Protein AF-A0A7C2A140-F1 (afdb_monomer)

Structure (mmCIF, N/CA/C/O backbone):
data_AF-A0A7C2A140-F1
#
_entry.id   AF-A0A7C2A140-F1
#
loop_
_atom_site.group_PDB
_atom_site.id
_atom_site.type_symbol
_atom_site.label_atom_id
_atom_site.label_alt_id
_atom_site.label_comp_id
_atom_site.label_asym_id
_atom_site.label_entity_id
_atom_site.label_seq_id
_atom_site.pdbx_PDB_ins_code
_atom_site.Cartn_x
_atom_site.Cartn_y
_atom_site.Cartn_z
_atom_site.occupancy
_atom_site.B_iso_or_equiv
_atom_site.auth_seq_id
_atom_site.auth_comp_id
_atom_site.auth_asym_id
_atom_site.auth_atom_id
_atom_site.pdbx_PDB_model_num
ATOM 1 N N . MET A 1 1 ? -45.320 69.587 -51.324 1.00 48.88 1 MET A N 1
ATOM 2 C CA . MET A 1 1 ? -44.195 69.454 -50.369 1.00 48.88 1 MET A CA 1
ATOM 3 C C . MET A 1 1 ? -44.363 70.489 -49.270 1.00 48.88 1 MET A C 1
ATOM 5 O O . MET A 1 1 ? -44.621 71.649 -49.572 1.00 48.88 1 MET A O 1
ATOM 9 N N . SER A 1 2 ? -44.377 70.053 -48.012 1.00 49.19 2 SER A N 1
ATOM 10 C CA . SER A 1 2 ? -44.928 70.843 -46.907 1.00 49.19 2 SER A CA 1
ATOM 11 C C . SER A 1 2 ? -44.004 72.006 -46.514 1.00 49.19 2 SER A C 1
ATOM 13 O O . SER A 1 2 ? -42.983 71.825 -45.856 1.00 49.19 2 SER A O 1
ATOM 15 N N . LYS A 1 3 ? -44.397 73.239 -46.870 1.00 56.94 3 LYS A N 1
ATOM 16 C CA . LYS A 1 3 ? -43.759 74.485 -46.390 1.00 56.94 3 LYS A CA 1
ATOM 17 C C . LYS A 1 3 ? -43.785 74.605 -44.850 1.00 56.94 3 LYS A C 1
ATOM 19 O O . LYS A 1 3 ? -43.072 75.428 -44.278 1.00 56.94 3 LYS A O 1
ATOM 24 N N . ILE A 1 4 ? -44.599 73.785 -44.172 1.00 60.09 4 ILE A N 1
ATOM 25 C CA . ILE A 1 4 ? -44.723 73.726 -42.709 1.00 60.09 4 ILE A CA 1
ATOM 26 C C . ILE A 1 4 ? -43.517 72.997 -42.096 1.00 60.09 4 ILE A C 1
ATOM 28 O O . ILE A 1 4 ? -42.969 73.463 -41.097 1.00 60.09 4 ILE A O 1
ATOM 32 N N . THR A 1 5 ? -43.044 71.906 -42.711 1.00 59.31 5 THR A N 1
ATOM 33 C CA . THR A 1 5 ? -41.855 71.167 -42.247 1.00 59.31 5 THR A CA 1
ATOM 34 C C . THR A 1 5 ? -40.581 71.985 -42.385 1.00 59.31 5 THR A C 1
ATOM 36 O O . THR A 1 5 ? -39.753 72.003 -41.476 1.00 59.31 5 THR A O 1
ATOM 39 N N . GLU A 1 6 ? -40.450 72.700 -43.498 1.00 55.97 6 GLU A N 1
ATOM 40 C CA . GLU A 1 6 ? -39.304 73.562 -43.777 1.00 55.97 6 GLU A CA 1
ATOM 41 C C . GLU A 1 6 ? -39.199 74.701 -42.749 1.00 55.97 6 GLU A C 1
ATOM 43 O O . GLU A 1 6 ? -38.163 74.870 -42.103 1.00 55.97 6 GLU A O 1
ATOM 48 N N . LYS A 1 7 ? -40.308 75.415 -42.489 1.00 58.44 7 LYS A N 1
ATOM 49 C CA . LYS A 1 7 ? -40.357 76.471 -41.462 1.00 58.44 7 LYS A CA 1
ATOM 50 C C . LYS A 1 7 ? -40.088 75.937 -40.050 1.00 58.44 7 LYS A C 1
ATOM 52 O O . LYS A 1 7 ? -39.413 76.609 -39.272 1.00 58.44 7 LYS A O 1
ATOM 57 N N . ALA A 1 8 ? -40.569 74.739 -39.712 1.00 59.25 8 ALA A N 1
ATOM 58 C CA . ALA A 1 8 ? -40.343 74.127 -38.400 1.00 59.25 8 ALA A CA 1
ATOM 59 C C . ALA A 1 8 ? -38.880 73.694 -38.177 1.00 59.25 8 ALA A C 1
ATOM 61 O O . ALA A 1 8 ? -38.363 73.839 -37.069 1.00 59.25 8 ALA A O 1
ATOM 62 N N . MET A 1 9 ? -38.198 73.213 -39.222 1.00 59.12 9 MET A N 1
ATOM 63 C CA . MET A 1 9 ? -36.771 72.863 -39.186 1.00 59.12 9 MET A CA 1
ATOM 64 C C . MET A 1 9 ? -35.877 74.108 -39.090 1.00 59.12 9 MET A C 1
ATOM 66 O O . MET A 1 9 ? -34.920 74.118 -38.316 1.00 59.12 9 MET A O 1
ATOM 70 N N . ILE A 1 10 ? -36.225 75.188 -39.801 1.00 60.50 10 ILE A N 1
ATOM 71 C CA . ILE A 1 10 ? -35.515 76.475 -39.709 1.00 60.50 10 ILE A CA 1
ATOM 72 C C . ILE A 1 10 ? -35.662 77.074 -38.301 1.00 60.50 10 ILE A C 1
ATOM 74 O O . ILE A 1 10 ? -34.674 77.507 -37.712 1.00 60.50 10 ILE A O 1
ATOM 78 N N . LYS A 1 11 ? -36.863 77.020 -37.703 1.00 59.09 11 LYS A N 1
ATOM 79 C CA . LYS A 1 11 ? -37.109 77.515 -36.332 1.00 59.09 11 LYS A CA 1
ATOM 80 C C . LYS A 1 11 ? -36.354 76.718 -35.252 1.00 59.09 11 LYS A C 1
ATOM 82 O O . LYS A 1 11 ? -36.157 77.227 -34.155 1.00 59.09 11 LYS A O 1
ATOM 87 N N . ARG A 1 12 ? -35.912 75.491 -35.559 1.00 55.72 12 ARG A N 1
ATOM 88 C CA . ARG A 1 12 ? -35.095 74.626 -34.684 1.00 55.72 12 ARG A CA 1
ATOM 89 C C . ARG A 1 12 ? -33.588 74.681 -34.986 1.00 55.72 12 ARG A C 1
ATOM 91 O O . ARG A 1 12 ? -32.840 73.877 -34.440 1.00 55.72 12 ARG A O 1
ATOM 98 N N . GLY A 1 13 ? -33.140 75.628 -35.820 1.00 54.16 13 GLY A N 1
ATOM 99 C CA . GLY A 1 13 ? -31.719 75.954 -35.999 1.00 54.16 13 GLY A CA 1
ATOM 100 C C . GLY A 1 13 ? -31.009 75.292 -37.188 1.00 54.16 13 GLY A C 1
ATOM 101 O O . GLY A 1 13 ? -29.779 75.285 -37.221 1.00 54.16 13 GLY A O 1
ATOM 102 N N . LEU A 1 14 ? -31.734 74.739 -38.170 1.00 61.59 14 LEU A N 1
ATOM 103 C CA . LEU A 1 14 ? -31.140 74.215 -39.412 1.00 61.59 14 LEU A CA 1
ATOM 104 C C . LEU A 1 14 ? -31.056 75.285 -40.515 1.00 61.59 14 LEU A C 1
ATOM 106 O O . LEU A 1 14 ? -31.930 76.141 -40.646 1.00 61.59 14 LEU A O 1
ATOM 110 N N . SER A 1 15 ? -30.009 75.217 -41.347 1.00 56.28 15 SER A N 1
ATOM 111 C CA . SER A 1 15 ? -29.828 76.134 -42.480 1.00 56.28 15 SER A CA 1
ATOM 112 C C . SER A 1 15 ? -30.874 75.891 -43.581 1.00 56.28 15 SER A C 1
ATOM 114 O O . SER A 1 15 ? -31.270 74.752 -43.841 1.00 56.28 15 SER A O 1
ATOM 116 N N . LYS A 1 16 ? -31.310 76.967 -44.257 1.00 54.75 16 LYS A N 1
ATOM 117 C CA . LYS A 1 16 ? -32.436 76.977 -45.219 1.00 54.75 16 LYS A CA 1
ATOM 118 C C . LYS A 1 16 ? -32.338 75.880 -46.296 1.00 54.75 16 LYS A C 1
ATOM 120 O O . LYS A 1 16 ? -33.288 75.137 -46.508 1.00 54.75 16 LYS A O 1
ATOM 125 N N . LYS A 1 17 ? -31.143 75.684 -46.869 1.00 57.78 17 LYS A N 1
ATOM 126 C CA . LYS A 1 17 ? -30.868 74.661 -47.900 1.00 57.78 17 LYS A CA 1
ATOM 127 C C . LYS A 1 17 ? -30.980 73.215 -47.393 1.00 57.78 17 LYS A C 1
ATOM 129 O O . LYS A 1 17 ? -31.259 72.306 -48.171 1.00 57.78 17 LYS A O 1
ATOM 134 N N . LEU A 1 18 ? -30.723 72.980 -46.106 1.00 59.72 18 LEU A N 1
ATOM 135 C CA . LEU A 1 18 ? -30.780 71.648 -45.492 1.00 59.72 18 LEU A CA 1
ATOM 136 C C . LEU A 1 18 ? -32.212 71.314 -45.058 1.00 59.72 18 LEU A C 1
ATOM 138 O O . LEU A 1 18 ? -32.655 70.182 -45.225 1.00 59.72 18 LEU A O 1
ATOM 142 N N . ALA A 1 19 ? -32.964 72.318 -44.600 1.00 58.28 19 ALA A N 1
ATOM 143 C CA . ALA A 1 19 ? -34.387 72.191 -44.303 1.00 58.28 19 ALA A CA 1
ATOM 144 C C . ALA A 1 19 ? -35.225 71.881 -45.560 1.00 58.28 19 ALA A C 1
ATOM 146 O O . ALA A 1 19 ? -36.075 70.995 -45.505 1.00 58.28 19 ALA A O 1
ATOM 147 N N . GLU A 1 20 ? -34.939 72.520 -46.702 1.00 58.81 20 GLU A N 1
ATOM 148 C CA . GLU A 1 20 ? -35.589 72.221 -47.993 1.00 58.81 20 GLU A CA 1
ATOM 149 C C . GLU A 1 20 ? -35.280 70.795 -48.488 1.00 58.81 20 GLU A C 1
ATOM 151 O O . GLU A 1 20 ? -36.170 70.073 -48.946 1.00 58.81 20 GLU A O 1
ATOM 156 N N . LYS A 1 21 ? -34.029 70.336 -48.338 1.00 59.56 21 LYS A N 1
ATOM 157 C CA . LYS A 1 21 ? -33.637 68.958 -48.684 1.00 59.56 21 LYS A CA 1
ATOM 158 C C . LYS A 1 21 ? -34.282 67.908 -47.787 1.00 59.56 21 LYS A C 1
ATOM 160 O O . LYS A 1 21 ? -34.524 66.803 -48.239 1.00 59.56 21 LYS A O 1
ATOM 165 N N . VAL A 1 22 ? -34.570 68.215 -46.528 1.00 59.59 22 VAL A N 1
ATOM 166 C CA . VAL A 1 22 ? -35.238 67.260 -45.631 1.00 59.59 22 VAL A CA 1
ATOM 167 C C . VAL A 1 22 ? -36.756 67.274 -45.851 1.00 59.59 22 VAL A C 1
ATOM 169 O O . VAL A 1 22 ? -37.375 66.213 -45.905 1.00 59.59 22 VAL A O 1
ATOM 172 N N . ALA A 1 23 ? -37.348 68.452 -46.072 1.00 57.59 23 ALA A N 1
ATOM 173 C CA . ALA A 1 23 ? -38.782 68.617 -46.320 1.00 57.59 23 ALA A CA 1
ATOM 174 C C . ALA A 1 23 ? -39.249 68.094 -47.693 1.00 57.59 23 ALA A C 1
ATOM 176 O O . ALA A 1 23 ? -40.450 67.887 -47.886 1.00 57.59 23 ALA A O 1
ATOM 177 N N . SER A 1 24 ? -38.323 67.885 -48.636 1.00 58.12 24 SER A N 1
ATOM 178 C CA . SER A 1 24 ? -38.612 67.285 -49.946 1.00 58.12 24 SER A CA 1
ATOM 179 C C . SER A 1 24 ? -38.728 65.762 -49.914 1.00 58.12 24 SER A C 1
ATOM 181 O O . SER A 1 24 ? -39.413 65.204 -50.767 1.00 58.12 24 SER A O 1
ATOM 183 N N . PHE A 1 25 ? -38.130 65.095 -48.921 1.00 56.22 25 PHE A N 1
ATOM 184 C CA . PHE A 1 25 ? -38.161 63.632 -48.818 1.00 56.22 25 PHE A CA 1
ATOM 185 C C . PHE A 1 25 ? -39.003 63.094 -47.656 1.00 56.22 25 PHE A C 1
ATOM 187 O O . PHE A 1 25 ? -39.443 61.953 -47.747 1.00 56.22 25 PHE A O 1
ATOM 194 N N . TYR A 1 26 ? -39.244 63.870 -46.589 1.00 59.75 26 TYR A N 1
ATOM 195 C CA . TYR A 1 26 ? -39.992 63.395 -45.418 1.00 59.75 26 TYR A CA 1
ATOM 196 C C . TYR A 1 26 ? -40.853 64.486 -44.768 1.00 59.75 26 TYR A C 1
ATOM 198 O O . TYR A 1 26 ? -40.482 65.663 -44.708 1.00 59.75 26 TYR A O 1
ATOM 206 N N . THR A 1 27 ? -41.989 64.077 -44.200 1.00 57.34 27 THR A N 1
ATOM 207 C CA . THR A 1 27 ? -42.775 64.894 -43.264 1.00 57.34 27 THR A CA 1
ATOM 208 C C . THR A 1 27 ? -42.223 64.795 -41.832 1.00 57.34 27 THR A C 1
ATOM 210 O O . THR A 1 27 ? -41.464 63.888 -41.485 1.00 57.34 27 THR A O 1
ATOM 213 N N . LEU A 1 28 ? -42.582 65.748 -40.963 1.00 57.28 28 LEU A N 1
ATOM 214 C CA . LEU A 1 28 ? -42.038 65.857 -39.597 1.00 57.28 28 LEU A CA 1
ATOM 215 C C . LEU A 1 28 ? -42.372 64.636 -38.720 1.00 57.28 28 LEU A C 1
ATOM 217 O O . LEU A 1 28 ? -41.623 64.313 -37.798 1.00 57.28 28 LEU A O 1
ATOM 221 N N . GLU A 1 29 ? -43.477 63.952 -39.014 1.00 54.81 29 GLU A N 1
ATOM 222 C CA . GLU A 1 29 ? -43.899 62.732 -38.320 1.00 54.81 29 GLU A CA 1
ATOM 223 C C . GLU A 1 29 ? -43.151 61.488 -38.813 1.00 54.81 29 GLU A C 1
ATOM 225 O O . GLU A 1 29 ? -42.781 60.632 -38.007 1.00 54.81 29 GLU A O 1
ATOM 230 N N . GLU A 1 30 ? -42.841 61.414 -40.108 1.00 57.75 30 GLU A N 1
ATOM 231 C CA . GLU A 1 30 ? -42.053 60.322 -40.691 1.00 57.75 30 GLU A CA 1
ATOM 232 C C . GLU A 1 30 ? -40.598 60.360 -40.209 1.00 57.75 30 GLU A C 1
ATOM 234 O O . GLU A 1 30 ? -40.024 59.321 -39.892 1.00 57.75 30 GLU A O 1
ATOM 239 N N . LEU A 1 31 ? -40.026 61.553 -40.017 1.00 57.94 31 LEU A N 1
ATOM 240 C CA . LEU A 1 31 ? -38.689 61.726 -39.431 1.00 57.94 31 LEU A CA 1
ATOM 241 C C . LEU A 1 31 ? -38.592 61.266 -37.971 1.00 57.94 31 LEU A C 1
ATOM 243 O O . LEU A 1 31 ? -37.527 60.827 -37.539 1.00 57.94 31 LEU A O 1
ATOM 247 N N . LYS A 1 32 ? -39.692 61.313 -37.209 1.00 56.22 32 LYS A N 1
ATOM 248 C CA . LYS A 1 32 ? -39.727 60.752 -35.849 1.00 56.22 32 LYS A CA 1
ATOM 249 C C . LYS A 1 32 ? -39.777 59.224 -35.840 1.00 56.22 32 LYS A C 1
ATOM 251 O O . LYS A 1 32 ? -39.344 58.631 -34.858 1.00 56.22 32 LYS A O 1
ATOM 256 N N . LYS A 1 33 ? -40.288 58.588 -36.900 1.00 53.91 33 LYS A N 1
ATOM 257 C CA . LYS A 1 33 ? -40.461 57.125 -36.992 1.00 53.91 33 LYS A CA 1
ATOM 258 C C . LYS A 1 33 ? -39.384 56.421 -37.828 1.00 53.91 33 LYS A C 1
ATOM 260 O O . LYS A 1 33 ? -39.212 55.215 -37.679 1.00 53.91 33 LYS A O 1
ATOM 265 N N . ALA A 1 34 ? -38.640 57.146 -38.664 1.00 58.72 34 ALA A N 1
ATOM 266 C CA . ALA A 1 34 ? -37.641 56.580 -39.567 1.00 58.72 34 ALA A CA 1
ATOM 267 C C . ALA A 1 34 ? -36.456 55.905 -38.845 1.00 58.72 34 ALA A C 1
ATOM 269 O O . ALA A 1 34 ? -36.090 56.251 -37.717 1.00 58.72 34 ALA A O 1
ATOM 270 N N . ASN A 1 35 ? -35.859 54.922 -39.526 1.00 50.47 35 ASN A N 1
ATOM 271 C CA . ASN A 1 35 ? -34.816 54.045 -39.001 1.00 50.47 35 ASN A CA 1
ATOM 272 C C . ASN A 1 35 ? -33.426 54.700 -39.133 1.00 50.47 35 ASN A C 1
ATOM 274 O O . ASN A 1 35 ? -33.033 55.142 -40.215 1.00 50.47 35 ASN A O 1
ATOM 278 N N . VAL A 1 36 ? -32.649 54.736 -38.044 1.00 56.12 36 VAL A N 1
ATOM 279 C CA . VAL A 1 36 ? -31.407 55.539 -37.948 1.00 56.12 36 VAL A CA 1
ATOM 280 C C . VAL A 1 36 ? -30.357 55.148 -39.006 1.00 56.12 36 VAL A C 1
ATOM 282 O O . VAL A 1 36 ? -29.689 56.019 -39.558 1.00 56.12 36 VAL A O 1
ATOM 285 N N . LYS A 1 37 ? -30.279 53.863 -39.384 1.00 51.12 37 LYS A N 1
ATOM 286 C CA . LYS A 1 37 ? -29.331 53.348 -40.397 1.00 51.12 37 LYS A CA 1
ATOM 287 C C . LYS A 1 37 ? -29.593 53.833 -41.829 1.00 51.12 37 LYS A C 1
ATOM 289 O O . LYS A 1 37 ? -28.665 53.873 -42.635 1.00 51.12 37 LYS A O 1
ATOM 294 N N . GLU A 1 38 ? -30.835 54.166 -42.172 1.00 54.91 38 GLU A N 1
ATOM 295 C CA . GLU A 1 38 ? -31.178 54.668 -43.512 1.00 54.91 38 GLU A CA 1
ATOM 296 C C . GLU A 1 38 ? -30.916 56.167 -43.636 1.00 54.91 38 GLU A C 1
ATOM 298 O O . GLU A 1 38 ? -30.444 56.632 -44.676 1.00 54.91 38 GLU A O 1
ATOM 303 N N . LEU A 1 39 ? -31.143 56.911 -42.551 1.00 56.53 39 LEU A N 1
ATOM 304 C CA . LEU A 1 39 ? -30.796 58.325 -42.473 1.00 56.53 39 LEU A CA 1
ATOM 305 C C . LEU A 1 39 ? -29.266 58.507 -42.553 1.00 56.53 39 LEU A C 1
ATOM 307 O O . LEU A 1 39 ? -28.794 59.387 -43.273 1.00 56.53 39 LEU A O 1
ATOM 311 N N . GLU A 1 40 ? -28.490 57.641 -41.886 1.00 53.47 40 GLU A N 1
ATOM 312 C CA . GLU A 1 40 ? -27.017 57.693 -41.829 1.00 53.47 40 GLU A CA 1
ATOM 313 C C . GLU A 1 40 ? -26.364 57.506 -43.209 1.00 53.47 40 GLU A C 1
ATOM 315 O O . GLU A 1 40 ? -25.420 58.217 -43.555 1.00 53.47 40 GLU A O 1
ATOM 320 N N . LYS A 1 41 ? -26.936 56.638 -44.056 1.00 54.69 41 LYS A N 1
ATOM 321 C CA . LYS A 1 41 ? -26.485 56.450 -45.445 1.00 54.69 41 LYS A CA 1
ATOM 322 C C . LYS A 1 41 ? -26.781 57.639 -46.363 1.00 54.69 41 LYS A C 1
ATOM 324 O O . LYS A 1 41 ? -26.041 57.837 -47.320 1.00 54.69 41 LYS A O 1
ATOM 329 N N . LYS A 1 42 ? -27.852 58.402 -46.116 1.00 53.31 42 LYS A N 1
ATOM 330 C CA . LYS A 1 42 ? -28.287 59.492 -47.013 1.00 53.31 42 LYS A CA 1
ATOM 331 C C . LYS A 1 42 ? -27.772 60.874 -46.607 1.00 53.31 42 LYS A C 1
ATOM 333 O O . LYS A 1 42 ? -27.520 61.691 -47.485 1.00 53.31 42 LYS A O 1
ATOM 338 N N . PHE A 1 43 ? -27.598 61.137 -45.311 1.00 56.94 43 PHE A N 1
ATOM 339 C CA . PHE A 1 43 ? -27.217 62.466 -44.804 1.00 56.94 43 PHE A CA 1
ATOM 340 C C . PHE A 1 43 ? -25.851 62.505 -44.100 1.00 56.94 43 PHE A C 1
ATOM 342 O O . PHE A 1 43 ? -25.390 63.584 -43.726 1.00 56.94 43 PHE A O 1
ATOM 349 N N . GLY A 1 44 ? -25.167 61.361 -43.967 1.00 58.56 44 GLY A N 1
ATOM 350 C CA . GLY A 1 44 ? -23.757 61.282 -43.576 1.00 58.56 44 GLY A CA 1
ATOM 351 C C . GLY A 1 44 ? -23.398 62.146 -42.359 1.00 58.56 44 GLY A C 1
ATOM 352 O O . GLY A 1 44 ? -23.938 61.966 -41.272 1.00 58.56 44 GLY A O 1
ATOM 353 N N . LYS A 1 45 ? -22.481 63.108 -42.532 1.00 53.34 45 LYS A N 1
ATOM 354 C CA . LYS A 1 45 ? -21.964 63.957 -41.439 1.00 53.34 45 LYS A CA 1
ATOM 355 C C . LYS A 1 45 ? -22.996 64.928 -40.839 1.00 53.34 45 LYS A C 1
ATOM 357 O O . LYS A 1 45 ? -22.809 65.363 -39.704 1.00 53.34 45 LYS A O 1
ATOM 362 N N . ASP A 1 46 ? -24.091 65.226 -41.539 1.00 53.16 46 ASP A N 1
ATOM 363 C CA . ASP A 1 46 ? -25.129 66.157 -41.066 1.00 53.16 46 ASP A CA 1
ATOM 364 C C . ASP A 1 46 ? -26.193 65.478 -40.183 1.00 53.16 46 ASP A C 1
ATOM 366 O O . ASP A 1 46 ? -27.026 66.147 -39.563 1.00 53.16 46 ASP A O 1
ATOM 370 N N . LEU A 1 47 ? -26.119 64.148 -40.043 1.00 56.28 47 LEU A N 1
ATOM 371 C CA . LEU A 1 47 ? -27.053 63.335 -39.265 1.00 56.28 47 LEU A CA 1
ATOM 372 C C . LEU A 1 47 ? -27.131 63.742 -37.792 1.00 56.28 47 LEU A C 1
ATOM 374 O O . LEU A 1 47 ? -28.217 63.801 -37.222 1.00 56.28 47 LEU A O 1
ATOM 378 N N . ASN A 1 48 ? -25.989 64.074 -37.185 1.00 54.62 48 ASN A N 1
ATOM 379 C CA . ASN A 1 48 ? -25.916 64.459 -35.775 1.00 54.62 48 ASN A CA 1
ATOM 380 C C . ASN A 1 48 ? -26.657 65.773 -35.488 1.00 54.62 48 ASN A C 1
ATOM 382 O O . ASN A 1 48 ? -27.204 65.942 -34.401 1.00 54.62 48 ASN A O 1
ATOM 386 N N . LYS A 1 49 ? -26.717 66.698 -36.458 1.00 57.31 49 LYS A N 1
ATOM 387 C CA . LYS A 1 49 ? -27.470 67.956 -36.323 1.00 57.31 49 LYS A CA 1
ATOM 388 C C . LYS A 1 49 ? -28.973 67.731 -36.525 1.00 57.31 49 LYS A C 1
ATOM 390 O O . LYS A 1 49 ? -29.778 68.341 -35.826 1.00 57.31 49 LYS A O 1
ATOM 395 N N . ILE A 1 50 ? -29.346 66.806 -37.411 1.00 58.97 50 ILE A N 1
ATOM 396 C CA . ILE A 1 50 ? -30.744 66.427 -37.677 1.00 58.97 50 ILE A CA 1
ATOM 397 C C . ILE A 1 50 ? -31.334 65.625 -36.501 1.00 58.97 50 ILE A C 1
ATOM 399 O O . ILE A 1 50 ? -32.437 65.921 -36.048 1.00 58.97 50 ILE A O 1
ATOM 403 N N . LEU A 1 51 ? -30.588 64.671 -35.935 1.00 57.03 51 LEU A N 1
ATOM 404 C CA . LEU A 1 51 ? -31.002 63.880 -34.766 1.00 57.03 51 LEU A CA 1
ATOM 405 C C . LEU A 1 51 ? -31.116 64.720 -33.484 1.00 57.03 51 LEU A C 1
ATOM 407 O O . LEU A 1 51 ? -32.019 64.468 -32.684 1.00 57.03 51 LEU A O 1
ATOM 411 N N . LYS A 1 52 ? -30.276 65.754 -33.318 1.00 56.38 52 LYS A N 1
ATOM 412 C CA . LYS A 1 52 ? -30.400 66.750 -32.235 1.00 56.38 52 LYS A CA 1
ATOM 413 C C . LYS A 1 52 ? -31.663 67.604 -32.358 1.00 56.38 52 LYS A C 1
ATOM 415 O O . LYS A 1 52 ? -32.348 67.815 -31.365 1.00 56.38 52 LYS A O 1
ATOM 420 N N . ALA A 1 53 ? -32.030 68.024 -33.570 1.00 54.97 53 ALA A N 1
ATOM 421 C CA . ALA A 1 53 ? -33.260 68.788 -33.815 1.00 54.97 53 ALA A CA 1
ATOM 422 C C . ALA A 1 53 ? -34.557 67.956 -33.647 1.00 54.97 53 ALA A C 1
ATOM 424 O O . ALA A 1 53 ? -35.649 68.521 -33.503 1.00 54.97 53 ALA A O 1
ATOM 425 N N . VAL A 1 54 ? -34.444 66.619 -33.674 1.00 56.84 54 VAL A N 1
ATOM 426 C CA . VAL A 1 54 ? -35.554 65.656 -33.523 1.00 56.84 54 VAL A CA 1
ATOM 427 C C . VAL A 1 54 ? -35.588 64.995 -32.127 1.00 56.84 54 VAL A C 1
ATOM 429 O O . VAL A 1 54 ? -36.637 64.485 -31.740 1.00 56.84 54 VAL A O 1
ATOM 432 N N . GLY A 1 55 ? -34.505 65.076 -31.339 1.00 51.38 55 GLY A N 1
ATOM 433 C CA . GLY A 1 55 ? -34.445 64.661 -29.926 1.00 51.38 55 GLY A CA 1
ATOM 434 C C . GLY A 1 55 ? -34.148 63.172 -29.679 1.00 51.38 55 GLY A C 1
ATOM 435 O O . GLY A 1 55 ? -34.759 62.575 -28.796 1.00 51.38 55 GLY A O 1
ATOM 436 N N . ARG A 1 56 ? -33.253 62.544 -30.462 1.00 54.12 56 ARG A N 1
ATOM 437 C CA . ARG A 1 56 ? -33.053 61.072 -30.491 1.00 54.12 56 ARG A CA 1
ATOM 438 C C . ARG A 1 56 ? -31.596 60.596 -30.280 1.00 54.12 56 ARG A C 1
ATOM 440 O O . ARG A 1 56 ? -31.102 59.735 -30.999 1.00 54.12 56 ARG A O 1
ATOM 447 N N . GLU A 1 57 ? -30.883 61.132 -29.289 1.00 44.62 57 GLU A N 1
ATOM 448 C CA . GLU A 1 57 ? -29.444 60.843 -29.080 1.00 44.62 57 GLU A CA 1
ATOM 449 C C . GLU A 1 57 ? -29.136 59.429 -28.527 1.00 44.62 57 GLU A C 1
ATOM 451 O O . GLU A 1 57 ? -28.139 58.815 -28.907 1.00 44.62 57 GLU A O 1
ATOM 456 N N . ASN A 1 58 ? -30.025 58.848 -27.713 1.00 46.38 58 ASN A N 1
ATOM 457 C CA . ASN A 1 58 ? -29.764 57.596 -26.975 1.00 46.38 58 ASN A CA 1
ATOM 458 C C . ASN A 1 58 ? -29.799 56.299 -27.818 1.00 46.38 58 ASN A C 1
ATOM 460 O O . ASN A 1 58 ? -29.402 55.231 -27.343 1.00 46.38 58 ASN A O 1
ATOM 464 N N . GLU A 1 59 ? -30.277 56.336 -29.066 1.00 50.69 59 GLU A N 1
ATOM 465 C CA . GLU A 1 59 ? -30.328 55.146 -29.938 1.00 50.69 59 GLU A CA 1
ATOM 466 C C . GLU A 1 59 ? -28.972 54.842 -30.611 1.00 50.69 59 GLU A C 1
ATOM 468 O O . GLU A 1 59 ? -28.692 53.683 -30.936 1.00 50.69 59 GLU A O 1
ATOM 473 N N . LEU A 1 60 ? -28.086 55.841 -30.740 1.00 48.69 60 LEU A N 1
ATOM 474 C CA . LEU A 1 60 ? -26.771 55.690 -31.377 1.00 48.69 60 LEU A CA 1
ATOM 475 C C . LEU A 1 60 ? -25.802 54.843 -30.526 1.00 48.69 60 LEU A C 1
ATOM 477 O O . LEU A 1 60 ? -25.023 54.044 -31.052 1.00 48.69 60 LEU A O 1
ATOM 481 N N . GLU A 1 61 ? -25.872 54.966 -29.199 1.00 49.03 61 GLU A N 1
ATOM 482 C CA . GLU A 1 61 ? -25.029 54.203 -28.267 1.00 49.03 61 GLU A CA 1
ATOM 483 C C . GLU A 1 61 ? -25.430 52.724 -28.190 1.00 49.03 61 GLU A C 1
ATOM 485 O O . GLU A 1 61 ? -24.574 51.831 -28.180 1.00 49.03 61 GLU A O 1
ATOM 490 N N . LYS A 1 62 ? -26.738 52.438 -28.237 1.00 49.62 62 LYS A N 1
ATOM 491 C CA . LYS A 1 62 ? -27.266 51.064 -28.230 1.00 49.62 62 LYS A CA 1
ATOM 492 C C . LYS A 1 62 ? -26.876 50.281 -29.490 1.00 49.62 62 LYS A C 1
ATOM 494 O O . LYS A 1 62 ? -26.667 49.067 -29.412 1.00 49.62 62 LYS A O 1
ATOM 499 N N . ALA A 1 63 ? -26.733 50.950 -30.636 1.00 52.75 63 ALA A N 1
ATOM 500 C CA . ALA A 1 63 ? -26.266 50.322 -31.872 1.00 52.75 63 ALA A CA 1
ATOM 501 C C . ALA A 1 63 ? -24.783 49.908 -31.791 1.00 52.75 63 ALA A C 1
ATOM 503 O O . ALA A 1 63 ? -24.448 48.771 -32.133 1.00 52.75 63 ALA A O 1
ATOM 504 N N . LYS A 1 64 ? -23.916 50.770 -31.239 1.00 47.66 64 LYS A N 1
ATOM 505 C CA . LYS A 1 64 ? -22.476 50.492 -31.060 1.00 47.66 64 LYS A CA 1
ATOM 506 C C . LYS A 1 64 ? -22.202 49.363 -30.056 1.00 47.66 64 LYS A C 1
ATOM 508 O O . LYS A 1 64 ? -21.265 48.584 -30.233 1.00 47.66 64 LYS A O 1
ATOM 513 N N . ALA A 1 65 ? -23.036 49.217 -29.024 1.00 51.75 65 ALA A N 1
ATOM 514 C CA . ALA A 1 65 ? -22.915 48.129 -28.048 1.00 51.75 65 ALA A CA 1
ATOM 515 C C . ALA A 1 65 ? -23.239 46.739 -28.643 1.00 51.75 65 ALA A C 1
ATOM 517 O O . ALA A 1 65 ? -22.576 45.750 -28.314 1.00 51.75 65 ALA A O 1
ATOM 518 N N . LYS A 1 66 ? -24.216 46.650 -29.561 1.00 48.28 66 LYS A N 1
ATOM 519 C CA . LYS A 1 66 ? -24.602 45.387 -30.221 1.00 48.28 66 LYS A CA 1
ATOM 520 C C . LYS A 1 66 ? -23.543 44.859 -31.197 1.00 48.28 66 LYS A C 1
ATOM 522 O O . LYS A 1 66 ? -23.413 43.641 -31.330 1.00 48.28 66 LYS A O 1
ATOM 527 N N . GLU A 1 67 ? -22.768 45.724 -31.851 1.00 46.16 67 GLU A N 1
ATOM 528 C CA . GLU A 1 67 ? -21.659 45.290 -32.720 1.00 46.16 67 GLU A CA 1
ATOM 529 C C . GLU A 1 67 ? -20.486 44.705 -31.924 1.00 46.16 67 GLU A C 1
ATOM 531 O O . GLU A 1 67 ? -20.025 43.608 -32.246 1.00 46.16 67 GLU A O 1
ATOM 536 N N . LYS A 1 68 ? -20.104 45.333 -30.802 1.00 48.59 68 LYS A N 1
ATOM 537 C CA . LYS A 1 68 ? -19.053 44.812 -29.905 1.00 48.59 68 LYS A CA 1
ATOM 538 C C . LYS A 1 68 ? -19.379 43.424 -29.331 1.00 48.59 68 LYS A C 1
ATOM 540 O O . LYS A 1 68 ? -18.481 42.613 -29.107 1.00 48.59 68 LYS A O 1
ATOM 545 N N . ALA A 1 69 ? -20.658 43.119 -29.100 1.00 51.72 69 ALA A N 1
ATOM 546 C CA . ALA A 1 69 ? -21.085 41.798 -28.632 1.00 51.72 69 ALA A CA 1
ATOM 547 C C . ALA A 1 69 ? -20.965 40.711 -29.722 1.00 51.72 69 ALA A C 1
ATOM 549 O O . ALA A 1 69 ? -20.570 39.581 -29.424 1.00 51.72 69 ALA A O 1
ATOM 550 N N . LYS A 1 70 ? -21.247 41.049 -30.991 1.00 47.78 70 LYS A N 1
ATOM 551 C CA . LYS A 1 70 ? -21.105 40.124 -32.131 1.00 47.78 70 LYS A CA 1
ATOM 552 C C . LYS A 1 70 ? -19.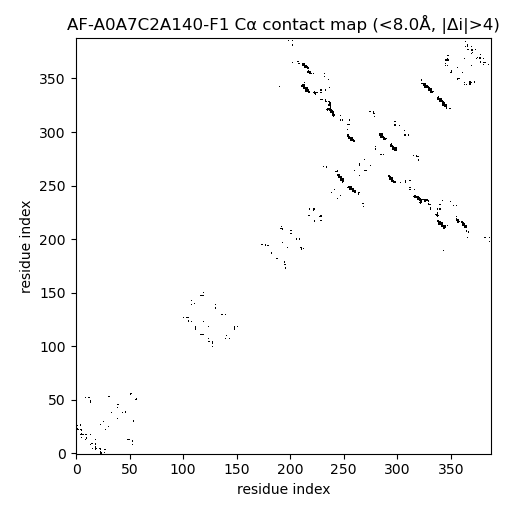641 39.816 -32.464 1.00 47.78 70 LYS A C 1
ATOM 554 O O . LYS A 1 70 ? -19.340 38.674 -32.812 1.00 47.78 70 LYS A O 1
ATOM 559 N N . GLU A 1 71 ? -18.732 40.777 -32.305 1.00 48.22 71 GLU A N 1
ATOM 560 C CA . GLU A 1 71 ? -17.286 40.539 -32.444 1.00 48.22 71 GLU A CA 1
ATOM 561 C C . GLU A 1 71 ? -16.755 39.556 -31.395 1.00 48.22 71 GLU A C 1
ATOM 563 O O . GLU A 1 71 ? -16.094 38.579 -31.750 1.00 48.22 71 GLU A O 1
ATOM 568 N N . LYS A 1 72 ? -17.128 39.728 -30.118 1.00 49.06 72 LYS A N 1
ATOM 569 C CA . LYS A 1 72 ? -16.707 38.822 -29.031 1.00 49.06 72 LYS A CA 1
ATOM 570 C C . LYS A 1 72 ? -17.206 37.381 -29.212 1.00 49.06 72 LYS A C 1
ATOM 572 O O . LYS A 1 72 ? -16.520 36.439 -28.809 1.00 49.06 72 LYS A O 1
ATOM 577 N N . ALA A 1 73 ? -18.384 37.185 -29.810 1.00 50.44 73 ALA A N 1
ATOM 578 C CA . ALA A 1 73 ? -18.915 35.852 -30.109 1.00 50.44 73 ALA A CA 1
ATOM 579 C C . ALA A 1 73 ? -18.129 35.156 -31.238 1.00 50.44 73 ALA A C 1
ATOM 581 O O . ALA A 1 73 ? -17.719 34.004 -31.074 1.00 50.44 73 ALA A O 1
ATOM 582 N N . LYS A 1 74 ? -17.820 35.878 -32.327 1.00 45.03 74 LYS A N 1
ATOM 583 C CA . LYS A 1 74 ? -16.964 35.376 -33.417 1.00 45.03 74 LYS A CA 1
ATOM 584 C C . LYS A 1 74 ? -15.552 35.043 -32.927 1.00 45.03 74 LYS A C 1
ATOM 586 O O . LYS A 1 74 ? -15.001 34.008 -33.291 1.00 45.03 74 LYS A O 1
ATOM 591 N N . GLU A 1 75 ? -14.985 35.852 -32.033 1.00 47.12 75 GLU A N 1
ATOM 592 C CA . GLU A 1 75 ? -13.665 35.596 -31.443 1.00 47.12 75 GLU A CA 1
ATOM 593 C C . GLU A 1 75 ? -13.616 34.289 -30.625 1.00 47.12 75 GLU A C 1
ATOM 595 O O . GLU A 1 75 ? -12.620 33.559 -30.664 1.00 47.12 75 GLU A O 1
ATOM 600 N N . LYS A 1 76 ? -14.701 33.948 -29.909 1.00 45.03 76 LYS A N 1
ATOM 601 C CA . LYS A 1 76 ? -14.815 32.699 -29.132 1.00 45.03 76 LYS A CA 1
ATOM 602 C C . LYS A 1 76 ? -14.931 31.457 -30.024 1.00 45.03 76 LYS A C 1
ATOM 604 O O . LYS A 1 76 ? -14.318 30.433 -29.708 1.00 45.03 76 LYS A O 1
ATOM 609 N N . GLU A 1 77 ? -15.650 31.533 -31.143 1.00 43.34 77 GLU A N 1
ATOM 610 C CA . GLU A 1 77 ? -15.697 30.444 -32.131 1.00 43.34 77 GLU A CA 1
ATOM 611 C C . GLU A 1 77 ? -14.351 30.257 -32.836 1.00 43.34 77 GLU A C 1
ATOM 613 O O . GLU A 1 77 ? -13.858 29.130 -32.935 1.00 43.34 77 GLU A O 1
ATOM 618 N N . ILE A 1 78 ? -13.684 31.350 -33.217 1.00 46.25 78 ILE A N 1
ATOM 619 C CA . ILE A 1 78 ? -12.342 31.311 -33.811 1.00 46.25 78 ILE A CA 1
ATOM 620 C C . ILE A 1 78 ? -11.328 30.711 -32.823 1.00 46.25 78 ILE A C 1
ATOM 622 O O . ILE A 1 78 ? -10.494 29.903 -33.231 1.00 46.25 78 ILE A O 1
ATOM 626 N N . LYS A 1 79 ? -11.420 31.009 -31.516 1.00 49.56 79 LYS A N 1
ATOM 627 C CA . LYS A 1 79 ? -10.582 30.385 -30.470 1.00 49.56 79 LYS A CA 1
ATOM 628 C C . LYS A 1 79 ? -10.867 28.885 -30.291 1.00 49.56 79 LYS A C 1
ATOM 630 O O . LYS A 1 79 ? -9.921 28.110 -30.146 1.00 49.56 79 LYS A O 1
ATOM 635 N N . LYS A 1 80 ? -12.127 28.432 -30.374 1.00 40.12 80 LYS A N 1
ATOM 636 C CA . LYS A 1 80 ? -12.478 26.991 -30.350 1.00 40.12 80 LYS A CA 1
ATOM 637 C C . LYS A 1 80 ? -11.975 26.245 -31.593 1.00 40.12 80 LYS A C 1
ATOM 639 O O . LYS A 1 80 ? -11.457 25.133 -31.472 1.00 40.12 80 LYS A O 1
ATOM 644 N N . VAL A 1 81 ? -12.072 26.856 -32.774 1.00 44.81 81 VAL A N 1
ATOM 645 C CA . VAL A 1 81 ? -11.554 26.290 -34.032 1.00 44.81 81 VAL A CA 1
ATOM 646 C C . VAL A 1 81 ? -10.021 26.301 -34.054 1.00 44.81 81 VAL A C 1
ATOM 648 O O . VAL A 1 81 ? -9.429 25.321 -34.504 1.00 44.81 81 VAL A O 1
ATOM 651 N N . LYS A 1 82 ? -9.365 27.333 -33.500 1.00 42.84 82 LYS A N 1
ATOM 652 C CA . LYS A 1 82 ? -7.905 27.371 -33.296 1.00 42.84 82 LYS A CA 1
ATOM 653 C C . LYS A 1 82 ? -7.437 26.277 -32.330 1.00 42.84 82 LYS A C 1
ATOM 655 O O . LYS A 1 82 ? -6.570 25.515 -32.729 1.00 42.84 82 LYS A O 1
ATOM 660 N N . LYS A 1 83 ? -8.096 26.063 -31.180 1.00 40.12 83 LYS A N 1
ATOM 661 C CA . LYS A 1 83 ? -7.793 24.937 -30.263 1.00 40.12 83 LYS A CA 1
ATOM 662 C C . LYS A 1 83 ? -7.996 23.554 -30.903 1.00 40.12 83 LYS A C 1
ATOM 664 O O . LYS A 1 83 ? -7.1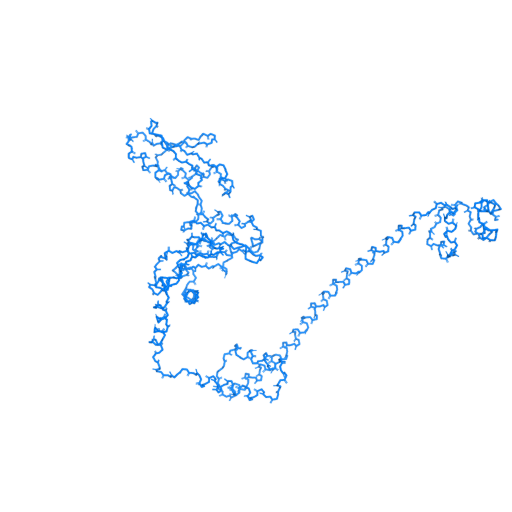96 22.649 -30.682 1.00 40.12 83 LYS A O 1
ATOM 669 N N . LYS A 1 84 ? -9.035 23.364 -31.733 1.00 37.62 84 LYS A N 1
ATOM 670 C CA . LYS A 1 84 ? -9.228 22.119 -32.514 1.00 37.62 84 LYS A CA 1
ATOM 671 C C . LYS A 1 84 ? -8.183 21.958 -33.630 1.00 37.62 84 LYS A C 1
ATOM 673 O O . LYS A 1 84 ? -7.774 20.831 -33.905 1.00 37.62 84 LYS A O 1
ATOM 678 N N . LYS A 1 85 ? -7.735 23.050 -34.264 1.00 37.41 85 LYS A N 1
ATOM 679 C CA . LYS A 1 85 ? -6.646 23.052 -35.260 1.00 37.41 85 LYS A CA 1
ATOM 680 C C . LYS A 1 85 ? -5.269 22.849 -34.620 1.00 37.41 85 LYS A C 1
ATOM 682 O O . LYS A 1 85 ? -4.455 22.175 -35.232 1.00 37.41 85 LYS A O 1
ATOM 687 N N . GLU A 1 86 ? -5.025 23.351 -33.412 1.00 38.94 86 GLU A N 1
ATOM 688 C CA . GLU A 1 86 ? -3.812 23.107 -32.617 1.00 38.94 86 GLU A CA 1
ATOM 689 C C . GLU A 1 86 ? -3.747 21.654 -32.155 1.00 38.94 86 GLU A C 1
ATOM 691 O O . GLU A 1 86 ? -2.771 20.988 -32.476 1.00 38.94 86 GLU A O 1
ATOM 696 N N . LYS A 1 87 ? -4.828 21.094 -31.588 1.00 37.12 87 LYS A N 1
ATOM 697 C CA . LYS A 1 87 ? -4.900 19.653 -31.277 1.00 37.12 87 LYS A CA 1
ATOM 698 C C . LYS A 1 87 ? -4.745 18.772 -32.524 1.00 37.12 87 LYS A C 1
ATOM 700 O O . LYS A 1 87 ? -4.043 17.769 -32.480 1.00 37.12 87 LYS A O 1
ATOM 705 N N . LYS A 1 88 ? -5.326 19.145 -33.676 1.00 37.19 88 LYS A N 1
ATOM 706 C CA . LYS A 1 88 ? -5.101 18.428 -34.952 1.00 37.19 88 LYS A CA 1
ATOM 707 C C . LYS A 1 88 ? -3.687 18.629 -35.520 1.00 37.19 88 LYS A C 1
ATOM 709 O O . LYS A 1 88 ? -3.197 17.720 -36.182 1.00 37.19 88 LYS A O 1
ATOM 714 N N . LYS A 1 89 ? -3.021 19.767 -35.279 1.00 38.59 89 LYS A N 1
ATOM 715 C CA . LYS A 1 89 ? -1.615 20.016 -35.656 1.00 38.59 89 LYS A CA 1
ATOM 716 C C . LYS A 1 89 ? -0.639 19.269 -34.742 1.00 38.59 89 LYS A C 1
ATOM 718 O O . LYS A 1 89 ? 0.339 18.744 -35.256 1.00 38.59 89 LYS A O 1
ATOM 723 N N . GLU A 1 90 ? -0.920 19.150 -33.445 1.00 38.69 90 GLU A N 1
ATOM 724 C CA . GLU A 1 90 ? -0.163 18.316 -32.501 1.00 38.69 90 GLU A CA 1
ATOM 725 C C . GLU A 1 90 ? -0.321 16.829 -32.806 1.00 38.69 90 GLU A C 1
ATOM 727 O O . GLU A 1 90 ? 0.669 16.106 -32.840 1.00 38.69 90 GLU A O 1
ATOM 732 N N . VAL A 1 91 ? -1.541 16.371 -33.106 1.00 41.59 91 VAL A N 1
ATOM 733 C CA . VAL A 1 91 ? -1.788 14.982 -33.521 1.00 41.59 91 VAL A CA 1
ATOM 734 C C . VAL A 1 91 ? -1.130 14.697 -34.876 1.00 41.59 91 VAL A C 1
ATOM 736 O O . VAL A 1 91 ? -0.474 13.669 -35.002 1.00 41.59 91 VAL A O 1
ATOM 739 N N . LYS A 1 92 ? -1.184 15.629 -35.847 1.00 35.75 92 LYS A N 1
ATOM 740 C CA . LYS A 1 92 ? -0.481 15.490 -37.137 1.00 35.75 92 LYS A CA 1
ATOM 741 C C . LYS A 1 92 ? 1.050 15.514 -37.004 1.00 35.75 92 LYS A C 1
ATOM 743 O O . LYS A 1 92 ? 1.695 14.673 -37.627 1.00 35.75 92 LYS A O 1
ATOM 748 N N . LYS A 1 93 ? 1.625 16.390 -36.161 1.00 36.34 93 LYS A N 1
ATOM 749 C CA . LYS A 1 93 ? 3.068 16.400 -35.829 1.00 36.34 93 LYS A CA 1
ATOM 750 C C . LYS A 1 93 ? 3.499 15.118 -35.106 1.00 36.34 93 LYS A C 1
ATOM 752 O O . LYS A 1 93 ? 4.554 14.584 -35.429 1.00 36.34 93 LYS A O 1
ATOM 757 N N . LYS A 1 94 ? 2.673 14.584 -34.193 1.00 36.88 94 LYS A N 1
ATOM 758 C CA . LYS A 1 94 ? 2.907 13.292 -33.519 1.00 36.88 94 LYS A CA 1
ATOM 759 C C . LYS A 1 94 ? 2.826 12.102 -34.481 1.00 36.88 94 LYS A C 1
ATOM 761 O O . LYS A 1 94 ? 3.583 11.155 -34.322 1.00 36.88 94 LYS A O 1
ATOM 766 N N . THR A 1 95 ? 1.959 12.129 -35.496 1.00 35.03 95 THR A N 1
ATOM 767 C CA . THR A 1 95 ? 1.912 11.068 -36.523 1.00 35.03 95 THR A CA 1
ATOM 768 C C . THR A 1 95 ? 3.058 11.143 -37.536 1.00 35.03 95 THR A C 1
ATOM 770 O O . THR A 1 95 ? 3.503 10.098 -38.001 1.00 35.03 95 THR A O 1
ATOM 773 N N . SER A 1 96 ? 3.580 12.334 -37.862 1.00 37.53 96 SER A N 1
ATOM 774 C CA . SER A 1 96 ? 4.753 12.467 -38.742 1.00 37.53 96 SER A CA 1
ATOM 775 C C . SER A 1 96 ? 6.069 12.125 -38.035 1.00 37.53 96 SER A C 1
ATOM 777 O O . SER A 1 96 ? 6.941 11.524 -38.656 1.00 37.53 96 SER A O 1
ATOM 779 N N . SER A 1 97 ? 6.207 12.443 -36.740 1.00 43.03 97 SER A N 1
ATOM 780 C CA . SER A 1 97 ? 7.356 12.003 -35.937 1.00 43.03 97 SER A CA 1
ATOM 781 C C . SER A 1 97 ? 7.304 10.505 -35.636 1.00 43.03 97 SER A C 1
ATOM 783 O O . SER A 1 97 ? 8.328 9.845 -35.736 1.00 43.03 97 SER A O 1
ATOM 785 N N . LYS A 1 98 ? 6.120 9.920 -35.394 1.00 45.41 98 LYS A N 1
ATOM 786 C CA . LYS A 1 98 ? 5.971 8.458 -35.264 1.00 45.41 98 LYS A CA 1
ATOM 787 C C . LYS A 1 98 ? 6.409 7.694 -36.520 1.00 45.41 98 LYS A C 1
ATOM 789 O O . LYS A 1 98 ? 7.080 6.684 -36.381 1.00 45.41 98 LYS A O 1
ATOM 794 N N . LYS A 1 99 ? 6.097 8.172 -37.732 1.00 42.66 99 LYS A N 1
ATOM 795 C CA . LYS A 1 99 ? 6.534 7.504 -38.977 1.00 42.66 99 LYS A CA 1
ATOM 796 C C . LYS A 1 99 ? 8.056 7.547 -39.194 1.00 42.66 99 LYS A C 1
ATOM 798 O O . LYS A 1 99 ? 8.609 6.572 -39.687 1.00 42.66 99 LYS A O 1
ATOM 803 N N . LYS A 1 100 ? 8.738 8.633 -38.800 1.00 48.72 100 LYS A N 1
ATOM 804 C CA . LYS A 1 100 ? 10.214 8.701 -38.822 1.00 48.72 100 LYS A CA 1
ATOM 805 C C . LYS A 1 100 ? 10.856 7.857 -37.708 1.00 48.72 100 LYS A C 1
ATOM 807 O O . LYS A 1 100 ? 11.795 7.124 -38.000 1.00 48.72 100 LYS A O 1
ATOM 812 N N . LYS A 1 101 ? 10.288 7.867 -36.493 1.00 51.84 101 LYS A N 1
ATOM 813 C CA . LYS A 1 101 ? 10.716 7.019 -35.361 1.00 51.84 101 LYS A CA 1
ATOM 814 C C . LYS A 1 101 ? 10.709 5.534 -35.692 1.00 51.84 101 LYS A C 1
ATOM 816 O O . LYS A 1 101 ? 11.642 4.827 -35.333 1.00 51.84 101 LYS A O 1
ATOM 821 N N . VAL A 1 102 ? 9.668 5.073 -36.383 1.00 57.44 102 VAL A N 1
ATOM 822 C CA . VAL A 1 102 ? 9.528 3.668 -36.788 1.00 57.44 102 VAL A CA 1
ATOM 823 C C . VAL A 1 102 ? 10.631 3.276 -37.780 1.00 57.44 102 VAL A C 1
ATOM 825 O O . VAL A 1 102 ? 11.306 2.282 -37.554 1.00 57.44 102 VAL A O 1
ATOM 828 N N . SER A 1 103 ? 10.932 4.120 -38.775 1.00 61.12 103 SER A N 1
ATOM 829 C CA . SER A 1 103 ? 11.983 3.835 -39.767 1.00 61.12 103 SER A CA 1
ATOM 830 C C . SER A 1 103 ? 13.400 3.782 -39.177 1.00 61.12 103 SER A C 1
ATOM 832 O O . SER A 1 103 ? 14.210 2.961 -39.600 1.00 61.12 103 SER A O 1
ATOM 834 N N . VAL A 1 104 ? 13.723 4.641 -38.203 1.00 64.06 104 VAL A N 1
ATOM 835 C CA . VAL A 1 104 ? 15.047 4.636 -37.550 1.00 64.06 104 VAL A CA 1
ATOM 836 C C . VAL A 1 104 ? 15.169 3.471 -36.565 1.00 64.06 104 VAL A C 1
ATOM 838 O O . VAL A 1 104 ? 16.198 2.800 -36.541 1.00 64.06 104 VAL A O 1
ATOM 841 N N . ARG A 1 105 ? 14.105 3.171 -35.809 1.00 68.19 105 ARG A N 1
ATOM 842 C CA . ARG A 1 105 ? 14.067 2.024 -34.890 1.00 68.19 105 ARG A CA 1
ATOM 843 C C . ARG A 1 105 ? 14.203 0.696 -35.635 1.00 68.19 105 ARG A C 1
ATOM 845 O O . ARG A 1 105 ? 14.973 -0.151 -35.208 1.00 68.19 105 ARG A O 1
ATOM 852 N N . GLU A 1 106 ? 13.515 0.534 -36.763 1.00 71.38 106 GLU A N 1
ATOM 853 C CA . GLU A 1 106 ? 13.621 -0.657 -37.618 1.00 71.38 106 GLU A CA 1
ATOM 854 C C . GLU A 1 106 ? 15.032 -0.834 -38.189 1.00 71.38 106 GLU A C 1
ATOM 856 O O . GLU A 1 106 ? 15.546 -1.948 -38.210 1.00 71.38 106 GLU A O 1
ATOM 861 N N . LYS A 1 107 ? 15.700 0.255 -38.595 1.00 69.88 107 LYS A N 1
ATOM 862 C CA . LYS A 1 107 ? 17.103 0.198 -39.036 1.00 69.88 107 LYS A CA 1
ATOM 863 C C . LYS A 1 107 ? 18.028 -0.286 -37.922 1.00 69.88 107 LYS A C 1
ATOM 865 O O . LYS A 1 107 ? 18.844 -1.164 -38.172 1.00 69.88 107 LYS A O 1
ATOM 870 N N . ILE A 1 108 ? 17.863 0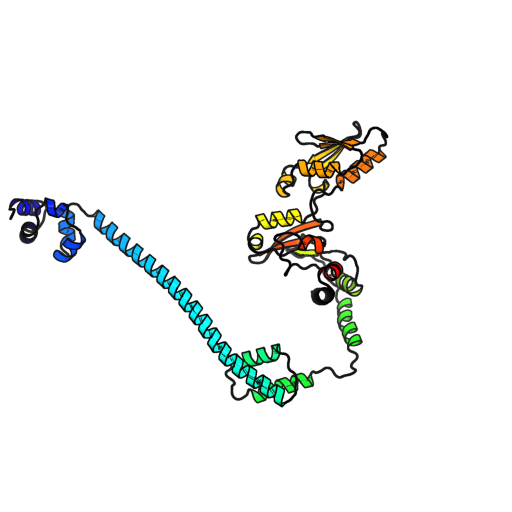.231 -36.705 1.00 70.69 108 ILE A N 1
ATOM 871 C CA . ILE A 1 108 ? 18.667 -0.171 -35.543 1.00 70.69 108 ILE A CA 1
ATOM 872 C C . ILE A 1 108 ? 18.397 -1.633 -35.174 1.00 70.69 108 ILE A C 1
ATOM 874 O O . ILE A 1 108 ? 19.341 -2.392 -35.000 1.00 70.69 108 ILE A O 1
ATOM 878 N N . ILE A 1 109 ? 17.133 -2.064 -35.142 1.00 74.25 109 ILE A N 1
ATOM 879 C CA . ILE A 1 109 ? 16.773 -3.466 -34.878 1.00 74.25 109 ILE A CA 1
ATOM 880 C C . ILE A 1 109 ? 17.355 -4.390 -35.955 1.00 74.25 109 ILE A C 1
ATOM 882 O O . ILE A 1 109 ? 17.880 -5.447 -35.630 1.00 74.25 109 ILE A O 1
ATOM 886 N N . ASN A 1 110 ? 17.338 -3.985 -37.226 1.00 76.25 110 ASN A N 1
ATOM 887 C CA . ASN A 1 110 ? 17.949 -4.764 -38.303 1.00 76.25 110 ASN A CA 1
ATOM 888 C C . ASN A 1 110 ? 19.477 -4.854 -38.171 1.00 76.25 110 ASN A C 1
ATOM 890 O O . ASN A 1 110 ? 20.043 -5.891 -38.501 1.00 76.25 110 ASN A O 1
ATOM 894 N N . ILE A 1 111 ? 20.149 -3.800 -37.700 1.00 73.31 111 ILE A N 1
ATOM 895 C CA . ILE A 1 111 ? 21.596 -3.819 -37.427 1.00 73.31 111 ILE A CA 1
ATOM 896 C C . ILE A 1 111 ? 21.905 -4.748 -36.247 1.00 73.31 111 ILE A C 1
ATOM 898 O O . ILE A 1 111 ? 22.817 -5.565 -36.343 1.00 73.31 111 ILE A O 1
ATOM 902 N N . ILE A 1 112 ? 21.112 -4.672 -35.178 1.00 75.00 112 ILE A N 1
ATOM 903 C CA . ILE A 1 112 ? 21.245 -5.526 -33.991 1.00 75.00 112 ILE A CA 1
ATOM 904 C C . ILE A 1 112 ? 21.015 -7.001 -34.360 1.00 75.00 112 ILE A C 1
ATOM 906 O O . ILE A 1 112 ? 21.845 -7.851 -34.051 1.00 75.00 112 ILE A O 1
ATOM 910 N N . ASN A 1 113 ? 19.954 -7.299 -35.118 1.00 75.81 113 ASN A N 1
ATOM 911 C CA . ASN A 1 113 ? 19.639 -8.654 -35.578 1.00 75.81 113 ASN A CA 1
ATOM 912 C C . ASN A 1 113 ? 20.703 -9.213 -36.531 1.00 75.81 113 ASN A C 1
ATOM 914 O O . ASN A 1 113 ? 20.992 -10.401 -36.490 1.00 75.81 113 ASN A O 1
ATOM 918 N N . LYS A 1 114 ? 21.314 -8.374 -37.379 1.00 78.50 114 LYS A N 1
ATOM 919 C CA . LYS A 1 114 ? 22.437 -8.799 -38.231 1.00 78.50 114 LYS A CA 1
ATOM 920 C C . LYS A 1 114 ? 23.666 -9.209 -37.422 1.00 78.50 114 LYS A C 1
ATOM 922 O O . LYS A 1 114 ? 24.437 -10.033 -37.901 1.00 78.50 114 LYS A O 1
ATOM 927 N N . LYS A 1 115 ? 23.857 -8.623 -36.239 1.00 73.12 115 LYS A N 1
ATOM 928 C CA . LYS A 1 115 ? 24.985 -8.913 -35.348 1.00 73.12 115 LYS A CA 1
ATOM 929 C C . LYS A 1 115 ? 24.676 -9.992 -34.298 1.00 73.12 115 LYS A C 1
ATOM 931 O O . LYS A 1 115 ? 25.607 -10.472 -33.671 1.00 73.12 115 LYS A O 1
ATOM 936 N N . ASN A 1 116 ? 23.417 -10.434 -34.165 1.00 71.62 116 ASN A N 1
ATOM 937 C CA . ASN A 1 116 ? 22.954 -11.386 -33.140 1.00 71.62 116 ASN A CA 1
ATOM 938 C C . ASN A 1 116 ? 23.240 -10.935 -31.696 1.00 71.62 116 ASN A C 1
ATOM 940 O O . ASN A 1 116 ? 23.520 -11.754 -30.824 1.00 71.62 116 ASN A O 1
ATOM 944 N N . GLU A 1 117 ? 23.150 -9.634 -31.430 1.00 78.75 117 GLU A N 1
ATOM 945 C CA . GLU A 1 117 ? 23.452 -9.073 -30.110 1.00 78.75 117 GLU A CA 1
ATOM 946 C C . GLU A 1 117 ? 22.201 -8.525 -29.422 1.00 78.75 117 GLU A C 1
ATOM 948 O O . GLU A 1 117 ? 21.175 -8.293 -30.062 1.00 78.75 117 GLU A O 1
ATOM 953 N N . TYR A 1 118 ? 22.259 -8.340 -28.102 1.00 79.19 118 TYR A N 1
ATOM 954 C CA . TY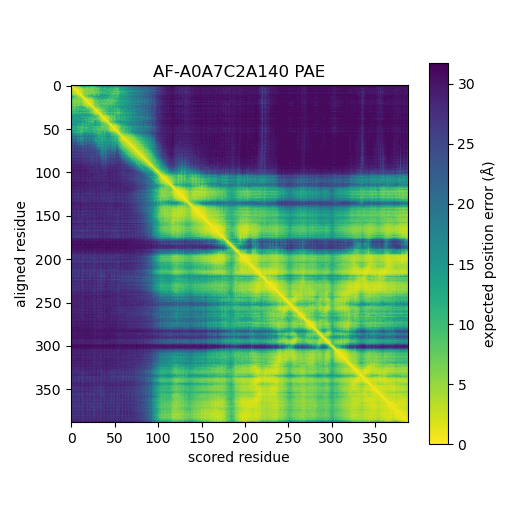R A 1 118 ? 21.108 -7.915 -27.309 1.00 79.19 118 TYR A CA 1
ATOM 955 C C . TYR A 1 118 ? 21.311 -6.517 -26.731 1.00 79.19 118 TYR A C 1
ATOM 957 O O . TYR A 1 118 ? 22.312 -6.237 -26.081 1.00 79.19 118 TYR A O 1
ATOM 965 N N . LEU A 1 119 ? 20.315 -5.649 -26.919 1.00 83.19 119 LEU A N 1
ATOM 966 C CA . LEU A 1 119 ? 20.233 -4.350 -26.258 1.00 83.19 119 LEU A CA 1
ATOM 967 C C . LEU A 1 119 ? 18.826 -4.147 -25.675 1.00 83.19 119 LEU A C 1
ATOM 969 O O . LEU A 1 119 ? 17.835 -4.377 -26.376 1.00 83.19 119 LEU A O 1
ATOM 973 N N . PRO A 1 120 ? 18.707 -3.653 -24.429 1.00 86.56 120 PRO A N 1
ATOM 974 C CA . PRO A 1 120 ? 17.426 -3.279 -23.842 1.00 86.56 120 PRO A CA 1
ATOM 975 C C . PRO A 1 120 ? 16.651 -2.259 -24.687 1.00 86.56 120 PRO A C 1
ATOM 977 O O . PRO A 1 120 ? 17.205 -1.271 -25.179 1.00 86.56 120 PRO A O 1
ATOM 980 N N . SER A 1 121 ? 15.330 -2.434 -24.776 1.00 84.06 121 SER A N 1
ATOM 981 C CA . SER A 1 121 ? 14.445 -1.562 -25.563 1.00 84.06 121 SER A CA 1
ATOM 982 C C . SER A 1 121 ? 14.517 -0.088 -25.158 1.00 84.06 121 SER A C 1
ATOM 984 O O . SER A 1 121 ? 14.417 0.782 -26.021 1.00 84.06 121 SER A O 1
ATOM 986 N N . ASN A 1 122 ? 14.730 0.194 -23.869 1.00 86.25 122 ASN A N 1
ATOM 987 C CA . ASN A 1 122 ? 14.851 1.560 -23.356 1.00 86.25 122 ASN A CA 1
ATOM 988 C C . ASN A 1 122 ? 16.106 2.265 -23.885 1.00 86.25 122 ASN A C 1
ATOM 990 O O . ASN A 1 122 ? 16.029 3.426 -24.275 1.00 86.25 122 ASN A O 1
ATOM 994 N N . ILE A 1 123 ? 17.235 1.553 -23.966 1.00 85.31 123 ILE A N 1
ATOM 995 C CA . ILE A 1 123 ? 18.491 2.097 -24.500 1.00 85.31 123 ILE A CA 1
ATOM 996 C C . ILE A 1 123 ? 18.329 2.395 -25.993 1.00 85.31 123 ILE A C 1
ATOM 998 O O . ILE A 1 123 ? 18.731 3.457 -26.463 1.00 85.31 123 ILE A O 1
ATOM 1002 N N . ILE A 1 124 ? 17.659 1.505 -26.733 1.00 83.56 124 ILE A N 1
ATOM 1003 C CA . ILE A 1 124 ? 17.330 1.736 -28.146 1.00 83.56 124 ILE A CA 1
ATOM 1004 C C . ILE A 1 124 ? 16.477 3.001 -28.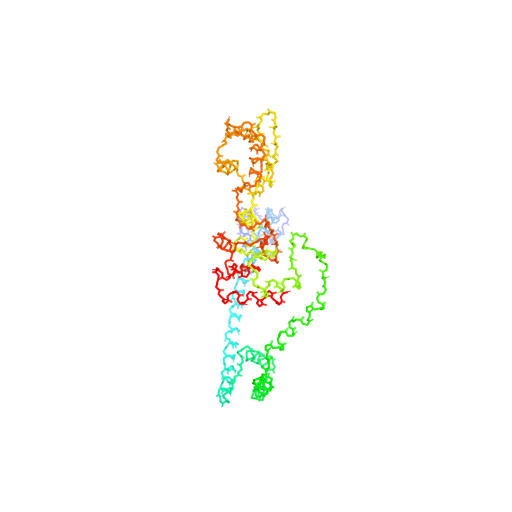292 1.00 83.56 124 ILE A C 1
ATOM 1006 O O . ILE A 1 124 ? 16.782 3.858 -29.120 1.00 83.56 124 ILE A O 1
ATOM 1010 N N . ASP A 1 125 ? 15.430 3.149 -27.479 1.00 84.88 125 ASP A N 1
ATOM 1011 C CA . ASP A 1 125 ? 14.545 4.313 -27.532 1.00 84.88 125 ASP A CA 1
ATOM 1012 C C . ASP A 1 125 ? 15.277 5.627 -27.175 1.00 84.88 125 ASP A C 1
ATOM 1014 O O . ASP A 1 125 ? 15.025 6.663 -27.803 1.00 84.88 125 ASP A O 1
ATOM 1018 N N . GLU A 1 126 ? 16.235 5.596 -26.244 1.00 85.38 126 GLU A N 1
ATOM 1019 C CA . GLU A 1 126 ? 17.114 6.734 -25.943 1.00 85.38 126 GLU A CA 1
ATOM 1020 C C . GLU A 1 126 ? 18.064 7.080 -27.092 1.00 85.38 126 GLU A C 1
ATOM 1022 O O . GLU A 1 126 ? 18.229 8.259 -27.421 1.00 85.38 126 GLU A O 1
ATOM 1027 N N . ILE A 1 127 ? 18.659 6.072 -27.733 1.00 82.25 127 ILE A N 1
ATOM 1028 C CA . ILE A 1 127 ? 19.524 6.256 -28.902 1.00 82.25 127 ILE A CA 1
ATOM 1029 C C . ILE A 1 127 ? 18.728 6.899 -30.040 1.00 82.25 127 ILE A C 1
ATOM 1031 O O . ILE A 1 127 ? 19.179 7.894 -30.610 1.00 82.25 127 ILE A O 1
ATOM 1035 N N . VAL A 1 128 ? 17.512 6.413 -30.326 1.00 82.69 128 VAL A N 1
ATOM 1036 C CA . VAL A 1 128 ? 16.633 7.028 -31.336 1.00 82.69 128 VAL A CA 1
ATOM 1037 C C . VAL A 1 128 ? 16.369 8.491 -30.997 1.00 82.69 128 VAL A C 1
ATOM 1039 O O . VAL A 1 128 ? 16.487 9.351 -31.868 1.00 82.69 128 VAL A O 1
ATOM 1042 N N . LYS A 1 129 ? 16.058 8.799 -29.734 1.00 85.38 129 LYS A N 1
ATOM 1043 C CA . LYS A 1 129 ? 15.805 10.177 -29.302 1.00 85.38 129 LYS A CA 1
ATOM 1044 C C . LYS A 1 129 ? 17.033 11.076 -29.509 1.00 85.38 129 LYS A C 1
ATOM 1046 O O . LYS A 1 129 ? 16.892 12.157 -30.075 1.00 85.38 129 LYS A O 1
ATOM 1051 N N . LYS A 1 130 ? 18.233 10.620 -29.133 1.00 83.25 130 LYS A N 1
ATOM 1052 C CA . LYS A 1 130 ? 19.489 11.374 -29.311 1.00 83.25 130 LYS A CA 1
ATOM 1053 C C . LYS A 1 130 ? 19.872 11.564 -30.783 1.00 83.25 130 LYS A C 1
ATOM 1055 O O . LYS A 1 130 ? 20.414 12.611 -31.137 1.00 83.25 130 LYS A O 1
ATOM 1060 N N . ILE A 1 131 ? 19.588 10.587 -31.646 1.00 82.00 131 ILE A N 1
ATOM 1061 C CA . ILE A 1 131 ? 19.809 10.699 -33.097 1.00 82.00 131 ILE A CA 1
ATOM 1062 C C . ILE A 1 131 ? 18.846 11.724 -33.707 1.00 82.00 131 ILE A C 1
ATOM 1064 O O . ILE A 1 131 ? 19.258 12.518 -34.553 1.00 82.00 131 ILE A O 1
ATOM 1068 N N . GLU A 1 132 ? 17.584 11.741 -33.267 1.00 80.19 132 GLU A N 1
ATOM 1069 C CA . GLU A 1 132 ? 16.586 12.718 -33.718 1.00 80.19 132 GLU A CA 1
ATOM 1070 C C . GLU A 1 132 ? 16.905 14.146 -33.260 1.00 80.19 132 GLU A C 1
ATOM 1072 O O . GLU A 1 132 ? 16.696 15.087 -34.023 1.00 80.19 132 GLU A O 1
ATOM 1077 N N . GLU A 1 133 ? 17.413 14.320 -32.037 1.00 83.00 133 GLU A N 1
ATOM 1078 C CA . GLU A 1 133 ? 17.788 15.635 -31.500 1.00 83.00 133 GLU A CA 1
ATOM 1079 C C . GLU A 1 133 ? 19.004 16.232 -32.226 1.00 83.00 133 GLU A C 1
ATOM 1081 O O . GLU A 1 133 ? 19.037 17.437 -32.473 1.00 83.00 133 GLU A O 1
ATOM 1086 N N . ASN A 1 134 ? 19.964 15.394 -32.630 1.00 8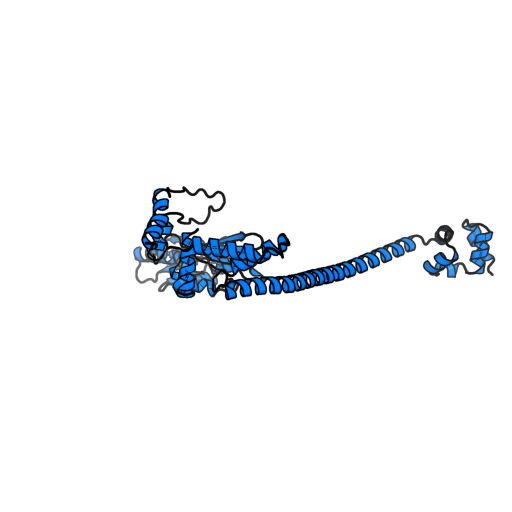0.12 134 ASN A N 1
ATOM 1087 C CA . ASN A 1 134 ? 21.228 15.835 -33.229 1.00 80.12 134 ASN A CA 1
ATOM 1088 C C . ASN A 1 134 ? 21.309 15.654 -34.760 1.00 80.12 134 ASN A C 1
ATOM 1090 O O . ASN A 1 134 ? 22.323 16.006 -35.354 1.00 80.12 134 ASN A O 1
ATOM 1094 N N . ASN A 1 135 ? 20.267 15.112 -35.407 1.00 70.75 135 ASN A N 1
ATOM 1095 C CA . ASN A 1 135 ? 20.212 14.814 -36.851 1.00 70.75 135 ASN A CA 1
ATOM 1096 C C . ASN A 1 135 ? 21.436 14.033 -37.390 1.00 70.75 135 ASN A C 1
ATOM 1098 O O . ASN A 1 135 ? 21.928 14.302 -38.484 1.00 70.75 135 ASN A O 1
ATOM 1102 N N . LEU A 1 136 ? 21.934 13.048 -36.637 1.00 69.62 136 LEU A N 1
ATOM 1103 C CA . LEU A 1 136 ? 23.112 12.241 -36.996 1.00 69.62 136 LEU A CA 1
ATOM 1104 C C . LEU A 1 136 ? 22.732 11.004 -37.833 1.00 69.62 136 LEU A C 1
ATOM 1106 O O . LEU A 1 136 ? 22.930 9.870 -37.402 1.00 69.62 136 LEU A O 1
ATOM 1110 N N . THR A 1 137 ? 22.175 11.202 -39.031 1.00 66.00 137 THR A N 1
ATOM 1111 C CA . THR A 1 137 ? 21.735 10.091 -39.904 1.00 66.00 137 THR A CA 1
ATOM 1112 C C . THR A 1 137 ? 22.867 9.214 -40.435 1.00 66.00 137 THR A C 1
ATOM 1114 O O . THR A 1 137 ? 22.628 8.042 -40.714 1.00 66.00 137 THR A O 1
ATOM 1117 N N . ASP A 1 138 ? 24.084 9.750 -40.527 1.00 68.75 138 ASP A N 1
ATOM 1118 C CA . ASP A 1 138 ? 25.199 9.083 -41.216 1.00 68.75 138 ASP A CA 1
ATOM 1119 C C . ASP A 1 138 ? 26.087 8.259 -40.269 1.00 68.75 138 ASP A C 1
ATOM 1121 O O . ASP A 1 138 ? 26.905 7.463 -40.714 1.00 68.75 138 ASP A O 1
ATOM 1125 N N . LYS A 1 139 ? 25.936 8.434 -38.947 1.00 74.75 139 LYS A N 1
ATOM 1126 C CA . LYS A 1 139 ? 26.756 7.762 -37.915 1.00 74.75 139 LYS A CA 1
ATOM 1127 C C . LYS A 1 139 ? 25.959 6.795 -37.039 1.00 74.75 139 LYS A C 1
ATOM 1129 O O . LYS A 1 139 ? 26.395 6.465 -35.938 1.00 74.75 139 LYS A O 1
ATOM 1134 N N . ILE A 1 140 ? 24.792 6.357 -37.509 1.00 76.62 140 ILE A N 1
ATOM 1135 C CA . ILE A 1 140 ? 23.922 5.439 -36.761 1.00 76.62 140 ILE A CA 1
ATOM 1136 C C . ILE A 1 140 ? 24.659 4.125 -36.486 1.00 76.62 140 ILE A C 1
ATOM 1138 O O . ILE A 1 140 ? 24.654 3.658 -35.352 1.00 76.62 140 ILE A O 1
ATOM 1142 N N . ASP A 1 141 ? 25.352 3.589 -37.491 1.00 78.81 141 ASP A N 1
ATOM 1143 C CA . ASP A 1 141 ? 26.049 2.306 -37.386 1.00 78.81 141 ASP A CA 1
ATOM 1144 C C . ASP A 1 141 ? 27.163 2.350 -36.333 1.00 78.81 141 ASP A C 1
ATOM 1146 O O . ASP A 1 141 ? 27.202 1.503 -35.447 1.00 78.81 141 ASP A O 1
ATOM 1150 N N . ILE A 1 142 ? 27.992 3.402 -36.354 1.00 83.44 142 ILE A N 1
ATOM 1151 C CA . ILE A 1 142 ? 29.090 3.603 -35.392 1.00 83.44 142 ILE A CA 1
ATOM 1152 C C . ILE A 1 142 ? 28.549 3.763 -33.967 1.00 83.44 142 ILE A C 1
ATOM 1154 O O . ILE A 1 142 ? 29.146 3.274 -33.011 1.00 83.44 142 ILE A O 1
ATOM 1158 N N . LEU A 1 143 ? 27.433 4.477 -33.801 1.00 82.19 143 LEU A N 1
ATOM 1159 C CA . LEU A 1 143 ? 26.848 4.702 -32.482 1.00 82.19 143 LEU A CA 1
ATOM 1160 C C . LEU A 1 143 ? 26.274 3.411 -31.895 1.00 82.19 143 LEU A C 1
ATOM 1162 O O . LEU A 1 143 ? 26.482 3.136 -30.717 1.00 82.19 143 LEU A O 1
ATOM 1166 N N . VAL A 1 144 ? 25.561 2.632 -32.712 1.00 81.81 144 VAL A N 1
ATOM 1167 C CA . VAL A 1 144 ? 25.016 1.333 -32.299 1.00 81.81 144 VAL A CA 1
ATOM 1168 C C . VAL A 1 144 ? 26.154 0.363 -31.999 1.00 81.81 144 VAL A C 1
ATOM 1170 O O . VAL A 1 144 ? 26.115 -0.303 -30.975 1.00 81.81 144 VAL A O 1
ATOM 1173 N N . GLU A 1 145 ? 27.191 0.328 -32.833 1.00 84.81 145 GLU A N 1
ATOM 1174 C CA . GLU A 1 145 ? 28.361 -0.526 -32.629 1.00 84.81 145 GLU A CA 1
ATOM 1175 C C . GLU A 1 145 ? 29.097 -0.204 -31.327 1.00 84.81 145 GLU A C 1
ATOM 1177 O O . GLU A 1 145 ? 29.344 -1.110 -30.540 1.00 84.81 145 GLU A O 1
ATOM 1182 N N . LYS A 1 146 ? 29.334 1.079 -31.029 1.00 86.44 146 LYS A N 1
ATOM 1183 C CA . LYS A 1 146 ? 29.905 1.483 -29.737 1.00 86.44 146 LYS A CA 1
ATOM 1184 C C . LYS A 1 146 ? 28.997 1.154 -28.557 1.00 86.44 146 LYS A C 1
ATOM 1186 O O . LYS A 1 146 ? 29.486 0.748 -27.515 1.00 86.44 146 LYS A O 1
ATOM 1191 N N . ALA A 1 147 ? 27.684 1.340 -28.689 1.00 86.94 147 ALA A N 1
ATOM 1192 C CA . ALA A 1 147 ? 26.749 1.017 -27.611 1.00 86.94 147 ALA A CA 1
ATOM 1193 C C . ALA A 1 147 ? 26.741 -0.485 -27.295 1.00 86.94 147 ALA A C 1
ATOM 1195 O O . ALA A 1 147 ? 26.648 -0.869 -26.133 1.00 86.94 147 ALA A O 1
ATOM 1196 N N . ILE A 1 148 ? 26.856 -1.315 -28.331 1.00 86.75 148 ILE A N 1
ATOM 1197 C CA . ILE A 1 148 ? 26.994 -2.762 -28.212 1.00 86.75 148 ILE A CA 1
ATOM 1198 C C . ILE A 1 148 ? 28.332 -3.125 -27.552 1.00 86.75 148 ILE A C 1
ATOM 1200 O O . ILE A 1 148 ? 28.349 -3.891 -26.593 1.00 86.75 148 ILE A O 1
ATOM 1204 N N . GLU A 1 149 ? 29.439 -2.544 -28.022 1.00 88.81 149 GLU A N 1
ATOM 1205 C CA . GLU A 1 149 ? 30.775 -2.780 -27.465 1.00 88.81 149 GLU A CA 1
ATOM 1206 C C . GLU A 1 149 ? 30.828 -2.431 -25.972 1.00 88.81 149 GLU A C 1
ATOM 1208 O O . GLU A 1 149 ? 31.261 -3.245 -25.158 1.00 88.81 149 GLU A O 1
ATOM 1213 N N . GLU A 1 150 ? 30.309 -1.260 -25.593 1.00 89.62 150 GLU A N 1
ATOM 1214 C CA . GLU A 1 150 ? 30.215 -0.839 -24.195 1.00 89.62 150 GLU A CA 1
ATOM 1215 C C . GLU A 1 150 ? 29.298 -1.760 -23.381 1.00 89.62 150 GLU A C 1
ATOM 1217 O O . GLU A 1 150 ? 29.633 -2.093 -22.247 1.00 89.62 150 GLU A O 1
ATOM 1222 N N . TYR A 1 151 ? 28.170 -2.212 -23.938 1.00 89.94 151 TYR A N 1
ATOM 1223 C CA . TYR A 1 151 ? 27.279 -3.145 -23.247 1.00 89.94 151 TYR A CA 1
ATOM 1224 C C . TYR A 1 151 ? 27.980 -4.473 -22.954 1.00 89.94 151 TYR A C 1
ATOM 1226 O O . TYR A 1 151 ? 27.999 -4.903 -21.804 1.00 89.94 151 TYR A O 1
ATOM 1234 N N . ASN A 1 152 ? 28.621 -5.074 -23.960 1.00 88.31 152 ASN A N 1
ATOM 1235 C CA . ASN A 1 152 ? 29.337 -6.341 -23.812 1.00 88.31 152 ASN A CA 1
ATOM 1236 C C . ASN A 1 152 ? 30.525 -6.236 -22.861 1.00 88.31 152 ASN A C 1
ATOM 1238 O O . ASN A 1 152 ? 30.779 -7.160 -22.093 1.00 88.31 152 ASN A O 1
ATOM 1242 N N . ARG A 1 153 ? 31.236 -5.104 -22.888 1.00 90.19 153 ARG A N 1
ATOM 1243 C CA . ARG A 1 153 ? 32.369 -4.852 -21.995 1.00 90.19 153 ARG A CA 1
ATOM 1244 C C . ARG A 1 153 ? 31.957 -4.774 -20.524 1.00 90.19 153 ARG A C 1
ATOM 1246 O O . ARG A 1 153 ? 32.764 -5.104 -19.664 1.00 90.19 153 ARG A O 1
ATOM 1253 N N . HIS A 1 154 ? 30.731 -4.336 -20.242 1.00 90.81 154 HIS A N 1
ATOM 1254 C CA . HIS A 1 154 ? 30.197 -4.179 -18.885 1.00 90.81 154 HIS A CA 1
ATOM 1255 C C . HIS A 1 154 ? 29.269 -5.326 -18.457 1.00 90.81 154 HIS A C 1
ATOM 1257 O O . HIS A 1 154 ? 28.583 -5.213 -17.438 1.00 90.81 154 HIS A O 1
ATOM 1263 N N . LEU A 1 155 ? 29.216 -6.427 -19.214 1.00 89.56 155 LEU A N 1
ATOM 1264 C CA . LEU A 1 155 ? 28.538 -7.633 -18.752 1.00 89.56 155 LEU A CA 1
ATOM 1265 C C . LEU A 1 155 ? 29.278 -8.213 -17.544 1.00 89.56 155 LEU A C 1
ATOM 1267 O O . LEU A 1 155 ? 30.504 -8.184 -17.470 1.00 89.56 155 LEU A O 1
ATOM 1271 N N . MET A 1 156 ? 28.513 -8.746 -16.594 1.00 88.62 156 MET A N 1
ATOM 1272 C CA . MET A 1 156 ? 29.084 -9.437 -15.444 1.00 88.62 156 MET A CA 1
ATOM 1273 C C . MET A 1 156 ? 29.820 -10.691 -15.911 1.00 88.62 156 MET A C 1
ATOM 1275 O O . MET A 1 156 ? 29.274 -11.477 -16.691 1.00 88.62 156 MET A O 1
ATOM 1279 N N . GLU A 1 157 ? 31.036 -10.890 -15.409 1.00 92.00 157 GLU A N 1
ATOM 1280 C CA . GLU A 1 157 ? 31.784 -12.109 -15.681 1.00 92.00 157 GLU A CA 1
ATOM 1281 C C . GLU A 1 157 ? 31.044 -13.327 -15.098 1.00 92.00 157 GLU A C 1
ATOM 1283 O O . GLU A 1 157 ? 30.539 -13.283 -13.968 1.00 92.00 157 GLU A O 1
ATOM 1288 N N . PRO A 1 158 ? 30.924 -14.428 -15.860 1.00 92.00 158 PRO A N 1
ATOM 1289 C CA . PRO A 1 158 ? 30.292 -15.637 -15.356 1.00 92.00 158 PRO A CA 1
ATOM 1290 C C . PRO A 1 158 ? 31.098 -16.201 -14.178 1.00 92.00 158 PRO A C 1
ATOM 1292 O O . PRO A 1 158 ? 32.322 -16.142 -14.180 1.00 92.00 158 PRO A O 1
ATOM 1295 N N . LEU A 1 159 ? 30.404 -16.813 -13.210 1.00 93.38 159 LEU A N 1
ATOM 1296 C CA . LEU A 1 159 ? 30.960 -17.378 -11.962 1.00 93.38 159 LEU A CA 1
ATOM 1297 C C . LEU A 1 159 ? 31.401 -16.359 -10.900 1.00 93.38 159 LEU A C 1
ATOM 1299 O O . LEU A 1 159 ? 31.858 -16.769 -9.834 1.00 93.38 159 LEU A O 1
ATOM 1303 N N . GLU A 1 160 ? 31.202 -15.063 -11.132 1.00 92.81 160 GLU A N 1
ATOM 1304 C CA . GLU A 1 160 ? 31.426 -14.046 -10.108 1.00 92.81 160 GLU A CA 1
ATOM 1305 C C . GLU A 1 160 ? 30.467 -14.235 -8.916 1.00 92.81 160 GLU A C 1
ATOM 1307 O O . GLU A 1 160 ? 29.285 -14.565 -9.077 1.00 92.81 160 GLU A O 1
ATOM 1312 N N . ALA A 1 161 ? 30.958 -14.014 -7.693 1.00 94.81 161 ALA A N 1
ATOM 1313 C CA . ALA A 1 161 ? 30.219 -14.285 -6.461 1.00 94.81 161 ALA A CA 1
ATOM 1314 C C . ALA A 1 161 ? 29.203 -13.175 -6.126 1.00 94.81 161 ALA A C 1
ATOM 1316 O O . ALA A 1 161 ? 29.262 -12.539 -5.069 1.00 94.81 161 ALA A O 1
ATOM 1317 N N . CYS A 1 162 ? 28.224 -12.968 -7.013 1.00 93.56 162 CYS A N 1
ATOM 1318 C CA . CYS A 1 162 ? 27.256 -11.870 -6.946 1.00 93.56 162 CYS A CA 1
ATOM 1319 C C . CYS A 1 162 ? 26.519 -11.782 -5.601 1.00 93.56 162 CYS A C 1
ATOM 1321 O O . CYS A 1 162 ? 26.268 -10.688 -5.104 1.00 93.56 162 CYS A O 1
ATOM 1323 N N . GLY A 1 163 ? 26.203 -12.928 -4.987 1.00 94.19 163 GLY A N 1
ATOM 1324 C CA . GLY A 1 163 ? 25.514 -12.987 -3.699 1.00 94.19 163 GLY A CA 1
ATOM 1325 C C . GLY A 1 163 ? 26.345 -12.418 -2.547 1.00 94.19 163 GLY A C 1
ATOM 1326 O O . GLY A 1 163 ? 25.806 -11.689 -1.720 1.00 94.19 163 GLY A O 1
ATOM 1327 N N . MET A 1 164 ? 27.655 -12.692 -2.518 1.00 94.69 164 MET A N 1
ATOM 1328 C CA . MET A 1 164 ? 28.547 -12.165 -1.477 1.00 94.69 164 MET A CA 1
ATOM 1329 C C . MET A 1 164 ? 28.741 -10.657 -1.634 1.00 94.69 164 MET A C 1
ATOM 1331 O O . MET A 1 164 ? 28.573 -9.917 -0.666 1.00 94.69 164 MET A O 1
ATOM 1335 N N . VAL A 1 165 ? 29.004 -10.194 -2.860 1.00 94.56 165 VAL A N 1
ATOM 1336 C CA . VAL A 1 165 ? 29.180 -8.762 -3.149 1.00 94.56 165 VAL A CA 1
ATOM 1337 C C . VAL A 1 165 ? 27.898 -7.984 -2.846 1.00 94.56 165 VAL A C 1
ATOM 1339 O O . VAL A 1 165 ? 27.961 -6.923 -2.227 1.00 94.56 165 VAL A O 1
ATOM 1342 N N . ALA A 1 166 ? 26.725 -8.515 -3.210 1.00 92.75 166 ALA A N 1
ATOM 1343 C CA . ALA A 1 166 ? 25.441 -7.884 -2.912 1.00 92.75 166 ALA A CA 1
ATOM 1344 C C . ALA A 1 166 ? 25.156 -7.827 -1.402 1.00 92.75 166 ALA A C 1
ATOM 1346 O O . ALA A 1 166 ? 24.754 -6.777 -0.902 1.00 92.75 166 ALA A O 1
ATOM 1347 N N . ALA A 1 167 ? 25.406 -8.919 -0.670 1.00 91.88 167 ALA A N 1
ATOM 1348 C CA . ALA A 1 167 ? 25.218 -8.977 0.780 1.00 91.88 167 ALA A CA 1
ATOM 1349 C C . ALA A 1 167 ? 26.143 -8.000 1.526 1.00 91.88 167 ALA A C 1
ATOM 1351 O O . ALA A 1 167 ? 25.707 -7.312 2.449 1.00 91.88 167 ALA A O 1
ATOM 1352 N N . GLN A 1 168 ? 27.403 -7.889 1.101 1.00 93.25 168 GLN A N 1
ATOM 1353 C CA . GLN A 1 168 ? 28.325 -6.903 1.656 1.00 93.25 168 GLN A CA 1
ATOM 1354 C C . GLN A 1 168 ? 27.866 -5.479 1.330 1.00 93.25 168 GLN A C 1
ATOM 1356 O O . GLN A 1 168 ? 27.797 -4.642 2.224 1.00 93.25 168 GLN A O 1
ATOM 1361 N N . SER A 1 169 ? 27.487 -5.223 0.077 1.00 92.56 169 SER A N 1
ATOM 1362 C CA . SER A 1 169 ? 27.102 -3.887 -0.397 1.00 92.56 169 SER A CA 1
ATOM 1363 C C . SER A 1 169 ? 25.837 -3.351 0.281 1.00 92.56 169 SER A C 1
ATOM 1365 O O . SER A 1 169 ? 25.734 -2.148 0.507 1.00 92.56 169 SER A O 1
ATOM 1367 N N . ILE A 1 170 ? 24.875 -4.219 0.628 1.00 88.25 170 ILE A N 1
ATOM 1368 C CA . ILE A 1 170 ? 23.678 -3.819 1.388 1.00 88.25 170 ILE A CA 1
ATOM 1369 C C . ILE A 1 170 ? 23.959 -3.683 2.894 1.00 88.25 170 ILE A C 1
ATOM 1371 O O . ILE A 1 170 ? 23.353 -2.844 3.558 1.00 88.25 170 ILE A O 1
ATOM 1375 N N . GLY A 1 171 ? 24.883 -4.483 3.440 1.00 87.56 171 GLY A N 1
ATOM 1376 C CA . GLY A 1 171 ? 25.201 -4.513 4.872 1.00 87.56 171 GLY A CA 1
ATOM 1377 C C . GLY A 1 171 ? 26.197 -3.443 5.332 1.00 87.56 171 GLY A C 1
ATOM 1378 O O . GLY A 1 171 ? 26.049 -2.900 6.427 1.00 87.56 171 GLY A O 1
ATOM 1379 N N . GLU A 1 172 ? 27.184 -3.098 4.502 1.00 87.81 172 GLU A N 1
ATOM 1380 C CA . GLU A 1 172 ? 28.208 -2.084 4.786 1.00 87.81 172 GLU A CA 1
ATOM 1381 C C . GLU A 1 172 ? 27.619 -0.723 5.208 1.00 87.81 172 GLU A C 1
ATOM 1383 O O . GLU A 1 172 ? 27.988 -0.237 6.288 1.00 87.81 172 GLU A O 1
ATOM 1388 N N . PRO A 1 173 ? 26.652 -0.126 4.469 1.00 86.62 173 PRO A N 1
ATOM 1389 C CA . PRO A 1 173 ? 26.046 1.136 4.885 1.00 86.62 173 PRO A CA 1
ATOM 1390 C C . PRO A 1 173 ? 25.250 1.003 6.185 1.00 86.62 173 PRO A C 1
ATOM 1392 O O . PRO A 1 173 ? 25.077 2.001 6.878 1.00 86.62 173 PRO A O 1
ATOM 1395 N N . GLY A 1 174 ? 24.812 -0.201 6.570 1.00 82.75 174 GLY A N 1
ATOM 1396 C CA . GLY A 1 174 ? 24.088 -0.435 7.820 1.00 82.75 174 GLY A CA 1
ATOM 1397 C C . GLY A 1 174 ? 24.877 0.003 9.057 1.00 82.75 174 GLY A C 1
ATOM 1398 O O . GLY A 1 174 ? 24.302 0.572 9.980 1.00 82.75 174 GLY A O 1
ATOM 1399 N N . THR A 1 175 ? 26.205 -0.158 9.046 1.00 82.06 175 THR A N 1
ATOM 1400 C CA . THR A 1 175 ? 27.084 0.302 10.142 1.00 82.06 175 THR A CA 1
ATOM 1401 C C . THR A 1 175 ? 27.208 1.826 10.208 1.00 82.06 175 THR A C 1
ATOM 1403 O O . THR A 1 175 ? 27.369 2.400 11.285 1.00 82.06 175 THR A O 1
ATOM 1406 N N . GLN A 1 176 ? 27.094 2.489 9.055 1.00 82.50 176 GLN A N 1
ATOM 1407 C CA . GLN A 1 176 ? 27.144 3.945 8.914 1.00 82.50 176 GLN A CA 1
ATOM 1408 C C . GLN A 1 176 ? 25.769 4.592 9.119 1.00 82.50 176 GLN A C 1
ATOM 1410 O O . GLN A 1 176 ? 25.674 5.797 9.373 1.00 82.50 176 GLN A O 1
ATOM 1415 N N . MET A 1 177 ? 24.700 3.798 9.033 1.00 75.75 177 MET A N 1
ATOM 1416 C CA . MET A 1 177 ? 23.319 4.214 9.229 1.00 75.75 177 MET A CA 1
ATOM 1417 C C . MET A 1 177 ? 23.038 4.424 10.724 1.00 75.75 177 MET A C 1
ATOM 1419 O O . MET A 1 177 ? 22.275 3.704 11.363 1.00 75.75 177 MET A O 1
ATOM 1423 N N . THR A 1 178 ? 23.685 5.435 11.300 1.00 63.78 178 THR A N 1
ATOM 1424 C CA . THR A 1 178 ? 23.387 5.925 12.649 1.00 63.78 178 THR A CA 1
ATOM 1425 C C . THR A 1 178 ? 21.985 6.537 12.699 1.00 63.78 178 THR A C 1
ATOM 1427 O O . THR A 1 178 ? 21.407 6.902 11.670 1.00 63.78 178 THR A O 1
ATOM 1430 N N . MET A 1 179 ? 21.407 6.622 13.905 1.00 58.69 179 MET A N 1
ATOM 1431 C CA . MET A 1 179 ? 20.047 7.126 14.107 1.00 58.69 179 MET A CA 1
ATOM 1432 C C . MET A 1 179 ? 19.885 8.525 13.499 1.00 58.69 179 MET A C 1
ATOM 1434 O O . MET A 1 179 ? 20.321 9.516 14.083 1.00 58.69 179 MET A O 1
ATOM 1438 N N . ARG A 1 180 ? 19.191 8.633 12.360 1.00 53.72 180 ARG A N 1
ATOM 1439 C CA . ARG A 1 180 ? 18.574 9.905 11.977 1.00 53.72 180 ARG A CA 1
ATOM 1440 C C . ARG A 1 180 ? 17.476 10.173 13.000 1.00 53.72 180 ARG A C 1
ATOM 1442 O O . ARG A 1 180 ? 16.423 9.544 12.968 1.00 53.72 180 ARG A O 1
ATOM 1449 N N . THR A 1 181 ? 17.732 11.069 13.946 1.00 47.69 181 THR A N 1
ATOM 1450 C CA . THR A 1 181 ? 16.702 11.568 14.854 1.00 47.69 181 THR A CA 1
ATOM 1451 C C . THR A 1 181 ? 15.699 12.375 14.037 1.00 47.69 181 THR A C 1
ATOM 1453 O O . THR A 1 181 ? 16.003 13.430 13.480 1.00 47.69 181 THR A O 1
ATOM 1456 N N . PHE A 1 182 ? 14.487 11.843 13.901 1.00 52.62 182 PHE A N 1
ATOM 1457 C CA . PHE A 1 182 ? 13.441 12.493 13.128 1.00 52.62 182 PHE A CA 1
ATOM 1458 C C . PHE A 1 182 ? 12.864 13.686 13.885 1.00 52.62 182 PHE A C 1
ATOM 1460 O O . PHE A 1 182 ? 12.037 13.554 14.785 1.00 52.62 182 PHE A O 1
ATOM 1467 N N . HIS A 1 183 ? 13.244 14.876 13.438 1.00 45.84 183 HIS A N 1
ATOM 1468 C CA . HIS A 1 183 ? 12.371 16.040 13.449 1.00 45.84 183 HIS A CA 1
ATOM 1469 C C . HIS A 1 183 ? 12.075 16.408 11.995 1.00 45.84 183 HIS A C 1
ATOM 1471 O O . HIS A 1 183 ? 12.659 17.336 11.439 1.00 45.84 183 HIS A O 1
ATOM 1477 N N . TYR A 1 184 ? 11.181 15.656 11.345 1.00 49.03 184 TYR A N 1
ATOM 1478 C CA . TYR A 1 184 ? 10.626 16.105 10.070 1.00 49.03 184 TYR A CA 1
ATOM 1479 C C . TYR A 1 184 ? 9.741 17.323 10.336 1.00 49.03 184 TYR A C 1
ATOM 1481 O O . TYR A 1 184 ? 8.593 17.198 10.765 1.00 49.03 184 TYR A O 1
ATOM 1489 N N . ALA A 1 185 ? 10.275 18.514 10.071 1.00 39.62 185 ALA A N 1
ATOM 1490 C CA . ALA A 1 185 ? 9.502 19.746 10.030 1.00 39.62 185 ALA A CA 1
ATOM 1491 C C . ALA A 1 185 ? 8.465 19.648 8.894 1.00 39.62 185 ALA A C 1
ATOM 1493 O O . ALA A 1 185 ? 8.755 19.940 7.738 1.00 39.62 185 ALA A O 1
ATOM 1494 N N . GLY A 1 186 ? 7.263 19.161 9.222 1.00 49.72 186 GLY A N 1
ATOM 1495 C CA . GLY A 1 186 ? 6.115 19.102 8.310 1.00 49.72 186 GLY A CA 1
ATOM 1496 C C . GLY A 1 186 ? 5.321 17.791 8.309 1.00 49.72 186 GLY A C 1
ATOM 1497 O O . GLY A 1 186 ? 4.199 17.794 7.812 1.00 49.72 186 GLY A O 1
ATOM 1498 N N . VAL A 1 187 ? 5.853 16.698 8.878 1.00 51.47 187 VAL A N 1
ATOM 1499 C CA . VAL A 1 187 ? 5.189 15.373 8.947 1.00 51.47 187 VAL A CA 1
ATOM 1500 C C . VAL A 1 187 ? 5.084 14.917 10.408 1.00 51.47 187 VAL A C 1
ATOM 1502 O O . VAL A 1 187 ? 5.500 13.830 10.781 1.00 51.47 187 VAL A O 1
ATOM 1505 N N . ALA A 1 188 ? 4.573 15.791 11.274 1.00 44.53 188 ALA A N 1
ATOM 1506 C CA . ALA A 1 188 ? 4.552 15.566 12.721 1.00 44.53 188 ALA A CA 1
ATOM 1507 C C . ALA A 1 188 ? 3.515 14.525 13.204 1.00 44.53 188 ALA A C 1
ATOM 1509 O O . ALA A 1 188 ? 3.393 14.325 14.407 1.00 44.53 188 ALA A O 1
ATOM 1510 N N . GLU A 1 189 ? 2.736 13.892 12.318 1.00 53.34 189 GLU A N 1
ATOM 1511 C CA . GLU A 1 189 ? 1.554 13.121 12.742 1.00 53.34 189 GLU A CA 1
ATOM 1512 C C . GLU A 1 189 ? 1.624 11.600 12.545 1.00 53.34 189 GLU A C 1
ATOM 1514 O O . GLU A 1 189 ? 0.790 10.910 13.130 1.00 53.34 189 GLU A O 1
ATOM 1519 N N . ILE A 1 190 ? 2.583 11.060 11.777 1.00 60.38 190 ILE A N 1
ATOM 1520 C CA . ILE A 1 190 ? 2.737 9.604 11.595 1.00 60.38 190 ILE A CA 1
ATOM 1521 C C . ILE A 1 190 ? 4.198 9.223 11.827 1.00 60.38 190 ILE A C 1
ATOM 1523 O O . ILE A 1 190 ? 5.080 9.594 11.053 1.00 60.38 190 ILE A O 1
ATOM 1527 N N . ASN A 1 191 ? 4.444 8.478 12.904 1.00 60.97 191 ASN A N 1
ATOM 1528 C CA . ASN A 1 191 ? 5.765 7.951 13.221 1.00 60.97 191 ASN A CA 1
ATOM 1529 C C . ASN A 1 191 ? 6.052 6.750 12.318 1.00 60.97 191 ASN A C 1
ATOM 1531 O O . ASN A 1 191 ? 5.401 5.715 12.446 1.00 60.97 191 ASN A O 1
ATOM 1535 N N . VAL A 1 192 ? 7.025 6.891 11.420 1.00 63.34 192 VAL A N 1
ATOM 1536 C CA . VAL A 1 192 ? 7.518 5.793 10.583 1.00 63.34 192 VAL A CA 1
ATOM 1537 C C . VAL A 1 192 ? 8.834 5.298 11.169 1.00 63.34 192 VAL A C 1
ATOM 1539 O O . VAL A 1 192 ? 9.743 6.096 11.408 1.00 63.34 192 VAL A O 1
ATOM 1542 N N . THR A 1 193 ? 8.963 3.991 11.395 1.00 63.78 193 THR A N 1
ATOM 1543 C CA . THR A 1 193 ? 10.274 3.374 11.624 1.00 63.78 193 THR A CA 1
ATOM 1544 C C . THR A 1 193 ? 11.058 3.461 10.324 1.00 63.78 193 THR A C 1
ATOM 1546 O O . THR A 1 193 ? 10.773 2.730 9.381 1.00 63.78 193 THR A O 1
ATOM 1549 N N . LEU A 1 194 ? 12.009 4.385 10.255 1.00 70.00 194 LEU A N 1
ATOM 1550 C CA . LEU A 1 194 ? 12.869 4.585 9.093 1.00 70.00 194 LEU A CA 1
ATOM 1551 C C . LEU A 1 194 ? 14.297 4.137 9.414 1.00 70.00 194 LEU A C 1
ATOM 1553 O O . LEU A 1 194 ? 14.752 4.221 10.557 1.00 70.00 194 LEU A O 1
ATOM 1557 N N . GLY A 1 195 ? 15.013 3.710 8.377 1.00 77.56 195 GLY A N 1
ATOM 1558 C CA . GLY A 1 195 ? 16.426 3.348 8.444 1.00 77.56 195 GLY A CA 1
ATOM 1559 C C . GLY A 1 195 ? 16.682 1.868 8.723 1.00 77.56 195 GLY A C 1
ATOM 1560 O O . GLY A 1 195 ? 15.918 1.004 8.298 1.00 77.56 195 GLY A O 1
ATOM 1561 N N . LEU A 1 196 ? 17.770 1.571 9.440 1.00 83.44 196 LEU A N 1
ATOM 1562 C CA . LEU A 1 196 ? 18.252 0.201 9.635 1.00 83.44 196 LEU A CA 1
ATOM 1563 C C . LEU A 1 196 ? 17.228 -0.742 10.295 1.00 83.44 196 LEU A C 1
ATOM 1565 O O . LEU A 1 196 ? 17.078 -1.856 9.796 1.00 83.44 196 LEU A O 1
ATOM 1569 N N . PRO A 1 197 ? 16.473 -0.342 11.345 1.00 85.19 197 PRO A N 1
ATOM 1570 C CA . PRO A 1 197 ? 15.467 -1.228 11.932 1.00 85.19 197 PRO A CA 1
ATOM 1571 C C . PRO A 1 197 ? 14.427 -1.690 10.912 1.00 85.19 197 PRO A C 1
ATOM 1573 O O . PRO A 1 197 ? 13.989 -2.833 10.956 1.00 85.19 197 PRO A O 1
ATOM 1576 N N . ARG A 1 198 ? 14.070 -0.824 9.956 1.00 85.75 198 ARG A N 1
ATOM 1577 C CA . ARG A 1 198 ? 13.114 -1.156 8.903 1.00 85.75 198 ARG A CA 1
ATOM 1578 C C . ARG A 1 198 ? 13.693 -2.139 7.893 1.00 85.75 198 ARG A C 1
ATOM 1580 O O . ARG A 1 198 ? 13.011 -3.085 7.516 1.00 85.75 198 ARG A O 1
ATOM 1587 N N . LEU A 1 199 ? 14.953 -1.950 7.504 1.00 87.31 199 LEU A N 1
ATOM 1588 C CA . LEU A 1 199 ? 15.650 -2.882 6.619 1.00 87.31 199 LEU A CA 1
ATOM 1589 C C . LEU A 1 199 ? 15.730 -4.286 7.241 1.00 87.31 199 LEU A C 1
ATOM 1591 O O . LEU A 1 199 ? 15.466 -5.269 6.555 1.00 87.31 199 LEU A O 1
ATOM 1595 N N . ILE A 1 200 ? 16.006 -4.370 8.549 1.00 88.00 200 ILE A N 1
ATOM 1596 C CA . ILE A 1 200 ? 16.006 -5.636 9.299 1.00 88.00 200 ILE A CA 1
ATOM 1597 C C . ILE A 1 200 ? 14.617 -6.290 9.259 1.00 88.00 200 ILE A C 1
ATOM 1599 O O . ILE A 1 200 ? 14.518 -7.468 8.941 1.00 88.00 200 ILE A O 1
ATOM 1603 N N . GLU A 1 201 ? 13.534 -5.538 9.496 1.00 89.88 201 GLU A N 1
ATOM 1604 C CA . GLU A 1 201 ? 12.169 -6.094 9.440 1.00 89.88 201 GLU A CA 1
ATOM 1605 C C . GLU A 1 201 ? 11.817 -6.720 8.083 1.00 89.88 201 GLU A C 1
ATOM 1607 O O . GLU A 1 201 ? 11.116 -7.735 8.037 1.00 89.88 201 GLU A O 1
ATOM 1612 N N . ILE A 1 202 ? 12.277 -6.104 6.990 1.00 90.12 202 ILE A N 1
ATOM 1613 C CA . ILE A 1 202 ? 12.029 -6.570 5.621 1.00 90.12 202 ILE A CA 1
ATOM 1614 C C . ILE A 1 202 ? 12.826 -7.845 5.341 1.00 90.12 202 ILE A C 1
ATOM 1616 O O . ILE A 1 202 ? 12.265 -8.807 4.818 1.00 90.12 202 ILE A O 1
ATOM 1620 N N . VAL A 1 203 ? 14.114 -7.862 5.703 1.00 90.12 203 VAL A N 1
ATOM 1621 C CA . VAL A 1 203 ? 15.007 -9.015 5.495 1.00 90.12 203 VAL A CA 1
ATOM 1622 C C . VAL A 1 203 ? 14.567 -10.217 6.333 1.00 90.12 203 VAL A C 1
ATOM 1624 O O . VAL A 1 203 ? 14.527 -11.331 5.816 1.00 90.12 203 VAL A O 1
ATOM 1627 N N . ASP A 1 204 ? 14.148 -9.991 7.580 1.00 91.00 204 ASP A N 1
ATOM 1628 C CA . ASP A 1 204 ? 13.634 -11.036 8.477 1.00 91.00 204 ASP A CA 1
ATOM 1629 C C . ASP A 1 204 ? 12.204 -11.488 8.126 1.00 91.00 204 ASP A C 1
ATOM 1631 O O . ASP A 1 204 ? 11.637 -12.351 8.801 1.00 91.00 204 ASP A O 1
ATOM 1635 N N . ALA A 1 205 ? 11.592 -10.901 7.090 1.00 88.81 205 ALA A N 1
ATOM 1636 C CA . ALA A 1 205 ? 10.229 -11.186 6.648 1.00 88.81 205 ALA A CA 1
ATOM 1637 C C . ALA A 1 205 ? 9.207 -11.153 7.801 1.00 88.81 205 ALA A C 1
ATOM 1639 O O . ALA A 1 205 ? 8.338 -12.027 7.920 1.00 88.81 205 ALA A O 1
ATOM 1640 N N . ARG A 1 206 ? 9.300 -10.137 8.669 1.00 89.44 206 ARG A N 1
ATOM 1641 C CA . ARG A 1 206 ? 8.458 -10.029 9.866 1.00 89.44 206 ARG A CA 1
ATOM 1642 C C . ARG A 1 206 ? 6.974 -9.968 9.493 1.00 89.44 206 ARG A C 1
ATOM 1644 O O . ARG A 1 206 ? 6.584 -9.151 8.665 1.00 89.44 206 ARG A O 1
ATOM 1651 N N . LYS A 1 207 ? 6.151 -10.811 10.132 1.00 87.88 207 LYS A N 1
ATOM 1652 C CA . LYS A 1 207 ? 4.709 -10.911 9.842 1.00 87.88 207 LYS A CA 1
ATOM 1653 C C . LYS A 1 207 ? 3.960 -9.601 10.085 1.00 87.88 207 LYS A C 1
ATOM 1655 O O . LYS A 1 207 ? 3.195 -9.178 9.231 1.00 87.88 207 LYS A O 1
ATOM 1660 N N . ASP A 1 208 ? 4.209 -8.981 11.234 1.00 86.44 208 ASP A N 1
ATOM 1661 C CA . ASP A 1 208 ? 3.596 -7.718 11.632 1.00 86.44 208 ASP A CA 1
ATOM 1662 C C . ASP A 1 208 ? 4.701 -6.651 11.756 1.00 86.44 208 ASP A C 1
ATOM 1664 O O . ASP A 1 208 ? 5.554 -6.761 12.647 1.00 86.44 208 ASP A O 1
ATOM 1668 N N . PRO A 1 209 ? 4.745 -5.637 10.873 1.00 87.06 209 PRO A N 1
ATOM 1669 C CA . PRO A 1 209 ? 5.732 -4.565 10.971 1.00 87.06 209 PRO A CA 1
ATOM 1670 C C . PRO A 1 209 ? 5.445 -3.667 12.183 1.00 87.06 209 PRO A C 1
ATOM 1672 O O . PRO A 1 209 ? 4.290 -3.475 12.565 1.00 87.06 209 PRO A O 1
ATOM 1675 N N . SER A 1 210 ? 6.482 -3.069 12.785 1.00 85.38 210 SER A N 1
ATOM 1676 C CA . SER A 1 210 ? 6.301 -2.279 14.019 1.00 85.38 210 SER A CA 1
ATOM 1677 C C . SER A 1 210 ? 5.450 -1.023 13.802 1.00 85.38 210 SER A C 1
ATOM 1679 O O . SER A 1 210 ? 4.681 -0.631 14.682 1.00 85.38 210 SER A O 1
ATOM 1681 N N . THR A 1 211 ? 5.573 -0.389 12.631 1.00 85.88 211 THR A N 1
ATOM 1682 C CA . THR A 1 211 ? 4.746 0.761 12.229 1.00 85.88 211 THR A CA 1
ATOM 1683 C C . THR A 1 211 ? 4.162 0.532 10.830 1.00 85.88 211 THR A C 1
ATOM 1685 O O . THR A 1 211 ? 4.736 0.967 9.829 1.00 85.88 211 THR A O 1
ATOM 1688 N N . PRO A 1 212 ? 3.026 -0.186 10.720 1.00 88.25 212 PRO A N 1
ATOM 1689 C CA . PRO A 1 212 ? 2.362 -0.365 9.441 1.00 88.25 212 PRO A CA 1
ATOM 1690 C C . PRO A 1 212 ? 1.741 0.956 8.993 1.00 88.25 212 PRO A C 1
ATOM 1692 O O . PRO A 1 212 ? 1.140 1.676 9.791 1.00 88.25 212 PRO A O 1
ATOM 1695 N N . ILE A 1 213 ? 1.881 1.273 7.715 1.00 89.12 213 ILE A N 1
ATOM 1696 C CA . ILE A 1 213 ? 1.377 2.481 7.074 1.00 89.12 213 ILE A CA 1
ATOM 1697 C C . ILE A 1 213 ? 0.845 2.095 5.702 1.00 89.12 213 ILE A C 1
ATOM 1699 O O . ILE A 1 213 ? 1.348 1.193 5.021 1.00 89.12 213 ILE A O 1
ATOM 1703 N N . MET A 1 214 ? -0.191 2.799 5.275 1.00 90.62 214 MET A N 1
ATOM 1704 C CA . MET A 1 214 ? -0.728 2.646 3.937 1.00 90.62 214 MET A CA 1
ATOM 1705 C C . MET A 1 214 ? -1.077 4.014 3.358 1.00 90.62 214 MET A C 1
ATOM 1707 O O . MET A 1 214 ? -1.542 4.923 4.050 1.00 90.62 214 MET A O 1
ATOM 1711 N N . THR A 1 215 ? -0.791 4.163 2.072 1.00 91.69 215 THR A N 1
ATOM 1712 C CA . THR A 1 215 ? -1.086 5.348 1.275 1.00 91.69 215 THR A CA 1
ATOM 1713 C C . THR A 1 215 ? -2.232 4.997 0.345 1.00 91.69 215 THR A C 1
ATOM 1715 O O . THR A 1 215 ? -2.064 4.285 -0.646 1.00 91.69 215 THR A O 1
ATOM 1718 N N . VAL A 1 216 ? -3.416 5.482 0.701 1.00 92.44 216 VAL A N 1
ATOM 1719 C CA . VAL A 1 216 ? -4.672 5.212 0.009 1.00 92.44 216 VAL A CA 1
ATOM 1720 C C . VAL A 1 216 ? -4.959 6.347 -0.958 1.00 92.44 216 VAL A C 1
ATOM 1722 O O . VAL A 1 216 ? -5.164 7.501 -0.565 1.00 92.44 216 VAL A O 1
ATOM 1725 N N . TYR A 1 217 ? -4.987 6.003 -2.241 1.00 93.50 217 TYR A N 1
ATOM 1726 C CA . TYR A 1 217 ? -5.367 6.927 -3.299 1.00 93.50 217 TYR A CA 1
ATOM 1727 C C . TYR A 1 217 ? -6.868 6.841 -3.554 1.00 93.50 217 TYR A C 1
ATOM 1729 O O . TYR A 1 217 ? -7.493 5.805 -3.342 1.00 93.50 217 TYR A O 1
ATOM 1737 N N . LEU A 1 218 ? -7.450 7.945 -4.015 1.00 93.31 218 LEU A N 1
ATOM 1738 C CA . LEU A 1 218 ? -8.883 8.058 -4.271 1.00 93.31 218 LEU A CA 1
ATOM 1739 C C . LEU A 1 218 ? -9.175 8.172 -5.770 1.00 93.31 218 LEU A C 1
ATOM 1741 O O . LEU A 1 218 ? -8.406 8.775 -6.527 1.00 93.31 218 LEU A O 1
ATOM 1745 N N . GLU A 1 219 ? -10.317 7.634 -6.192 1.00 90.75 219 GLU A N 1
ATOM 1746 C CA . GLU A 1 219 ? -10.725 7.599 -7.596 1.00 90.75 219 GLU A CA 1
ATOM 1747 C C . GLU A 1 219 ? -11.558 8.830 -8.006 1.00 90.75 219 GLU A C 1
ATOM 1749 O O . GLU A 1 219 ? -12.380 9.359 -7.250 1.00 90.75 219 GLU A O 1
ATOM 1754 N N . GLY A 1 220 ? -11.371 9.290 -9.248 1.00 86.75 220 GLY A N 1
ATOM 1755 C CA . GLY A 1 220 ? -12.280 10.213 -9.934 1.00 86.75 220 GLY A CA 1
ATOM 1756 C C . GLY A 1 220 ? -12.644 11.470 -9.134 1.00 86.75 220 GLY A C 1
ATOM 1757 O O . GLY A 1 220 ? -11.807 12.337 -8.886 1.00 86.75 220 GLY A O 1
ATOM 1758 N N . ALA A 1 221 ? -13.922 11.587 -8.760 1.00 82.69 221 ALA A N 1
ATOM 1759 C CA . ALA A 1 221 ? -14.460 12.750 -8.051 1.00 82.69 221 ALA A CA 1
ATOM 1760 C C . ALA A 1 221 ? -14.008 12.849 -6.579 1.00 82.69 221 ALA A C 1
ATOM 1762 O O . ALA A 1 221 ? -13.977 13.954 -6.032 1.00 82.69 221 ALA A O 1
ATOM 1763 N N . TYR A 1 222 ? -13.644 11.729 -5.946 1.00 83.50 222 TYR A N 1
ATOM 1764 C CA . TYR A 1 222 ? -13.158 11.683 -4.559 1.00 83.50 222 TYR A CA 1
ATOM 1765 C C . TYR A 1 222 ? -11.763 12.301 -4.425 1.00 83.50 222 TYR A C 1
ATOM 1767 O O . TYR A 1 222 ? -11.418 12.865 -3.393 1.00 83.50 222 TYR A O 1
ATOM 1775 N N . ARG A 1 223 ? -10.993 12.274 -5.514 1.00 85.69 223 ARG A N 1
ATOM 1776 C CA . ARG A 1 223 ? -9.633 12.807 -5.598 1.00 85.69 223 ARG A CA 1
ATOM 1777 C C . ARG A 1 223 ? -9.548 14.322 -5.408 1.00 85.69 223 ARG A C 1
ATOM 1779 O O . ARG A 1 223 ? -8.565 14.813 -4.872 1.00 85.69 223 ARG A O 1
ATOM 1786 N N . VAL A 1 224 ? -10.550 15.069 -5.877 1.00 87.12 224 VAL A N 1
ATOM 1787 C CA . VAL A 1 224 ? -10.539 16.547 -5.882 1.00 87.12 224 VAL A CA 1
ATOM 1788 C C . VAL A 1 224 ? -11.374 17.124 -4.741 1.00 87.12 224 VAL A C 1
ATOM 1790 O O . VAL A 1 224 ? -11.101 18.227 -4.273 1.00 87.12 224 VAL A O 1
ATOM 1793 N N . ASN A 1 225 ? -12.397 16.396 -4.286 1.00 89.69 225 ASN A N 1
ATOM 1794 C CA . ASN A 1 225 ? -13.295 16.887 -3.252 1.00 89.69 225 ASN A CA 1
ATOM 1795 C C . ASN A 1 225 ? -12.868 16.411 -1.855 1.00 89.69 225 ASN A C 1
ATOM 1797 O O . ASN A 1 225 ? -12.920 15.220 -1.547 1.00 89.69 225 ASN A O 1
ATOM 1801 N N . ARG A 1 226 ? -12.521 17.367 -0.989 1.00 87.31 226 ARG A N 1
ATOM 1802 C CA . ARG A 1 226 ? -12.117 17.116 0.398 1.00 87.31 226 ARG A CA 1
ATOM 1803 C C . ARG A 1 226 ? -13.221 16.476 1.243 1.00 87.31 226 ARG A C 1
ATOM 1805 O O . ARG A 1 226 ? -12.910 15.638 2.079 1.00 87.31 226 ARG A O 1
ATOM 1812 N N . GLU A 1 227 ? -14.484 16.850 1.049 1.00 87.31 227 GLU A N 1
ATOM 1813 C CA . GLU A 1 227 ? -15.595 16.331 1.865 1.00 87.31 227 GLU A CA 1
ATOM 1814 C C . GLU A 1 227 ? -15.791 14.832 1.639 1.00 87.31 227 GLU A C 1
ATOM 1816 O O . GLU A 1 227 ? -15.851 14.052 2.583 1.00 87.31 227 GLU A O 1
ATOM 1821 N N . LYS A 1 228 ? -15.764 14.406 0.375 1.00 87.31 228 LYS A N 1
ATOM 1822 C CA . LYS A 1 228 ? -15.875 12.989 0.022 1.00 87.31 228 LYS A CA 1
ATOM 1823 C C . LYS A 1 228 ? -14.656 12.175 0.462 1.00 87.31 228 LYS A C 1
ATOM 1825 O O . LYS A 1 228 ? -14.795 11.027 0.872 1.00 87.31 228 LYS A O 1
ATOM 1830 N N . ALA A 1 229 ? -13.461 12.765 0.407 1.00 87.62 229 ALA A N 1
ATOM 1831 C CA . ALA A 1 229 ? -12.265 12.149 0.977 1.00 87.62 229 ALA A CA 1
ATOM 1832 C C . ALA A 1 229 ? -12.395 11.975 2.502 1.00 87.62 229 ALA A C 1
ATOM 1834 O O . ALA A 1 229 ? -11.966 10.956 3.039 1.00 87.62 229 ALA A O 1
ATOM 1835 N N . MET A 1 230 ? -13.033 12.931 3.189 1.00 87.44 230 MET A N 1
ATOM 1836 C CA . MET A 1 230 ? -13.325 12.848 4.623 1.00 87.44 230 MET A CA 1
ATOM 1837 C C . MET A 1 230 ? -14.298 11.719 4.953 1.00 87.44 230 MET A C 1
ATOM 1839 O O . MET A 1 230 ? -14.084 10.994 5.920 1.00 87.44 230 MET A O 1
ATOM 1843 N N . GLU A 1 231 ? -15.328 11.513 4.134 1.00 87.56 231 GLU A N 1
ATOM 1844 C CA . GLU A 1 231 ? -16.240 10.377 4.295 1.00 87.56 231 GLU A CA 1
ATOM 1845 C C . GLU A 1 231 ? -15.505 9.033 4.208 1.00 87.56 231 GLU A C 1
ATOM 1847 O O . GLU A 1 231 ? -15.744 8.149 5.029 1.00 87.56 231 GLU A O 1
ATOM 1852 N N . ILE A 1 232 ? -14.587 8.882 3.247 1.00 89.06 232 ILE A N 1
ATOM 1853 C CA . ILE A 1 232 ? -13.782 7.661 3.102 1.00 89.06 232 ILE A CA 1
ATOM 1854 C C . ILE A 1 232 ? -12.814 7.509 4.280 1.00 89.06 232 ILE A C 1
ATOM 1856 O O . ILE A 1 232 ? -12.741 6.433 4.867 1.00 89.06 232 ILE A O 1
ATOM 1860 N N . ALA A 1 233 ? -12.131 8.580 4.691 1.00 88.81 233 ALA A N 1
ATOM 1861 C CA . ALA A 1 233 ? -11.241 8.547 5.851 1.00 88.81 233 ALA A CA 1
ATOM 1862 C C . ALA A 1 233 ? -11.980 8.122 7.132 1.00 88.81 233 ALA A C 1
ATOM 1864 O O . ALA A 1 233 ? -11.496 7.256 7.855 1.00 88.81 233 ALA A O 1
ATOM 1865 N N . ASN A 1 234 ? -13.189 8.647 7.362 1.00 87.50 234 ASN A N 1
ATOM 1866 C CA . ASN A 1 234 ? -14.038 8.275 8.497 1.00 87.50 234 ASN A CA 1
ATOM 1867 C C . ASN A 1 234 ? -14.507 6.812 8.446 1.00 87.50 234 ASN A C 1
ATOM 1869 O O . ASN A 1 234 ? -14.691 6.192 9.492 1.00 87.50 234 ASN A O 1
ATOM 1873 N N . LYS A 1 235 ? -14.718 6.251 7.247 1.00 87.75 235 LYS A N 1
ATOM 1874 C CA . LYS A 1 235 ? -15.043 4.824 7.073 1.00 87.75 235 LYS A CA 1
ATOM 1875 C C . LYS A 1 235 ? -13.844 3.916 7.343 1.00 87.75 235 LYS A C 1
ATOM 1877 O O . LYS A 1 235 ? -14.040 2.791 7.792 1.00 87.75 235 LYS A O 1
ATOM 1882 N N . ILE A 1 236 ? -12.633 4.383 7.048 1.00 89.81 236 ILE A N 1
ATOM 1883 C CA . ILE A 1 236 ? -11.394 3.624 7.236 1.00 89.81 236 ILE A CA 1
ATOM 1884 C C . ILE A 1 236 ? -10.951 3.665 8.706 1.00 89.81 236 ILE A C 1
ATOM 1886 O O . ILE A 1 236 ? -10.611 2.627 9.273 1.00 89.81 236 ILE A O 1
ATOM 1890 N N . GLU A 1 237 ? -10.978 4.842 9.337 1.00 88.88 237 GLU A N 1
ATOM 1891 C CA . GLU A 1 237 ? -10.503 5.048 10.708 1.00 88.88 237 GLU A CA 1
ATOM 1892 C C . GLU A 1 237 ? -11.331 4.262 11.736 1.00 88.88 237 GLU A C 1
ATOM 1894 O O . GLU A 1 237 ? -12.542 4.464 11.880 1.00 88.88 237 GLU A O 1
ATOM 1899 N N . VAL A 1 238 ? -10.668 3.407 12.528 1.00 88.69 238 VAL A N 1
ATOM 1900 C CA . VAL A 1 238 ? -11.323 2.747 13.662 1.00 88.69 238 VAL A CA 1
ATOM 1901 C C . VAL A 1 238 ? -11.716 3.777 14.693 1.00 88.69 238 VAL A C 1
ATOM 1903 O O . VAL A 1 238 ? -10.894 4.409 15.356 1.00 88.69 238 VAL A O 1
ATOM 1906 N N . THR A 1 239 ? -13.017 3.866 14.910 1.00 85.00 239 THR A N 1
ATOM 1907 C CA . THR A 1 239 ? -13.561 4.692 15.963 1.00 85.00 239 THR A CA 1
ATOM 1908 C C . THR A 1 239 ? -14.036 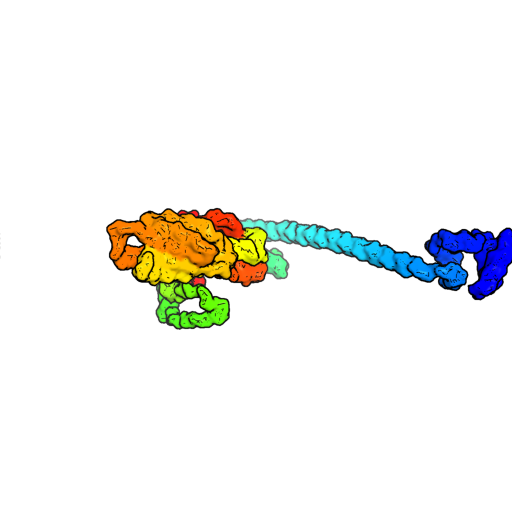3.814 17.109 1.00 85.00 239 THR A C 1
ATOM 1910 O O . THR A 1 239 ? -15.032 3.090 17.012 1.00 85.00 239 THR A O 1
ATOM 1913 N N . ARG A 1 240 ? -13.278 3.881 18.205 1.00 86.00 240 ARG A N 1
ATOM 1914 C CA . ARG A 1 240 ? -13.634 3.294 19.497 1.00 86.00 240 ARG A CA 1
ATOM 1915 C C . ARG A 1 240 ? -14.447 4.280 20.322 1.00 86.00 240 ARG A C 1
ATOM 1917 O O . ARG A 1 240 ? -14.329 5.491 20.127 1.00 86.00 240 ARG A O 1
ATOM 1924 N N . LEU A 1 241 ? -15.215 3.760 21.273 1.00 82.44 241 LEU A N 1
ATOM 1925 C CA . LEU A 1 241 ? -16.040 4.583 22.156 1.00 82.44 241 LEU A CA 1
ATOM 1926 C C . LEU A 1 241 ? -15.209 5.619 22.932 1.00 82.44 241 LEU A C 1
ATOM 1928 O O . LEU A 1 241 ? -15.620 6.772 23.022 1.00 82.44 241 LEU A O 1
ATOM 1932 N N . ILE A 1 242 ? -13.996 5.252 23.363 1.00 84.81 242 ILE A N 1
ATOM 1933 C CA . ILE A 1 242 ? -13.066 6.159 24.056 1.00 84.81 242 ILE A CA 1
ATOM 1934 C C . ILE A 1 242 ? -12.676 7.410 23.246 1.00 84.81 242 ILE A C 1
ATOM 1936 O O . ILE A 1 242 ? -12.326 8.431 23.824 1.00 84.81 242 ILE A O 1
ATOM 1940 N N . ASN A 1 243 ? -12.764 7.365 21.911 1.00 81.31 243 ASN A N 1
ATOM 1941 C CA . ASN A 1 243 ? -12.418 8.504 21.053 1.00 81.31 243 ASN A CA 1
ATOM 1942 C C . ASN A 1 243 ? -13.584 9.499 20.886 1.00 81.31 243 ASN A C 1
ATOM 1944 O O . ASN A 1 243 ? -13.377 10.599 20.375 1.00 81.31 243 ASN A O 1
ATOM 1948 N N . ILE A 1 244 ? -14.815 9.109 21.240 1.00 81.94 244 ILE A N 1
ATOM 1949 C CA . ILE A 1 244 ? -16.028 9.920 21.024 1.00 81.94 244 ILE A CA 1
ATOM 1950 C C . ILE A 1 244 ? -16.678 10.342 22.341 1.00 81.94 244 ILE A C 1
ATOM 1952 O O . ILE A 1 244 ? -17.307 11.402 22.391 1.00 81.94 244 ILE A O 1
ATOM 1956 N N . ALA A 1 245 ? -16.577 9.512 23.378 1.00 82.50 245 ALA A N 1
ATOM 1957 C CA . ALA A 1 245 ? -17.335 9.676 24.604 1.00 82.50 245 ALA A CA 1
ATOM 1958 C C . ALA A 1 245 ? -16.452 9.629 25.849 1.00 82.50 245 ALA A C 1
ATOM 1960 O O . ALA A 1 245 ? -15.526 8.823 25.947 1.00 82.50 245 ALA A O 1
ATOM 1961 N N . GLU A 1 246 ? -16.805 10.465 26.820 1.00 83.25 246 GLU A N 1
ATOM 1962 C CA . GLU A 1 246 ? -16.294 10.364 28.181 1.00 83.25 246 GLU A CA 1
ATOM 1963 C C . GLU A 1 246 ? -17.079 9.275 28.912 1.00 83.25 246 GLU A C 1
ATOM 1965 O O . GLU A 1 246 ? -18.307 9.206 28.826 1.00 83.25 246 GLU A O 1
ATOM 1970 N N . ILE A 1 247 ? -16.356 8.375 29.574 1.00 83.75 247 ILE A N 1
ATOM 1971 C CA . ILE A 1 247 ? -16.930 7.207 30.239 1.00 83.75 247 ILE A CA 1
ATOM 1972 C C . ILE A 1 247 ? -16.640 7.352 31.725 1.00 83.75 247 ILE A C 1
ATOM 1974 O O . ILE A 1 247 ? -15.492 7.227 32.156 1.00 83.75 247 ILE A O 1
ATOM 1978 N N . GLU A 1 248 ? -17.689 7.607 32.491 1.00 84.50 248 GLU A N 1
ATOM 1979 C CA . GLU A 1 248 ? -17.655 7.726 33.941 1.00 84.50 248 GLU A CA 1
ATOM 1980 C C . GLU A 1 248 ? -18.232 6.454 34.564 1.00 84.50 248 GLU A C 1
ATOM 1982 O O . GLU A 1 248 ? -19.260 5.928 34.136 1.00 84.50 248 GLU A O 1
ATOM 1987 N N . THR A 1 249 ? -17.558 5.935 35.585 1.00 81.88 249 THR A N 1
ATOM 1988 C CA . THR A 1 249 ? -18.054 4.808 36.379 1.00 81.88 249 THR A CA 1
ATOM 1989 C C . THR A 1 249 ? -18.629 5.343 37.678 1.00 81.88 249 THR A C 1
ATOM 1991 O O . THR A 1 249 ? -17.888 5.889 38.496 1.00 81.88 249 THR A O 1
ATOM 1994 N N . ASP A 1 250 ? -19.929 5.161 37.878 1.00 82.19 250 ASP A N 1
ATOM 1995 C CA . ASP A 1 250 ? -20.609 5.482 39.125 1.00 82.19 250 ASP A CA 1
ATOM 1996 C C . ASP A 1 250 ? -20.670 4.217 39.989 1.00 82.19 250 ASP A C 1
ATOM 1998 O O . ASP A 1 250 ? -21.370 3.248 39.683 1.00 82.19 250 ASP A O 1
ATOM 2002 N N . ILE A 1 251 ? -19.879 4.226 41.061 1.00 79.06 251 ILE A N 1
ATOM 2003 C CA . ILE A 1 251 ? -19.736 3.099 41.988 1.00 79.06 251 ILE A CA 1
ATOM 2004 C C . ILE A 1 251 ? -20.978 2.978 42.882 1.00 79.06 251 ILE A C 1
ATOM 2006 O O . ILE A 1 251 ? -21.346 1.872 43.263 1.00 79.06 251 ILE A O 1
ATOM 2010 N N . SER A 1 252 ? -21.646 4.093 43.197 1.00 78.69 252 SER A N 1
ATOM 2011 C CA . SER A 1 252 ? -22.790 4.114 44.115 1.00 78.69 252 SER A CA 1
ATOM 2012 C C . SER A 1 252 ? -24.030 3.485 43.494 1.00 78.69 252 SER A C 1
ATOM 2014 O O . SER A 1 252 ? -24.752 2.759 44.168 1.00 78.69 252 SER A O 1
ATOM 2016 N N . ASN A 1 253 ? -24.255 3.738 42.204 1.00 75.12 253 ASN A N 1
ATOM 2017 C CA . ASN A 1 253 ? -25.393 3.188 41.466 1.00 75.12 253 ASN A CA 1
ATOM 2018 C C . ASN A 1 253 ? -25.025 1.971 40.603 1.00 75.12 253 ASN A C 1
ATOM 2020 O O . ASN A 1 253 ? -25.851 1.536 39.803 1.00 75.12 253 ASN A O 1
ATOM 2024 N N . MET A 1 254 ? -23.793 1.453 40.730 1.00 75.50 254 MET A N 1
ATOM 2025 C CA . MET A 1 254 ? -23.255 0.348 39.923 1.00 75.50 254 MET A CA 1
ATOM 2026 C C . MET A 1 254 ? -23.544 0.520 38.423 1.00 75.50 254 MET A C 1
ATOM 2028 O O . MET A 1 254 ? -23.973 -0.413 37.745 1.00 75.50 254 MET A O 1
ATOM 2032 N N . LYS A 1 255 ? -23.327 1.729 37.893 1.00 79.19 255 LYS A N 1
ATOM 2033 C CA . LYS A 1 255 ? -23.629 2.062 36.495 1.00 79.19 255 LYS A CA 1
ATOM 2034 C C . LYS A 1 255 ? -22.433 2.676 35.788 1.00 79.19 255 LYS A C 1
ATOM 2036 O O . LYS A 1 255 ? -21.602 3.359 36.386 1.00 79.19 255 LYS A O 1
ATOM 2041 N N . VAL A 1 256 ? -22.369 2.458 34.482 1.00 81.88 256 VAL A N 1
ATOM 2042 C CA . VAL A 1 256 ? -21.419 3.138 33.599 1.00 81.88 256 VAL A CA 1
ATOM 2043 C C . VAL A 1 256 ? -22.186 4.201 32.822 1.00 81.88 256 VAL A C 1
ATOM 2045 O O . VAL A 1 256 ? -23.146 3.885 32.120 1.00 81.88 256 VAL A O 1
ATOM 2048 N N . VAL A 1 257 ? -21.779 5.460 32.966 1.00 84.38 257 VAL A N 1
ATOM 2049 C CA . VAL A 1 257 ? -22.365 6.606 32.269 1.00 84.38 257 VAL A CA 1
ATOM 2050 C C . VAL A 1 257 ? -21.450 6.984 31.113 1.00 84.38 257 VAL A C 1
ATOM 2052 O O . VAL A 1 257 ? -20.267 7.266 31.296 1.00 84.38 257 VAL A O 1
ATOM 2055 N N . ILE A 1 258 ? -22.000 6.984 29.906 1.00 84.19 258 ILE A N 1
ATOM 2056 C CA . ILE A 1 258 ? -21.308 7.394 28.689 1.00 84.19 258 ILE A CA 1
ATOM 2057 C C . ILE A 1 258 ? -21.873 8.748 28.268 1.00 84.19 258 ILE A C 1
ATOM 2059 O O . ILE A 1 258 ? -23.058 8.858 27.943 1.00 84.19 258 ILE A O 1
ATOM 2063 N N . LYS A 1 259 ? -21.010 9.761 28.226 1.00 85.50 259 LYS A N 1
ATOM 2064 C CA . LYS A 1 259 ? -21.304 11.114 27.742 1.00 85.50 259 LYS A CA 1
ATOM 2065 C C . LYS A 1 259 ? -20.678 11.301 26.355 1.00 85.50 259 LYS A C 1
ATOM 2067 O O . LYS A 1 259 ? -19.506 11.673 26.248 1.00 85.50 259 LYS A O 1
ATOM 2072 N N . PRO A 1 260 ? -21.400 10.991 25.263 1.00 82.88 260 PRO A N 1
ATOM 2073 C CA . PRO A 1 260 ? -20.889 11.184 23.914 1.00 82.88 260 PRO A CA 1
ATOM 2074 C C . PRO A 1 260 ? -20.816 12.672 23.549 1.00 82.88 260 PRO A C 1
ATOM 2076 O O . PRO A 1 260 ? -21.765 13.434 23.731 1.00 82.88 260 PRO A O 1
ATOM 2079 N N . SER A 1 261 ? -19.691 13.091 22.970 1.00 83.19 261 SER A N 1
ATOM 2080 C CA . SER A 1 261 ? -19.515 14.464 22.497 1.00 83.19 261 SER A CA 1
ATOM 2081 C C . SER A 1 261 ? -20.154 14.660 21.121 1.00 83.19 261 SER A C 1
ATOM 2083 O O . SER A 1 261 ? -19.740 14.042 20.137 1.00 83.19 261 SER A O 1
ATOM 2085 N N . LEU A 1 262 ? -21.127 15.575 21.031 1.00 79.00 262 LEU A N 1
ATOM 2086 C CA . LEU A 1 262 ? -21.824 15.928 19.782 1.00 79.00 262 LEU A CA 1
ATOM 2087 C C . LEU A 1 262 ? -20.847 16.344 18.669 1.00 79.00 262 LEU A C 1
ATOM 2089 O O . LEU A 1 262 ? -20.973 15.902 17.531 1.00 79.00 262 LEU A O 1
ATOM 2093 N N . LYS A 1 263 ? -19.796 17.099 19.012 1.00 79.94 263 LYS A N 1
ATOM 2094 C CA . LYS A 1 263 ? -18.780 17.562 18.049 1.00 79.94 263 LYS A CA 1
ATOM 2095 C C . LYS A 1 263 ? -17.994 16.409 17.419 1.00 79.94 263 LYS A C 1
ATOM 2097 O O . LYS A 1 263 ? -17.665 16.456 16.235 1.00 79.94 263 LYS A O 1
ATOM 2102 N N . SER A 1 264 ? -17.656 15.388 18.207 1.00 77.19 264 SER A N 1
ATOM 2103 C CA . SER A 1 264 ? -16.917 14.216 17.723 1.00 77.19 264 SER A CA 1
ATOM 2104 C C . SER A 1 264 ? -17.809 13.294 16.892 1.00 77.19 264 SER A C 1
ATOM 2106 O O . SER A 1 264 ? -17.336 12.711 15.917 1.00 77.19 264 SER A O 1
ATOM 2108 N N . MET A 1 265 ? -19.099 13.209 17.233 1.00 77.69 265 MET A N 1
ATOM 2109 C CA . MET A 1 265 ? -20.095 12.456 16.464 1.00 77.69 265 MET A CA 1
ATOM 2110 C C . MET A 1 265 ? -20.364 13.079 15.091 1.00 77.69 265 MET A C 1
ATOM 2112 O O . MET A 1 265 ? -20.339 12.362 14.093 1.00 77.69 265 MET A O 1
ATOM 2116 N N . GLU A 1 266 ? -20.521 14.404 15.016 1.00 77.75 266 GLU A N 1
ATOM 2117 C CA . GLU A 1 266 ? -20.725 15.121 13.748 1.00 77.75 266 GLU A CA 1
ATOM 2118 C C . GLU A 1 266 ? -19.524 14.976 12.807 1.00 77.75 266 GLU A C 1
ATOM 2120 O O . GLU A 1 266 ? -19.682 14.644 11.634 1.00 77.75 266 GLU A O 1
ATOM 2125 N N . ARG A 1 267 ? -18.297 15.147 13.322 1.00 76.69 267 ARG A N 1
ATOM 2126 C CA . ARG A 1 267 ? -17.070 15.011 12.513 1.00 76.69 267 ARG A CA 1
ATOM 2127 C C . ARG A 1 267 ? -16.904 13.621 11.911 1.00 76.69 267 ARG A C 1
ATOM 2129 O O . ARG A 1 267 ? -16.380 13.500 10.805 1.00 76.69 267 ARG A O 1
ATOM 2136 N N . LYS A 1 268 ? -17.317 12.590 12.650 1.00 71.81 268 LYS A N 1
ATOM 2137 C CA . LYS A 1 268 ? -17.168 11.184 12.260 1.00 71.81 268 LYS A CA 1
ATOM 2138 C C . LYS A 1 268 ? -18.408 10.603 11.580 1.00 71.81 268 LYS A C 1
ATOM 2140 O O . LYS A 1 268 ? -18.379 9.442 11.182 1.00 71.81 268 LYS A O 1
ATOM 2145 N N . ASN A 1 269 ? -19.470 11.397 11.421 1.00 74.88 269 ASN A N 1
ATOM 2146 C CA . ASN A 1 269 ? -20.747 10.976 10.850 1.00 74.88 269 ASN A CA 1
ATOM 2147 C C . ASN A 1 269 ? -21.312 9.720 11.556 1.00 74.88 269 ASN A C 1
ATOM 2149 O O . ASN A 1 269 ? -21.582 8.672 10.954 1.00 74.88 269 ASN A O 1
ATOM 2153 N N . ILE A 1 270 ? -21.375 9.794 12.888 1.00 77.19 270 ILE A N 1
ATOM 2154 C CA . ILE A 1 270 ? -21.876 8.722 13.753 1.00 77.19 270 ILE A CA 1
ATOM 2155 C C . ILE A 1 270 ? -23.183 9.179 14.377 1.00 77.19 270 ILE A C 1
ATOM 2157 O O . ILE A 1 270 ? -23.234 10.215 15.036 1.00 77.19 270 ILE A O 1
ATOM 2161 N N . GLU A 1 271 ? -24.222 8.370 14.202 1.00 78.56 271 GLU A N 1
ATOM 2162 C CA . GLU A 1 271 ? -25.513 8.599 14.833 1.00 78.56 271 GLU A CA 1
ATOM 2163 C C . GLU A 1 271 ? -25.604 7.866 16.174 1.00 78.56 271 GLU A C 1
ATOM 2165 O O . GLU A 1 271 ? -24.958 6.839 16.406 1.00 78.56 271 GLU A O 1
ATOM 2170 N N . MET A 1 272 ? -26.467 8.366 17.060 1.00 72.62 272 MET A N 1
ATOM 2171 C CA . MET A 1 272 ? -26.717 7.750 18.368 1.00 72.62 272 MET A CA 1
ATOM 2172 C C . MET A 1 272 ? -27.234 6.303 18.243 1.00 72.62 272 MET A C 1
ATOM 2174 O O . MET A 1 272 ? -27.042 5.483 19.141 1.00 72.62 272 MET A O 1
ATOM 2178 N N . ASP A 1 273 ? -27.862 5.961 17.119 1.00 78.38 273 ASP A N 1
ATOM 2179 C CA . ASP A 1 273 ? -28.366 4.612 16.861 1.00 78.38 273 ASP A CA 1
ATOM 2180 C C . ASP A 1 273 ? -27.246 3.617 16.535 1.00 78.38 273 ASP A C 1
ATOM 2182 O O . ASP A 1 273 ? -27.341 2.441 16.893 1.00 78.38 273 ASP A O 1
ATOM 2186 N N . ASP A 1 274 ? -26.145 4.079 15.939 1.00 78.00 274 ASP A N 1
ATOM 2187 C CA . ASP A 1 274 ? -24.964 3.246 15.706 1.00 78.00 274 ASP A CA 1
ATOM 2188 C C . ASP A 1 274 ? -24.237 2.930 17.017 1.00 78.00 274 ASP A C 1
ATOM 2190 O O . ASP A 1 274 ? -23.765 1.807 17.207 1.00 78.00 274 ASP A O 1
ATOM 2194 N N . LEU A 1 275 ? -24.220 3.881 17.959 1.00 77.56 275 LEU A N 1
ATOM 2195 C CA . LEU A 1 275 ? -23.728 3.648 19.319 1.00 77.56 275 LEU A CA 1
ATOM 2196 C C . LEU A 1 275 ? -24.561 2.577 20.026 1.00 77.56 275 LEU A C 1
ATOM 2198 O O . LEU A 1 275 ? -24.005 1.645 20.597 1.00 77.56 275 LEU A O 1
ATOM 2202 N N . LEU A 1 276 ? -25.890 2.648 19.930 1.00 77.31 276 LEU A N 1
ATOM 2203 C CA . LEU A 1 276 ? -26.768 1.641 20.532 1.00 77.31 276 LEU A CA 1
ATOM 2204 C C . LEU A 1 276 ? -26.578 0.257 19.910 1.00 77.31 276 LEU A C 1
ATOM 2206 O O . LEU A 1 276 ? -26.550 -0.731 20.638 1.00 77.31 276 LEU A O 1
ATOM 2210 N N . LYS A 1 277 ? -26.421 0.159 18.585 1.00 79.69 277 LYS A N 1
ATOM 2211 C CA . LYS A 1 277 ? -26.109 -1.117 17.918 1.00 79.69 277 LYS A CA 1
ATOM 2212 C C . LYS A 1 277 ? -24.774 -1.688 18.386 1.00 79.69 277 LYS A C 1
ATOM 2214 O O . LYS A 1 277 ? -24.674 -2.896 18.579 1.00 79.69 277 LYS A O 1
ATOM 2219 N N . ALA A 1 278 ? -23.760 -0.842 18.563 1.00 76.50 278 ALA A N 1
ATOM 2220 C CA . ALA A 1 278 ? -22.451 -1.268 19.046 1.00 76.50 278 ALA A CA 1
ATOM 2221 C C . ALA A 1 278 ? -22.508 -1.739 20.508 1.00 76.50 278 ALA A C 1
ATOM 2223 O O . ALA A 1 278 ? -21.941 -2.777 20.832 1.00 76.50 278 ALA A O 1
ATOM 2224 N N . LEU A 1 279 ? -23.246 -1.028 21.364 1.00 76.75 279 LEU A N 1
ATOM 2225 C CA . LEU A 1 279 ? -23.412 -1.372 22.777 1.00 76.75 279 LEU A CA 1
ATOM 2226 C C . LEU A 1 279 ? -24.275 -2.623 22.986 1.00 76.75 279 LEU A C 1
ATOM 2228 O O . LEU A 1 279 ? -23.969 -3.420 23.861 1.00 76.75 279 LEU A O 1
ATOM 2232 N N . LYS A 1 280 ? -25.289 -2.861 22.146 1.00 75.31 280 LYS A N 1
ATOM 2233 C CA . LYS A 1 280 ? -26.104 -4.093 22.175 1.00 75.31 280 LYS A CA 1
ATOM 2234 C C . LYS A 1 280 ? -25.322 -5.371 21.859 1.00 75.31 280 LYS A C 1
ATOM 2236 O O . LYS A 1 280 ? -25.832 -6.455 22.110 1.00 75.31 280 LYS A O 1
ATOM 2241 N N . LYS A 1 281 ? -24.119 -5.267 21.281 1.00 73.38 281 LYS A N 1
ATOM 2242 C CA . LYS A 1 281 ? -23.233 -6.427 21.089 1.00 73.38 281 LYS A CA 1
ATOM 2243 C C . LYS A 1 281 ? -22.616 -6.912 22.402 1.00 73.38 281 LYS A C 1
ATOM 2245 O O . LYS A 1 281 ? -22.080 -8.015 22.425 1.00 73.38 281 LYS A O 1
ATOM 2250 N N . LEU A 1 282 ? -22.663 -6.106 23.466 1.00 70.88 282 LEU A N 1
ATOM 2251 C CA . LEU A 1 282 ? -22.322 -6.571 24.802 1.00 70.88 282 LEU A CA 1
ATOM 2252 C C . LEU A 1 282 ? -23.428 -7.499 25.296 1.00 70.88 282 LEU A C 1
ATOM 2254 O O . LEU A 1 282 ? -24.593 -7.111 25.383 1.00 70.88 282 LEU A O 1
ATOM 2258 N N . ASN A 1 283 ? -23.052 -8.725 25.635 1.00 60.09 283 ASN A N 1
ATOM 2259 C CA . ASN A 1 283 ? -23.952 -9.638 26.320 1.00 60.09 283 ASN A CA 1
ATOM 2260 C C . ASN A 1 283 ? -24.143 -9.154 27.771 1.00 60.09 283 ASN A C 1
ATOM 2262 O O . ASN A 1 283 ? -23.171 -8.738 28.398 1.00 60.09 283 ASN A O 1
ATOM 2266 N N . LYS A 1 284 ? -25.367 -9.280 28.310 1.00 60.47 284 LYS A N 1
ATOM 2267 C CA . LYS A 1 284 ? -25.711 -9.088 29.740 1.00 60.47 284 LYS A CA 1
ATOM 2268 C C . LYS A 1 284 ? -25.683 -7.647 30.277 1.00 60.47 284 LYS A C 1
ATOM 2270 O O . LYS A 1 284 ? -25.095 -7.372 31.323 1.00 60.47 284 LYS A O 1
ATOM 2275 N N . VAL A 1 285 ? -26.314 -6.712 29.565 1.00 68.25 285 VAL A N 1
ATOM 2276 C CA . VAL A 1 285 ? -26.353 -5.297 29.967 1.00 68.25 285 VAL A CA 1
ATOM 2277 C C . VAL A 1 285 ? -27.727 -4.683 29.706 1.00 68.25 285 VAL A C 1
ATOM 2279 O O . VAL A 1 285 ? -28.230 -4.738 28.582 1.00 68.25 285 VAL A O 1
ATOM 2282 N N . GLU A 1 286 ? -28.304 -4.013 30.706 1.00 66.94 286 GLU A N 1
ATOM 2283 C CA . GLU A 1 286 ? -29.440 -3.114 30.482 1.00 66.94 286 GLU A CA 1
ATOM 2284 C C . GLU A 1 286 ? -28.926 -1.731 30.061 1.00 66.94 286 GLU A C 1
ATOM 2286 O O . GLU A 1 286 ? -28.146 -1.094 30.769 1.00 66.94 286 GLU A O 1
ATOM 2291 N N . ILE A 1 287 ? -29.375 -1.247 28.903 1.00 76.62 287 ILE A N 1
ATOM 2292 C CA . ILE A 1 287 ? -28.984 0.061 28.365 1.00 76.62 287 ILE A CA 1
ATOM 2293 C C . ILE A 1 287 ? -30.177 1.013 28.484 1.00 76.62 287 ILE A C 1
ATOM 2295 O O . ILE A 1 287 ? -31.213 0.789 27.854 1.00 76.62 287 ILE A O 1
ATOM 2299 N N . LYS A 1 288 ? -30.029 2.106 29.240 1.00 76.38 288 LYS A N 1
ATOM 2300 C CA . LYS A 1 288 ? -31.012 3.200 29.295 1.00 76.38 288 LYS A CA 1
ATOM 2301 C C . LYS A 1 288 ? -30.493 4.407 28.519 1.00 76.38 288 LYS A C 1
ATOM 2303 O O . LYS A 1 288 ? -29.385 4.889 28.743 1.00 76.38 288 LYS A O 1
ATOM 2308 N N . LYS A 1 289 ? -31.310 4.901 27.584 1.00 72.81 289 LYS A N 1
ATOM 2309 C CA . LYS A 1 289 ? -30.991 6.068 26.749 1.00 72.81 289 LYS A CA 1
ATOM 2310 C C . LYS A 1 289 ? -31.570 7.335 27.387 1.00 72.81 289 LYS A C 1
ATOM 2312 O O . LYS A 1 289 ? -32.787 7.499 27.424 1.00 72.81 289 LYS A O 1
ATOM 2317 N N . GLY A 1 290 ? -30.705 8.232 27.851 1.00 67.88 290 GLY A N 1
ATOM 2318 C CA . GLY A 1 290 ? -31.044 9.626 28.140 1.00 67.88 290 GLY A CA 1
ATOM 2319 C C . GLY A 1 290 ? -30.952 10.505 26.884 1.00 67.88 290 GLY A C 1
ATOM 2320 O O . GLY A 1 290 ? -30.572 10.042 25.810 1.00 67.88 290 GLY A O 1
ATOM 2321 N N . LYS A 1 291 ? -31.288 11.801 26.993 1.00 64.75 291 LYS A N 1
ATOM 2322 C CA . LYS A 1 291 ? -31.216 12.745 25.851 1.00 64.75 291 LYS A CA 1
ATOM 2323 C C . LYS A 1 291 ? -29.783 12.962 25.340 1.00 64.75 291 LYS A C 1
ATOM 2325 O O . LYS A 1 291 ? -29.596 13.056 24.134 1.00 64.75 291 LYS A O 1
ATOM 2330 N N . ASN A 1 292 ? -28.804 13.000 26.246 1.00 69.69 292 ASN A N 1
ATOM 2331 C CA . ASN A 1 292 ? -27.386 13.243 25.943 1.00 69.69 292 ASN A CA 1
ATOM 2332 C C . ASN A 1 292 ? -26.434 12.227 26.592 1.00 69.69 292 ASN A C 1
ATOM 2334 O O . ASN A 1 292 ? -25.224 12.358 26.448 1.00 69.69 292 ASN A O 1
ATOM 2338 N N . GLU A 1 293 ? -26.960 11.235 27.307 1.00 78.06 293 GLU A N 1
ATOM 2339 C CA . GLU A 1 293 ? -26.173 10.288 28.097 1.00 78.06 293 GLU A CA 1
ATOM 2340 C C . GLU A 1 293 ? -26.719 8.880 27.881 1.00 78.06 293 GLU A C 1
ATOM 2342 O O . GLU A 1 293 ? -27.928 8.691 27.712 1.00 78.06 293 GLU A O 1
ATOM 2347 N N . ILE A 1 294 ? -25.829 7.894 27.863 1.00 79.94 294 ILE A N 1
ATOM 2348 C CA . ILE A 1 294 ? -26.196 6.480 27.818 1.00 79.94 294 ILE A CA 1
ATOM 2349 C C . ILE A 1 294 ? -25.768 5.860 29.141 1.00 79.94 294 ILE A C 1
ATOM 2351 O O . ILE A 1 294 ? -24.594 5.918 29.500 1.00 79.94 294 ILE A O 1
ATOM 2355 N N . GLU A 1 295 ? -26.719 5.266 29.851 1.00 79.50 295 GLU A N 1
ATOM 2356 C CA . GLU A 1 295 ? -26.459 4.541 31.089 1.00 79.50 295 GLU A CA 1
ATOM 2357 C C . GLU A 1 295 ? -26.478 3.037 30.820 1.00 79.50 295 GLU A C 1
ATOM 2359 O O . GLU A 1 295 ? -27.385 2.514 30.170 1.00 79.50 295 GLU A O 1
ATOM 2364 N N . ILE A 1 296 ? -25.463 2.351 31.327 1.00 78.50 296 ILE A N 1
ATOM 2365 C CA . ILE A 1 296 ? -25.257 0.911 31.208 1.00 78.50 296 ILE A CA 1
ATOM 2366 C C . ILE A 1 296 ? -25.305 0.314 32.613 1.00 78.50 296 ILE A C 1
ATOM 2368 O O . ILE A 1 296 ? -24.526 0.720 33.480 1.00 78.50 296 ILE A O 1
ATOM 2372 N N . PHE A 1 297 ? -26.187 -0.667 32.812 1.00 74.50 297 PHE A N 1
ATOM 2373 C CA . PHE A 1 297 ? -26.316 -1.428 34.053 1.00 74.50 297 PHE A CA 1
ATOM 2374 C C . PHE A 1 297 ? -25.881 -2.887 33.828 1.00 74.50 297 PHE A C 1
ATOM 2376 O O . PHE A 1 297 ? -26.370 -3.516 32.883 1.00 74.50 297 PHE A O 1
ATOM 2383 N N . PRO A 1 298 ? -24.990 -3.443 34.669 1.00 71.88 298 PRO A N 1
ATOM 2384 C CA . PRO A 1 298 ? -24.713 -4.876 34.682 1.00 71.88 298 PRO A CA 1
ATOM 2385 C C . PRO A 1 298 ? -25.951 -5.654 35.165 1.00 71.88 298 PRO A C 1
ATOM 2387 O O . PRO A 1 298 ? -26.684 -5.181 36.036 1.00 71.88 298 PRO A O 1
ATOM 2390 N N . GLU A 1 299 ? -26.207 -6.837 34.597 1.00 65.94 299 GLU A N 1
ATOM 2391 C CA . GLU A 1 299 ? -27.288 -7.713 35.074 1.00 65.94 299 GLU A CA 1
ATOM 2392 C C . GLU A 1 299 ? -27.089 -8.115 36.547 1.00 65.94 299 GLU A C 1
ATOM 2394 O O . GLU A 1 299 ? -25.980 -8.378 37.007 1.00 65.94 299 GLU A O 1
ATOM 2399 N N . LYS A 1 300 ? -28.206 -8.165 37.284 1.00 56.69 300 LYS A N 1
ATOM 2400 C CA . LYS A 1 300 ? -28.308 -8.173 38.756 1.00 56.69 300 LYS A CA 1
ATOM 2401 C C . LYS A 1 300 ? -27.723 -9.389 39.493 1.00 56.69 300 LYS A C 1
ATOM 2403 O O . LYS A 1 300 ? -27.868 -9.456 40.709 1.00 56.69 300 LYS A O 1
ATOM 2408 N N . GLU A 1 301 ? -27.105 -10.356 38.821 1.00 51.53 301 GLU A N 1
ATOM 2409 C CA . GLU A 1 301 ? -26.703 -11.603 39.491 1.00 51.53 301 GLU A CA 1
ATOM 2410 C C . GLU A 1 301 ? -25.385 -11.519 40.267 1.00 51.53 301 GLU A C 1
ATOM 2412 O O . GLU A 1 301 ? -25.175 -12.360 41.131 1.00 51.53 301 GLU A O 1
ATOM 2417 N N . ASN A 1 302 ? -24.546 -10.492 40.078 1.00 51.03 302 ASN A N 1
ATOM 2418 C CA . ASN A 1 302 ? -23.350 -10.297 40.904 1.00 51.03 302 ASN A CA 1
ATOM 2419 C C . ASN A 1 302 ? -23.039 -8.804 41.108 1.00 51.03 302 ASN A C 1
ATOM 2421 O O . ASN A 1 302 ? -22.480 -8.149 40.231 1.00 51.03 302 ASN A O 1
ATOM 2425 N N . GLU A 1 303 ? -23.291 -8.268 42.306 1.00 60.66 303 GLU A N 1
ATOM 2426 C CA . GLU A 1 303 ? -22.787 -6.956 42.757 1.00 60.66 303 GLU A CA 1
ATOM 2427 C C . GLU A 1 303 ? -21.265 -6.998 43.006 1.00 60.66 303 GLU A C 1
ATOM 2429 O O . GLU A 1 303 ? -20.755 -6.697 44.085 1.00 60.66 303 GLU A O 1
ATOM 2434 N N . ASN A 1 304 ? -20.496 -7.437 42.011 1.00 67.25 304 ASN A N 1
ATOM 2435 C CA . ASN A 1 304 ? -19.059 -7.588 42.119 1.00 67.25 304 ASN A CA 1
ATOM 2436 C C . ASN A 1 304 ? -18.390 -6.409 41.411 1.00 67.25 304 ASN A C 1
ATOM 2438 O O . ASN A 1 304 ? -18.446 -6.290 40.189 1.00 67.25 304 ASN A O 1
ATOM 2442 N N . TYR A 1 305 ? -17.684 -5.558 42.162 1.00 74.31 305 TYR A N 1
ATOM 2443 C CA . TYR A 1 305 ? -16.893 -4.436 41.624 1.00 74.31 305 T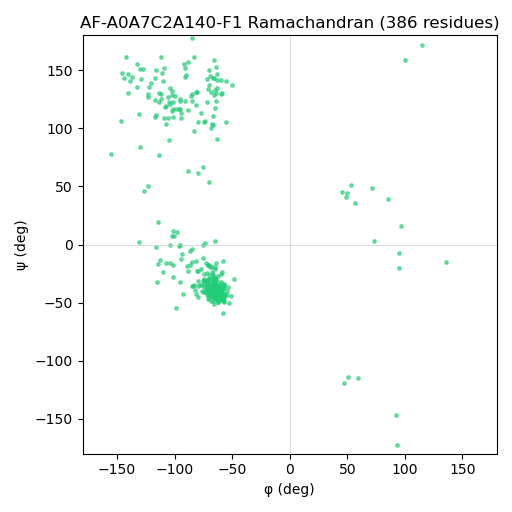YR A CA 1
ATOM 2444 C C . TYR A 1 305 ? -15.976 -4.855 40.455 1.00 74.31 305 TYR A C 1
ATOM 2446 O O . TYR A 1 305 ? -15.700 -4.082 39.536 1.00 74.31 305 TYR A O 1
ATOM 2454 N N . ARG A 1 306 ? -15.532 -6.117 40.456 1.00 78.38 306 ARG A N 1
ATOM 2455 C CA . ARG A 1 306 ? -14.750 -6.719 39.369 1.00 78.38 306 ARG A CA 1
ATOM 2456 C C . ARG A 1 306 ? -15.497 -6.748 38.035 1.00 78.38 306 ARG A C 1
ATOM 2458 O O . ARG A 1 306 ? -14.871 -6.510 37.007 1.00 78.38 30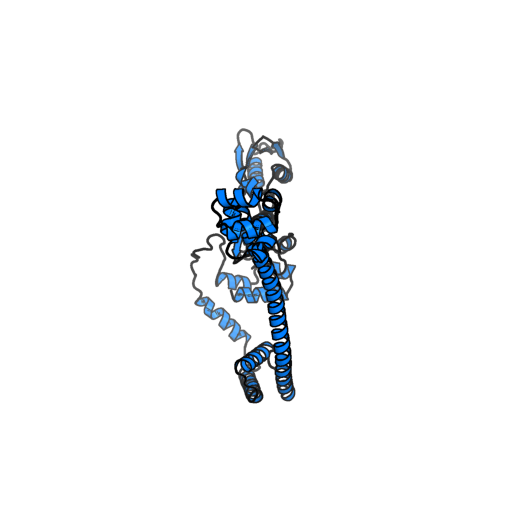6 ARG A O 1
ATOM 2465 N N . GLU A 1 307 ? -16.794 -7.035 38.039 1.00 76.69 307 GLU A N 1
ATOM 2466 C CA . GLU A 1 307 ? -17.616 -7.070 36.827 1.00 76.69 307 GLU A CA 1
ATOM 2467 C C . GLU A 1 307 ? -17.893 -5.662 36.307 1.00 76.69 307 GLU A C 1
ATOM 2469 O O . GLU A 1 307 ? -17.712 -5.427 35.117 1.00 76.69 307 GLU A O 1
ATOM 2474 N N . LEU A 1 308 ? -18.181 -4.697 37.189 1.00 78.00 308 LEU A N 1
ATOM 2475 C CA . LEU A 1 308 ? -18.303 -3.285 36.806 1.00 78.00 308 LEU A CA 1
ATOM 2476 C C . LEU A 1 308 ? -17.018 -2.777 36.137 1.00 78.00 308 LEU A C 1
ATOM 2478 O O . LEU A 1 308 ? -17.057 -2.112 35.100 1.00 78.00 308 LEU A O 1
ATOM 2482 N N . ARG A 1 309 ? -15.856 -3.122 36.705 1.00 81.75 309 ARG A N 1
ATOM 2483 C CA . ARG A 1 309 ? -14.565 -2.743 36.131 1.00 81.75 309 ARG A CA 1
ATOM 2484 C C . ARG A 1 309 ? -14.338 -3.399 34.769 1.00 81.75 309 ARG A C 1
ATOM 2486 O O . ARG A 1 309 ? -13.965 -2.687 33.838 1.00 81.75 309 ARG A O 1
ATOM 2493 N N . ARG A 1 310 ? -14.596 -4.706 34.636 1.00 82.19 310 ARG A N 1
ATOM 2494 C CA . ARG A 1 310 ? -14.513 -5.423 33.349 1.00 82.19 310 ARG A CA 1
ATOM 2495 C C . ARG A 1 310 ? -15.427 -4.791 32.307 1.00 82.19 310 ARG A C 1
ATOM 2497 O O . ARG A 1 310 ? -14.957 -4.445 31.232 1.00 82.19 310 ARG A O 1
ATOM 2504 N N . LEU A 1 311 ? -16.681 -4.537 32.668 1.00 81.94 311 LEU A N 1
ATOM 2505 C CA . LEU A 1 311 ? -17.658 -3.888 31.805 1.00 81.94 311 LEU A CA 1
ATOM 2506 C C . LEU A 1 311 ? -17.183 -2.496 31.380 1.00 81.94 311 LEU A C 1
ATOM 2508 O O . LEU A 1 311 ? -17.265 -2.153 30.208 1.00 81.94 311 LEU A O 1
ATOM 2512 N N . SER A 1 312 ? -16.612 -1.706 32.293 1.00 82.31 312 SER A N 1
ATOM 2513 C CA . SER A 1 312 ? -16.056 -0.393 31.947 1.00 82.31 312 SER A CA 1
ATOM 2514 C C . SER A 1 312 ? -14.888 -0.487 30.953 1.00 82.31 312 SER A C 1
ATOM 2516 O O . SER A 1 312 ? -14.772 0.352 30.058 1.00 82.31 312 SER A O 1
ATOM 2518 N N . GLU A 1 313 ? -14.026 -1.501 31.085 1.00 83.75 313 GLU A N 1
ATOM 2519 C CA . GLU A 1 313 ? -12.887 -1.738 30.191 1.00 83.75 313 GLU A CA 1
ATOM 2520 C C . GLU A 1 313 ? -13.348 -2.260 28.820 1.00 83.75 313 GLU A C 1
ATOM 2522 O O . GLU A 1 313 ? -12.812 -1.844 27.788 1.00 83.75 313 GLU A O 1
ATOM 2527 N N . GLU A 1 314 ? -14.380 -3.104 28.790 1.00 83.62 314 GLU A N 1
ATOM 2528 C CA . GLU A 1 314 ? -15.020 -3.571 27.560 1.00 83.62 314 GLU A CA 1
ATOM 2529 C C . GLU A 1 314 ? -15.703 -2.418 26.827 1.00 83.62 314 GLU A C 1
ATOM 2531 O O . GLU A 1 314 ? -15.391 -2.167 25.663 1.00 83.62 314 GLU A O 1
ATOM 2536 N N . VAL A 1 315 ? -16.543 -1.645 27.523 1.00 83.25 315 VAL A N 1
ATOM 2537 C CA . VAL A 1 315 ? -17.250 -0.474 26.984 1.00 83.25 315 VAL A CA 1
ATOM 2538 C C . VAL A 1 315 ? -16.270 0.523 26.359 1.00 83.25 315 VAL A C 1
ATOM 2540 O O . VAL A 1 315 ? -16.496 0.986 25.241 1.00 83.25 315 VAL A O 1
ATOM 2543 N N . LYS A 1 316 ? -15.130 0.794 27.010 1.00 82.44 316 LYS A N 1
ATOM 2544 C CA . LYS A 1 316 ? -14.067 1.667 26.472 1.00 82.44 316 LYS A CA 1
ATOM 2545 C C . LYS A 1 316 ? -13.503 1.180 25.133 1.00 82.44 316 LYS A C 1
ATOM 2547 O O . LYS A 1 316 ? -13.181 2.000 24.269 1.00 82.44 316 LYS A O 1
ATOM 2552 N N . ASN A 1 317 ? -13.381 -0.135 24.954 1.00 83.88 317 ASN A N 1
ATOM 2553 C CA . ASN A 1 317 ? -12.736 -0.751 23.795 1.00 83.88 317 ASN A CA 1
ATOM 2554 C C . ASN A 1 317 ? -13.699 -1.172 22.677 1.00 83.88 317 ASN A C 1
ATOM 2556 O O . ASN A 1 317 ? -13.235 -1.636 21.630 1.00 83.88 317 ASN A O 1
ATOM 2560 N N . ILE A 1 318 ? -15.010 -0.973 22.847 1.00 84.50 318 ILE A N 1
ATOM 2561 C CA . ILE A 1 318 ? -15.991 -1.265 21.800 1.00 84.50 318 ILE A CA 1
ATOM 2562 C C . ILE A 1 318 ? -15.689 -0.458 20.542 1.00 84.50 318 ILE A C 1
ATOM 2564 O O . ILE A 1 318 ? -15.522 0.766 20.562 1.00 84.50 318 ILE A O 1
ATOM 2568 N N . LYS A 1 319 ? -15.658 -1.183 19.425 1.00 83.12 319 LYS A N 1
ATOM 2569 C CA . LYS A 1 319 ? -15.552 -0.635 18.076 1.00 83.12 319 LYS A CA 1
ATOM 2570 C C . LYS A 1 319 ? -16.948 -0.289 17.570 1.00 83.12 319 LYS A C 1
ATOM 2572 O O . LYS A 1 319 ? -17.838 -1.138 17.587 1.00 83.12 319 LYS A O 1
ATOM 2577 N N . ILE A 1 320 ? -17.121 0.943 17.104 1.00 81.00 320 ILE A N 1
ATOM 2578 C CA . ILE A 1 320 ? -18.407 1.433 16.591 1.00 81.00 320 ILE A CA 1
ATOM 2579 C C . ILE A 1 320 ? -18.415 1.356 15.064 1.00 81.00 320 ILE A C 1
ATOM 2581 O O . ILE A 1 320 ? -19.288 0.720 14.479 1.00 81.00 320 ILE A O 1
ATOM 2585 N N . LYS A 1 321 ? -17.408 1.964 14.425 1.00 81.31 321 LYS A N 1
ATOM 2586 C CA . LYS A 1 321 ? -17.186 1.977 12.971 1.00 81.31 321 LYS A CA 1
ATOM 2587 C C . LYS A 1 321 ? -15.688 1.889 12.663 1.00 81.31 321 LYS A C 1
ATOM 2589 O O . LYS A 1 321 ? -14.867 2.190 13.532 1.00 81.31 321 LYS A O 1
ATOM 2594 N N . GLY A 1 322 ? -15.359 1.509 11.431 1.00 84.56 322 GLY A N 1
ATOM 2595 C CA . GLY A 1 322 ? -13.993 1.489 10.905 1.00 84.56 322 GLY A CA 1
ATOM 2596 C C . GLY A 1 322 ? -13.473 0.096 10.564 1.00 84.56 322 GLY A C 1
ATOM 2597 O O . GLY A 1 322 ? -14.109 -0.915 10.873 1.00 84.56 322 GLY A O 1
ATOM 2598 N N . ILE A 1 323 ? -12.301 0.056 9.932 1.00 86.25 323 ILE A N 1
ATOM 2599 C CA . ILE A 1 323 ? -11.628 -1.179 9.520 1.00 86.25 323 ILE A CA 1
ATOM 2600 C C . ILE A 1 323 ? -10.604 -1.603 10.571 1.00 86.25 323 ILE A C 1
ATOM 2602 O O . ILE A 1 323 ? -9.682 -0.860 10.888 1.00 86.25 323 ILE A O 1
ATOM 2606 N N . ASP A 1 324 ? -10.714 -2.835 11.069 1.00 84.69 324 ASP A N 1
ATOM 2607 C CA . ASP A 1 324 ? -9.758 -3.394 12.030 1.00 84.69 324 ASP A CA 1
ATOM 2608 C C . ASP A 1 324 ? -8.301 -3.239 11.581 1.00 84.69 324 ASP A C 1
ATOM 2610 O O . ASP A 1 324 ? -7.980 -3.497 10.428 1.00 84.69 324 ASP A O 1
ATOM 2614 N N . GLY A 1 325 ? -7.415 -2.869 12.504 1.00 84.88 325 GLY A N 1
ATOM 2615 C CA . GLY A 1 325 ? -5.987 -2.693 12.223 1.00 84.88 325 GLY A CA 1
ATOM 2616 C C . GLY A 1 325 ? -5.589 -1.253 11.901 1.00 84.88 325 GLY A C 1
ATOM 2617 O O . GLY A 1 325 ? -4.436 -0.902 12.122 1.00 84.88 325 GLY A O 1
ATOM 2618 N N . ILE A 1 326 ? -6.533 -0.389 11.505 1.00 89.44 326 ILE A N 1
ATOM 2619 C CA . ILE A 1 326 ? -6.244 1.008 11.152 1.00 89.44 326 ILE A CA 1
ATOM 2620 C C . ILE A 1 326 ? -6.620 1.947 12.301 1.00 89.44 326 ILE A C 1
ATOM 2622 O O . ILE A 1 326 ? -7.793 2.152 12.610 1.00 89.44 326 ILE A O 1
ATOM 2626 N N . LYS A 1 327 ? -5.617 2.533 12.957 1.00 86.12 327 LYS A N 1
ATOM 2627 C CA . LYS A 1 327 ? -5.800 3.379 14.147 1.00 86.12 327 LYS A CA 1
ATOM 2628 C C . LYS A 1 327 ? -6.210 4.807 13.804 1.00 86.12 327 LYS A C 1
ATOM 2630 O O . LYS A 1 327 ? -7.069 5.365 14.480 1.00 86.12 327 LYS A O 1
ATOM 2635 N N . ARG A 1 328 ? -5.584 5.398 12.784 1.00 86.06 328 ARG A N 1
ATOM 2636 C CA . ARG A 1 328 ? -5.777 6.802 12.397 1.00 86.06 328 ARG A CA 1
ATOM 2637 C C . ARG A 1 328 ? -5.718 6.942 10.881 1.00 86.06 328 ARG A C 1
ATOM 2639 O O . ARG A 1 328 ? -4.916 6.265 10.245 1.00 86.06 328 ARG A O 1
ATOM 2646 N N . ALA A 1 329 ? -6.532 7.830 10.316 1.00 88.94 329 ALA A N 1
ATOM 2647 C CA . ALA A 1 329 ? -6.472 8.209 8.907 1.00 88.94 329 ALA A CA 1
ATOM 2648 C C . ALA A 1 329 ? -6.284 9.728 8.785 1.00 88.94 329 ALA A C 1
ATOM 2650 O O . ALA A 1 329 ? -7.004 10.510 9.404 1.00 88.94 329 ALA A O 1
ATOM 2651 N N . ILE A 1 330 ? -5.301 10.157 7.998 1.00 88.38 330 ILE A N 1
ATOM 2652 C CA . ILE A 1 330 ? -4.933 11.563 7.820 1.00 88.38 330 ILE A CA 1
ATOM 2653 C C . ILE A 1 330 ? -5.009 11.900 6.341 1.00 88.38 330 ILE A C 1
ATOM 2655 O O . ILE A 1 330 ? -4.402 11.240 5.503 1.00 88.38 330 ILE A O 1
ATOM 2659 N N . ILE A 1 331 ? -5.747 12.955 6.011 1.00 88.94 331 ILE A N 1
ATOM 2660 C CA . ILE A 1 331 ? -5.927 13.394 4.629 1.00 88.94 331 ILE A CA 1
ATOM 2661 C C . ILE A 1 331 ? -4.912 14.485 4.327 1.00 88.94 331 ILE A C 1
ATOM 2663 O O . ILE A 1 331 ? -4.913 15.542 4.964 1.00 88.94 331 ILE A O 1
ATOM 2667 N N . ARG A 1 332 ? -4.101 14.267 3.298 1.00 87.75 332 ARG A N 1
ATOM 2668 C CA . ARG A 1 332 ? -3.164 15.255 2.769 1.00 87.75 332 ARG A CA 1
ATOM 2669 C C . ARG A 1 332 ? -3.546 15.620 1.344 1.00 87.75 332 ARG A C 1
ATOM 2671 O O . ARG A 1 332 ? -4.129 14.824 0.616 1.00 87.75 332 ARG A O 1
ATOM 2678 N N . LYS A 1 333 ? -3.239 16.853 0.945 1.00 87.50 333 LYS A N 1
ATOM 2679 C CA . LYS A 1 333 ? -3.320 17.261 -0.456 1.00 87.50 333 LYS A CA 1
ATOM 2680 C C . LYS A 1 333 ? -1.923 17.191 -1.066 1.00 87.50 333 LYS A C 1
ATOM 2682 O O . LYS A 1 333 ? -1.044 17.931 -0.630 1.00 87.50 333 LYS A O 1
ATOM 2687 N N . GLU A 1 334 ? -1.732 16.320 -2.048 1.00 86.25 334 GLU A N 1
ATOM 2688 C CA . GLU A 1 334 ? -0.502 16.210 -2.832 1.00 86.25 334 GLU A CA 1
ATOM 2689 C C . GLU A 1 334 ? -0.773 16.729 -4.246 1.00 86.25 334 GLU A C 1
ATOM 2691 O O . GLU A 1 334 ? -1.538 16.149 -5.017 1.00 86.25 334 GLU A O 1
ATOM 2696 N N . GLY A 1 335 ? -0.212 17.901 -4.562 1.00 86.50 335 GLY A N 1
ATOM 2697 C CA . GLY A 1 335 ? -0.552 18.630 -5.785 1.00 86.50 335 GLY A CA 1
ATOM 2698 C C . GLY A 1 335 ? -2.043 18.984 -5.839 1.00 86.50 335 GLY A C 1
ATOM 2699 O O . GLY A 1 335 ? -2.540 19.755 -5.014 1.00 86.50 335 GLY A O 1
ATOM 2700 N N . ASP A 1 336 ? -2.755 18.402 -6.804 1.00 86.75 336 ASP A N 1
ATOM 2701 C CA . ASP A 1 336 ? -4.196 18.592 -7.022 1.00 86.75 336 ASP A CA 1
ATOM 2702 C C . ASP A 1 336 ? -5.055 17.421 -6.507 1.00 86.75 336 ASP A C 1
ATOM 2704 O O . ASP A 1 336 ? -6.264 17.392 -6.750 1.00 86.75 336 ASP A O 1
ATOM 2708 N N . GLU A 1 337 ? -4.455 16.457 -5.803 1.00 90.88 337 GLU A N 1
ATOM 2709 C CA . GLU A 1 337 ? -5.117 15.231 -5.351 1.00 90.88 337 GLU A CA 1
ATOM 2710 C C . GLU A 1 337 ? -5.155 15.140 -3.822 1.00 90.88 337 GLU A C 1
ATOM 2712 O O . GLU A 1 337 ? -4.216 15.533 -3.133 1.00 90.88 337 GLU A O 1
ATOM 2717 N N . HIS A 1 338 ? -6.252 14.614 -3.281 1.00 90.88 338 HIS A N 1
ATOM 2718 C CA . HIS A 1 338 ? -6.362 14.217 -1.884 1.00 90.88 338 HIS A CA 1
ATOM 2719 C C . HIS A 1 338 ? -5.950 12.753 -1.724 1.00 90.88 338 HIS A C 1
ATOM 2721 O O . HIS A 1 338 ? -6.522 11.870 -2.363 1.00 90.88 338 HIS A O 1
ATOM 2727 N N . VAL A 1 339 ? -4.971 12.520 -0.855 1.00 91.88 339 VAL A N 1
ATOM 2728 C CA . VAL A 1 339 ? -4.409 11.207 -0.525 1.00 91.88 339 VAL A CA 1
ATOM 2729 C C . VAL A 1 339 ? -4.608 10.968 0.967 1.00 91.88 339 VAL A C 1
ATOM 2731 O O . VAL A 1 339 ? -4.458 11.891 1.773 1.00 91.88 339 VAL A O 1
ATOM 2734 N N . ILE A 1 340 ? -4.979 9.747 1.339 1.00 91.50 340 ILE A N 1
ATOM 2735 C CA . ILE A 1 340 ? -5.200 9.368 2.734 1.00 91.50 340 ILE A CA 1
ATOM 2736 C C . ILE A 1 340 ? -4.013 8.525 3.197 1.00 91.50 340 ILE A C 1
ATOM 2738 O O . ILE A 1 340 ? -3.720 7.485 2.615 1.00 91.50 340 ILE A O 1
ATOM 2742 N N . TYR A 1 341 ? -3.348 8.960 4.259 1.00 90.81 341 TYR A N 1
ATOM 2743 C CA . TYR A 1 341 ? -2.318 8.196 4.950 1.00 90.81 341 TYR A CA 1
ATOM 2744 C C . TYR A 1 341 ? -2.918 7.559 6.190 1.00 90.81 341 TYR A C 1
ATOM 2746 O O . TYR A 1 341 ? -3.532 8.250 7.004 1.00 90.81 341 TYR A O 1
ATOM 2754 N N . THR A 1 342 ? -2.745 6.253 6.346 1.00 89.88 342 THR A N 1
ATOM 2755 C CA . THR A 1 342 ? -3.252 5.533 7.512 1.00 89.88 342 THR A CA 1
ATOM 2756 C C . THR A 1 342 ? -2.120 5.073 8.412 1.00 89.88 342 THR A C 1
ATOM 2758 O O . THR A 1 342 ? -1.087 4.609 7.935 1.00 89.88 342 THR A O 1
ATOM 2761 N N . GLU A 1 343 ? -2.337 5.169 9.721 1.00 88.56 343 GLU A N 1
ATOM 2762 C CA . GLU A 1 343 ? -1.543 4.462 10.721 1.00 88.56 343 GLU A CA 1
ATOM 2763 C C . GLU A 1 343 ? -2.185 3.091 10.953 1.00 88.56 343 GLU A C 1
ATOM 2765 O O . GLU A 1 343 ? -3.323 2.994 11.426 1.00 88.56 343 GLU A O 1
ATOM 2770 N N . GLY A 1 344 ? -1.458 2.036 10.613 1.00 88.38 344 GLY A N 1
ATOM 2771 C CA . GLY A 1 344 ? -1.949 0.669 10.529 1.00 88.38 344 GLY A CA 1
ATOM 2772 C C . GLY A 1 344 ? -2.254 0.231 9.096 1.00 88.38 344 GLY A C 1
ATOM 2773 O O . GLY A 1 344 ? -2.465 1.050 8.194 1.00 88.38 344 GLY A O 1
ATOM 2774 N N . SER A 1 345 ? -2.280 -1.086 8.906 1.00 86.75 345 SER A N 1
ATOM 2775 C CA . SER A 1 345 ? -2.528 -1.753 7.631 1.00 86.75 345 SER A CA 1
ATOM 2776 C C . SER A 1 345 ? -3.739 -2.676 7.763 1.00 86.75 345 SER A C 1
ATOM 2778 O O . SER A 1 345 ? -3.905 -3.404 8.740 1.00 86.75 345 SER A O 1
ATOM 2780 N N . ASN A 1 346 ? -4.615 -2.622 6.765 1.00 91.50 346 ASN A N 1
ATOM 2781 C CA . ASN A 1 346 ? -5.570 -3.685 6.469 1.00 91.50 346 ASN A CA 1
ATOM 2782 C C . ASN A 1 346 ? -5.935 -3.587 4.990 1.00 91.50 346 ASN A C 1
ATOM 2784 O O . ASN A 1 346 ? -6.945 -2.998 4.602 1.00 91.50 346 ASN A O 1
ATOM 2788 N N . PHE A 1 347 ? -5.018 -4.080 4.167 1.00 90.31 347 PHE A N 1
ATOM 2789 C CA . PHE A 1 347 ? -5.019 -3.814 2.738 1.00 90.31 347 PHE A CA 1
ATOM 2790 C C . PHE A 1 347 ? -6.242 -4.416 2.030 1.00 90.31 347 PHE A C 1
ATOM 2792 O O . PHE A 1 347 ? -6.857 -3.753 1.199 1.00 90.31 347 PHE A O 1
ATOM 2799 N N . GLU A 1 348 ? -6.652 -5.622 2.428 1.00 91.38 348 GLU A N 1
ATOM 2800 C CA . GLU A 1 348 ? -7.800 -6.339 1.863 1.00 91.38 348 GLU A CA 1
ATOM 2801 C C . GLU A 1 348 ? -9.098 -5.529 1.994 1.00 91.38 348 GLU A C 1
ATOM 2803 O O . GLU A 1 348 ? -9.691 -5.128 0.992 1.00 91.38 348 GLU A O 1
ATOM 2808 N N . LYS A 1 349 ? -9.488 -5.180 3.228 1.00 91.50 349 LYS A N 1
ATOM 2809 C CA . LYS A 1 349 ? -10.739 -4.448 3.489 1.00 91.50 349 LYS A CA 1
ATOM 2810 C C . LYS A 1 349 ? -10.740 -3.039 2.894 1.00 91.50 349 LYS A C 1
ATOM 2812 O O . LYS A 1 349 ? -11.795 -2.506 2.561 1.00 91.50 349 LYS A O 1
ATOM 2817 N N . VAL A 1 350 ? -9.574 -2.403 2.775 1.00 91.88 350 VAL A N 1
ATOM 2818 C CA . VAL A 1 350 ? -9.471 -1.043 2.222 1.00 91.88 350 VAL A CA 1
ATOM 2819 C C . VAL A 1 350 ? -9.734 -1.039 0.719 1.00 91.88 350 VAL A C 1
ATOM 2821 O O . VAL A 1 350 ? -10.398 -0.130 0.225 1.00 91.88 350 VAL A O 1
ATOM 2824 N N . LEU A 1 351 ? -9.270 -2.058 -0.006 1.00 91.62 351 LEU A N 1
ATOM 2825 C CA . LEU A 1 351 ? -9.503 -2.185 -1.447 1.00 91.62 351 LEU A CA 1
ATOM 2826 C C . LEU A 1 351 ? -10.958 -2.524 -1.804 1.00 91.62 351 LEU A C 1
ATOM 2828 O O . LEU A 1 351 ? -11.371 -2.347 -2.955 1.00 91.62 351 LEU A O 1
ATOM 2832 N N . GLU A 1 352 ? -11.745 -3.007 -0.846 1.00 91.62 352 GLU A N 1
ATOM 2833 C CA . GLU A 1 352 ? -13.184 -3.234 -1.014 1.00 91.62 352 GLU A CA 1
ATOM 2834 C C . GLU A 1 352 ? -14.001 -1.937 -0.947 1.00 91.62 352 GLU A C 1
ATOM 2836 O O . GLU A 1 352 ? -15.108 -1.887 -1.483 1.00 91.62 352 GLU A O 1
ATOM 2841 N N . ILE A 1 353 ? -13.466 -0.870 -0.339 1.00 90.38 353 ILE A N 1
ATOM 2842 C CA . ILE A 1 353 ? -14.189 0.396 -0.186 1.00 90.38 353 ILE A CA 1
ATOM 2843 C C . ILE A 1 353 ? -14.385 1.087 -1.540 1.00 90.38 353 ILE A C 1
ATOM 2845 O O . ILE A 1 353 ? -13.447 1.335 -2.299 1.00 90.38 353 ILE A O 1
ATOM 2849 N N . GLU A 1 354 ? -15.624 1.502 -1.802 1.00 89.31 354 GLU A N 1
ATOM 2850 C CA . GLU A 1 354 ? -15.959 2.338 -2.953 1.00 89.31 354 GLU A CA 1
ATOM 2851 C C . GLU A 1 354 ? -15.294 3.721 -2.876 1.00 89.31 354 GLU A C 1
ATOM 2853 O O . GLU A 1 354 ? -15.399 4.437 -1.876 1.00 89.31 354 GLU A O 1
ATOM 2858 N N . GLY A 1 355 ? -14.645 4.120 -3.970 1.00 88.62 355 GLY A N 1
ATOM 2859 C CA . GLY A 1 355 ? -13.937 5.397 -4.088 1.00 88.62 355 GLY A CA 1
ATOM 2860 C C . GLY A 1 355 ? -12.441 5.320 -3.776 1.00 88.62 355 GLY A C 1
ATOM 2861 O O . GLY A 1 355 ? -11.738 6.303 -4.024 1.00 88.62 355 GLY A O 1
ATOM 2862 N N . VAL A 1 356 ? -11.943 4.173 -3.297 1.00 92.56 356 VAL A N 1
ATOM 2863 C CA . VAL A 1 356 ? -10.506 3.882 -3.198 1.00 92.56 356 VAL A CA 1
ATOM 2864 C C . VAL A 1 356 ? -9.973 3.408 -4.550 1.00 92.56 356 VAL A C 1
ATOM 2866 O O . VAL A 1 356 ? -10.529 2.516 -5.186 1.00 92.56 356 VAL A O 1
ATOM 2869 N N . ASP A 1 357 ? -8.858 3.992 -4.981 1.00 93.12 357 ASP A N 1
ATOM 2870 C CA . ASP A 1 357 ? -8.155 3.599 -6.195 1.00 93.12 357 ASP A CA 1
ATOM 2871 C C . ASP A 1 357 ? -7.312 2.346 -5.939 1.00 93.12 357 ASP A C 1
ATOM 2873 O O . ASP A 1 357 ? -6.236 2.390 -5.330 1.00 93.12 357 ASP A O 1
ATOM 2877 N N . LYS A 1 358 ? -7.802 1.218 -6.450 1.00 91.62 358 LYS A N 1
ATOM 2878 C CA . LYS A 1 358 ? -7.188 -0.101 -6.261 1.00 91.62 358 LYS A CA 1
ATOM 2879 C C . LYS A 1 358 ? -5.859 -0.270 -6.995 1.00 91.62 358 LYS A C 1
ATOM 2881 O O . LYS A 1 358 ? -5.095 -1.165 -6.664 1.00 91.62 358 LYS A O 1
ATOM 2886 N N . THR A 1 359 ? -5.582 0.565 -7.997 1.00 90.88 359 THR A N 1
ATOM 2887 C CA . THR A 1 359 ? -4.386 0.429 -8.844 1.00 90.88 359 THR A CA 1
ATOM 2888 C C . THR A 1 359 ? -3.171 1.166 -8.293 1.00 90.88 359 THR A C 1
ATOM 2890 O O . THR A 1 359 ? -2.043 0.834 -8.649 1.00 90.88 359 THR A O 1
ATOM 2893 N N . ARG A 1 360 ? -3.394 2.174 -7.440 1.00 90.94 360 ARG A N 1
ATOM 2894 C CA . ARG A 1 360 ? -2.335 3.038 -6.894 1.00 90.94 360 ARG A CA 1
ATOM 2895 C C . ARG A 1 360 ? -2.136 2.909 -5.390 1.00 90.94 360 ARG A C 1
ATOM 2897 O O . ARG A 1 360 ? -1.114 3.366 -4.890 1.00 90.94 360 ARG A O 1
ATOM 2904 N N . THR A 1 361 ? -3.097 2.343 -4.665 1.00 92.38 361 THR A N 1
ATOM 2905 C CA . THR A 1 361 ? -3.005 2.199 -3.206 1.00 92.38 361 THR A CA 1
ATOM 2906 C C . THR A 1 361 ? -1.881 1.236 -2.829 1.00 92.38 361 THR A C 1
ATOM 2908 O O . THR A 1 361 ? -1.810 0.126 -3.350 1.00 92.38 361 THR A O 1
ATOM 2911 N N . VAL A 1 362 ? -1.000 1.674 -1.927 1.00 91.69 362 VAL A N 1
ATOM 2912 C CA . VAL A 1 362 ? 0.204 0.938 -1.507 1.00 91.69 362 VAL A CA 1
ATOM 2913 C C . VAL A 1 362 ? 0.293 0.873 0.012 1.00 91.69 362 VAL A C 1
ATOM 2915 O O . VAL A 1 362 ? -0.173 1.774 0.709 1.00 91.69 362 VAL A O 1
ATOM 2918 N N . THR A 1 363 ? 0.912 -0.180 0.534 1.00 91.56 363 THR A N 1
ATOM 2919 C CA . THR A 1 363 ? 1.200 -0.346 1.962 1.00 91.56 363 THR A CA 1
ATOM 2920 C C . THR A 1 363 ? 2.645 -0.783 2.152 1.00 91.56 363 THR A C 1
ATOM 2922 O O . THR A 1 363 ? 3.245 -1.361 1.252 1.00 91.56 363 THR A O 1
ATOM 2925 N N . ASN A 1 364 ? 3.206 -0.496 3.320 1.00 90.06 364 ASN A N 1
ATOM 2926 C CA . ASN A 1 364 ? 4.517 -0.999 3.716 1.00 90.06 364 ASN A CA 1
ATOM 2927 C C . ASN A 1 364 ? 4.432 -2.418 4.334 1.00 90.06 364 ASN A C 1
ATOM 2929 O O . ASN A 1 364 ? 5.445 -3.029 4.671 1.00 90.06 364 ASN A O 1
ATOM 2933 N N . ASP A 1 365 ? 3.230 -2.964 4.498 1.00 92.31 365 ASP A N 1
ATOM 2934 C CA . ASP A 1 365 ? 3.010 -4.322 4.983 1.00 92.31 365 ASP A CA 1
ATOM 2935 C C . ASP A 1 365 ? 3.143 -5.339 3.837 1.00 92.31 365 ASP A C 1
ATOM 2937 O O . ASP A 1 365 ? 2.223 -5.564 3.044 1.00 92.31 365 ASP A O 1
ATOM 2941 N N . ILE A 1 366 ? 4.327 -5.947 3.739 1.00 92.62 366 ILE A N 1
ATOM 2942 C CA . ILE A 1 366 ? 4.684 -6.874 2.657 1.00 92.62 366 ILE A CA 1
ATOM 2943 C C . ILE A 1 366 ? 3.830 -8.147 2.711 1.00 92.62 366 ILE A C 1
ATOM 2945 O O . ILE A 1 366 ? 3.454 -8.674 1.661 1.00 92.62 366 ILE A O 1
ATOM 2949 N N . HIS A 1 367 ? 3.481 -8.632 3.908 1.00 92.38 367 HIS A N 1
ATOM 2950 C CA . HIS A 1 367 ? 2.652 -9.833 4.059 1.00 92.38 367 HIS A CA 1
ATOM 2951 C C . HIS A 1 367 ? 1.226 -9.582 3.583 1.00 92.38 367 HIS A C 1
ATOM 2953 O O . HIS A 1 367 ? 0.668 -10.417 2.869 1.00 92.38 367 HIS A O 1
ATOM 2959 N N . ALA A 1 368 ? 0.661 -8.413 3.894 1.00 91.88 368 ALA A N 1
ATOM 2960 C CA . ALA A 1 368 ? -0.644 -8.024 3.368 1.00 91.88 368 ALA A CA 1
ATOM 2961 C C . ALA A 1 368 ? -0.639 -7.934 1.828 1.00 91.88 368 ALA A C 1
ATOM 2963 O O . ALA A 1 368 ? -1.568 -8.411 1.175 1.00 91.88 368 ALA A O 1
ATOM 2964 N N . ILE A 1 369 ? 0.425 -7.385 1.228 1.00 93.38 369 ILE A N 1
ATOM 2965 C CA . ILE A 1 369 ? 0.579 -7.332 -0.238 1.00 93.38 369 ILE A CA 1
ATOM 2966 C C . ILE A 1 369 ? 0.670 -8.736 -0.832 1.00 93.38 369 ILE A C 1
ATOM 2968 O O . ILE A 1 369 ? 0.008 -9.021 -1.829 1.00 93.38 369 ILE A O 1
ATOM 2972 N N . TYR A 1 370 ? 1.463 -9.617 -0.223 1.00 94.19 370 TYR A N 1
ATOM 2973 C CA . TYR A 1 370 ? 1.607 -11.000 -0.666 1.00 94.19 370 TYR A CA 1
ATOM 2974 C C . TYR A 1 370 ? 0.265 -11.741 -0.675 1.00 94.19 370 TYR A C 1
ATOM 2976 O O . TYR A 1 370 ? -0.053 -12.407 -1.658 1.00 94.19 370 TYR A O 1
ATOM 2984 N N . GLN A 1 371 ? -0.539 -11.587 0.381 1.00 92.94 371 GLN A N 1
ATOM 2985 C CA . GLN A 1 371 ? -1.836 -12.258 0.494 1.00 92.94 371 GLN A CA 1
ATOM 2986 C C . GLN A 1 371 ? -2.860 -11.752 -0.529 1.00 92.94 371 GLN A C 1
ATOM 2988 O O . GLN A 1 371 ? -3.625 -12.549 -1.063 1.00 92.94 371 GLN A O 1
ATOM 2993 N N . VAL A 1 372 ? -2.869 -10.447 -0.819 1.00 93.38 372 VAL A N 1
ATOM 2994 C CA . VAL A 1 372 ? -3.901 -9.832 -1.671 1.00 93.38 372 VAL A CA 1
ATOM 2995 C C . VAL A 1 372 ? -3.504 -9.778 -3.150 1.00 93.38 372 VAL A C 1
ATOM 2997 O O . VAL A 1 372 ? -4.331 -10.044 -4.019 1.00 93.38 372 VAL A O 1
ATOM 3000 N N . LEU A 1 373 ? -2.255 -9.414 -3.460 1.00 93.69 373 LEU A N 1
ATOM 3001 C CA . LEU A 1 373 ? -1.771 -9.186 -4.832 1.00 93.69 373 LEU A CA 1
ATOM 3002 C C . LEU A 1 373 ? -0.827 -10.285 -5.342 1.00 93.69 373 LEU A C 1
ATOM 3004 O O . LEU A 1 373 ? -0.590 -10.373 -6.548 1.00 93.69 373 LEU A O 1
ATOM 3008 N N . GLY A 1 374 ? -0.291 -11.126 -4.455 1.00 95.25 374 GLY A N 1
ATOM 3009 C CA . GLY A 1 374 ? 0.574 -12.250 -4.806 1.00 95.25 374 GLY A CA 1
ATOM 3010 C C . GLY A 1 374 ? 2.077 -11.945 -4.789 1.00 95.25 374 GLY A C 1
ATOM 3011 O O . GLY A 1 374 ? 2.541 -10.885 -4.364 1.00 95.25 374 GLY A O 1
ATOM 3012 N N . ILE A 1 375 ? 2.856 -12.923 -5.263 1.00 95.69 375 ILE A N 1
ATOM 3013 C CA . ILE A 1 375 ? 4.320 -12.978 -5.103 1.00 95.69 375 ILE A CA 1
ATOM 3014 C C . ILE A 1 375 ? 5.035 -11.835 -5.833 1.00 95.69 375 ILE A C 1
ATOM 3016 O O . ILE A 1 375 ? 5.900 -11.191 -5.249 1.00 95.69 375 ILE A O 1
ATOM 3020 N N . GLU A 1 376 ? 4.677 -11.541 -7.085 1.00 96.12 376 GLU A N 1
ATOM 3021 C CA . GLU A 1 376 ? 5.372 -10.503 -7.866 1.00 96.12 376 GLU A CA 1
ATOM 3022 C C . GLU A 1 376 ? 5.137 -9.092 -7.318 1.00 96.12 376 GLU A C 1
ATOM 3024 O O . GLU A 1 376 ? 6.038 -8.252 -7.328 1.00 96.12 376 GLU A O 1
ATOM 3029 N N . ALA A 1 377 ? 3.940 -8.833 -6.788 1.00 94.38 377 ALA A N 1
ATOM 3030 C CA . ALA A 1 377 ? 3.649 -7.574 -6.116 1.00 94.38 377 ALA A CA 1
ATOM 3031 C C . ALA A 1 377 ? 4.469 -7.440 -4.827 1.00 94.38 377 ALA A C 1
ATOM 3033 O O . ALA A 1 377 ? 5.070 -6.392 -4.598 1.00 94.38 377 ALA A O 1
ATOM 3034 N N . ALA A 1 378 ? 4.563 -8.513 -4.035 1.00 94.62 378 ALA A N 1
ATOM 3035 C CA . ALA A 1 378 ? 5.393 -8.543 -2.834 1.00 94.62 378 ALA A CA 1
ATOM 3036 C C . ALA A 1 378 ? 6.885 -8.363 -3.160 1.00 94.62 378 ALA A C 1
ATOM 3038 O O . ALA A 1 378 ? 7.562 -7.583 -2.496 1.00 94.62 378 ALA A O 1
ATOM 3039 N N . ARG A 1 379 ? 7.389 -8.997 -4.228 1.00 95.12 379 ARG A N 1
ATOM 3040 C CA . ARG A 1 379 ? 8.768 -8.824 -4.715 1.00 95.12 379 ARG A CA 1
ATOM 3041 C C . ARG A 1 379 ? 9.070 -7.360 -5.030 1.00 95.12 379 ARG A C 1
ATOM 3043 O O . ARG A 1 379 ? 10.071 -6.823 -4.565 1.00 95.12 379 ARG A O 1
ATOM 3050 N N . ASN A 1 380 ? 8.192 -6.703 -5.784 1.00 94.50 380 ASN A N 1
ATOM 3051 C CA . ASN A 1 380 ? 8.352 -5.286 -6.109 1.00 94.50 380 ASN A CA 1
ATOM 3052 C C . ASN A 1 380 ? 8.225 -4.393 -4.865 1.00 94.50 380 ASN A C 1
ATOM 3054 O O . ASN A 1 380 ? 8.950 -3.408 -4.755 1.00 94.50 380 ASN A O 1
ATOM 3058 N N . ALA A 1 381 ? 7.345 -4.738 -3.920 1.00 92.56 381 ALA A N 1
ATOM 3059 C CA . ALA A 1 381 ? 7.207 -4.016 -2.658 1.00 92.56 381 ALA A CA 1
ATOM 3060 C C . ALA A 1 381 ? 8.489 -4.093 -1.815 1.00 92.56 381 ALA A C 1
ATOM 3062 O O . ALA A 1 381 ? 8.948 -3.061 -1.340 1.00 92.56 381 ALA A O 1
ATOM 3063 N N . ILE A 1 382 ? 9.113 -5.273 -1.708 1.00 93.25 382 ILE A N 1
ATOM 3064 C CA . ILE A 1 382 ? 10.404 -5.457 -1.024 1.00 93.25 382 ILE A CA 1
ATOM 3065 C C . ILE A 1 382 ? 11.483 -4.577 -1.661 1.00 93.25 382 ILE A C 1
ATOM 3067 O O . ILE A 1 382 ? 12.199 -3.881 -0.949 1.00 93.25 382 ILE A O 1
ATOM 3071 N N . ILE A 1 383 ? 11.585 -4.578 -2.995 1.00 92.12 383 ILE A N 1
ATOM 3072 C CA . ILE A 1 383 ? 12.588 -3.780 -3.717 1.00 92.12 383 ILE A CA 1
ATOM 3073 C C . ILE A 1 383 ? 12.372 -2.280 -3.477 1.00 92.12 383 ILE A C 1
ATOM 3075 O O . ILE A 1 383 ? 13.321 -1.565 -3.168 1.00 92.12 383 ILE A O 1
ATOM 3079 N N . ASN A 1 384 ? 11.131 -1.805 -3.606 1.00 90.81 384 ASN A N 1
ATOM 3080 C CA . ASN A 1 384 ? 10.808 -0.389 -3.434 1.00 90.81 384 ASN A CA 1
ATOM 3081 C C . ASN A 1 384 ? 11.034 0.078 -1.993 1.00 90.81 384 ASN A C 1
ATOM 3083 O O . ASN A 1 384 ? 11.549 1.174 -1.781 1.00 90.81 384 ASN A O 1
ATOM 3087 N N . GLU A 1 385 ? 10.670 -0.749 -1.014 1.00 88.00 385 GLU A N 1
ATOM 3088 C CA . GLU A 1 385 ? 10.839 -0.434 0.402 1.00 88.00 385 GLU A CA 1
ATOM 3089 C C . GLU A 1 385 ? 12.319 -0.471 0.812 1.00 88.00 385 GLU A C 1
ATOM 3091 O O . GLU A 1 385 ? 12.757 0.386 1.567 1.00 88.00 385 GLU A O 1
ATOM 3096 N N . ALA A 1 386 ? 13.115 -1.406 0.279 1.00 86.06 386 ALA A N 1
ATOM 3097 C CA . ALA A 1 386 ? 14.555 -1.462 0.540 1.00 86.06 386 ALA A CA 1
ATOM 3098 C C . ALA A 1 386 ? 15.331 -0.278 -0.071 1.00 86.06 386 ALA A C 1
ATOM 3100 O O . ALA A 1 386 ? 16.422 0.041 0.396 1.00 86.06 386 ALA A O 1
ATOM 3101 N N . TYR A 1 387 ? 14.791 0.356 -1.118 1.00 83.38 387 TYR A N 1
ATOM 3102 C CA . TYR A 1 387 ? 15.391 1.527 -1.768 1.00 83.38 387 TYR A CA 1
ATOM 3103 C C . TYR A 1 387 ? 14.944 2.870 -1.159 1.00 83.38 387 TYR A C 1
ATOM 3105 O O . TYR A 1 387 ? 15.590 3.891 -1.402 1.00 83.38 387 TYR A O 1
ATOM 3113 N N . SER A 1 388 ? 13.827 2.881 -0.422 1.00 74.69 388 SER A N 1
ATOM 3114 C CA . SER A 1 388 ? 13.227 4.083 0.184 1.00 74.69 388 SER A CA 1
ATOM 3115 C C . SER A 1 388 ? 13.945 4.498 1.465 1.00 74.69 388 SER A C 1
ATOM 3117 O O . SER A 1 388 ? 14.116 5.726 1.662 1.00 74.69 388 SER A O 1
#

pLDDT: mean 73.8, std 16.82, range [35.03, 96.12]

Nearest PDB structures (foldseek):
  8rbo-assembly1_C  TM=9.094E-01  e=4.534E-26  Pyrococcus furiosus DSM 3638
  9bcu-assembly1_C  TM=8.937E-01  e=5.336E-26  Thermococcus kodakarensis
  7oqy-assembly1_C  TM=8.535E-01  e=1.373E-26  Sulfolobus acidocaldarius DSM 639
  6kf4-assembly1_C  TM=8.422E-01  e=2.115E-21  Thermococcus kodakarensis KOD1
  4qiw-assembly2_M  TM=8.470E-01  e=1.460E-19  Thermococcus kodakarensis KOD1

Radius of gyration: 41.21 Å; Cα contacts (8 Å, |Δi|>4): 379; chains: 1; bounding box: 77×95×94 Å

Solvent-accessible surface area (backbone atoms only — not comparable to full-atom values): 22251 Å² total; per-residue (Å²): 122,54,70,62,44,25,54,53,36,40,77,62,75,43,58,69,75,57,22,51,61,45,26,71,76,45,53,72,67,51,65,74,70,56,60,69,73,63,51,43,76,74,47,50,89,54,36,67,61,54,36,60,66,71,70,57,72,75,60,61,59,58,55,58,54,55,52,58,54,54,52,55,52,53,52,52,51,52,50,53,51,47,52,53,48,48,54,51,48,52,52,49,51,52,53,56,49,49,56,52,52,50,57,54,50,52,51,50,50,52,52,35,62,74,68,74,59,88,74,61,69,66,58,52,54,51,50,52,50,54,36,66,76,67,68,48,81,89,50,49,67,62,51,52,51,50,52,47,53,54,49,64,72,69,52,80,65,85,89,60,65,58,68,61,56,49,53,47,65,66,48,58,56,50,79,72,54,62,86,77,79,84,77,59,91,86,60,86,83,68,82,67,73,72,61,57,71,40,51,49,43,61,75,69,61,50,79,74,62,96,55,32,32,27,44,42,35,39,35,79,70,32,17,67,36,66,68,56,41,47,54,51,38,45,52,43,21,39,39,35,41,59,78,40,27,51,77,47,77,42,77,90,78,56,29,40,40,34,42,58,40,67,72,49,27,63,77,52,74,53,53,74,65,52,51,50,59,43,56,66,69,50,82,69,60,51,75,47,82,55,98,68,36,40,39,39,31,66,55,86,87,60,98,42,72,67,54,58,51,50,49,52,55,48,56,42,64,38,66,63,50,43,38,76,61,22,65,41,56,43,81,46,74,60,91,82,33,42,35,37,41,30,44,25,53,48,61,69,70,51,59,70,40,87,55,46,27,72,90,70,44,47,60,76,44,53,56,55,36,31,74,72,68,28,67,70,51,24,53,51,48,52,54,53,60,72,72,105

Mean predicted aligned error: 17.61 Å

Secondary structure (DSSP, 8-state):
--HHHHHHHHHTT--HHHHHHHHTT--HHHHHHS-HHHHHHHHGGGHHHHHHHHT-THHHHHHHHHHHHHHHHHHHHHHHHHHHHHHHHHHHHHHHHHHHHHHHHHHHHHHHHHHT----HHHHHHHHHHHHHHT-TTSHHHHHHHHHHHHHHTSPPTT--HHHHHHHHHHHHHHH--------TT-TT-----SHHHHHHHHTT-SS-SS-EEEEEB-TTTTT-HHHHHHHHHHHS-EEGGGTEEEEEETTTTEEEEEE-HHHHHHHT--HHHHHHHHTTSSSEEEEE-SS-EEEEE-TT---HHHHHHHHHHHHH-EEES-TT--EEEEEEETTEEEEEEES--HHHHHHSTTB-TTT-EES-HHHHHHHH-HHHHHHHHHHHHH-

Sequence (388 aa):
MSKITEKAMIKRGLSKKLAEKVASFYTLEELKKANVKELEKKFGKDLNKILKAVGRENELEKAKAKEKAKEKAKEKEIKKVKKKKEKKKEVKKKTSSKKKKVSVREKIINIINKKNEYLPSNIIDEIVKKIEENNLTDKIDILVEKAIEEYNRHLMEPLEACGMVAAQSIGEPGTQMTMRTFHYAGVAEINVTLGLPRLIEIVDARKDPSTPIMTVYLEGAYRVNREKAMEIANKIEVTRLINIAEIETDISNMKVVIKPSLKSMERKNIEMDDLLKALKKLNKVEIKKGKNEIEIFPEKENENYRELRRLSEEVKNIKIKGIDGIKRAIIRKEGDEHVIYTEGSNFEKVLEIEGVDKTRTVTNDIHAIYQVLGIEAARNAIINEAYS

Foldseek 3Di:
DDPPQLVLVVVLPDDNVVSVVVVVPDDLVCLLVDDLVVCCVVVPPCSVVSCVSNVHPVVVVVVVVVVVVVVVVVVVVVVVVVVVVVVVVVVVVVVVVVVVLVVLLVVLVVLCVVVVADDDPVVSSVLSVVCVVVVPPPCSNVVSVVVRVVVVVPDDDPPPPVVVVVVCVLCVCLVVFDDPPDPPPPPPPADDPDTDVLLVCLVVVPQDDPWKKKKWFFDDPCFQDPVSVLLLQLQAAWDFLLQFWDWDQDLVVLKIKTQGDPVSCVSSVHDPVLLVVQVVVDPAWDWDDDPGMIIIHGHDPDSDVVVSVVVSVVNRGGTRHHDPFWHGWDWDRDPNTIMIMTGGDDPVVSCVDPRTDNVPMDMLNLNNCCVPVNDVSSVVSSVVSSVD